Protein AF-A0AAE9JAG4-F1 (afdb_monomer_lite)

InterPro domains:
  IPR006583 PAN-3 domain [PF08277] (23-100)
  IPR006583 PAN-3 domain [PF08277] (170-231)
  IPR006583 PAN-3 domain [PF08277] (297-350)
  IPR006583 PAN-3 domain [PF08277] (439-499)
  IPR006583 PAN-3 domain [SM00605] (4-131)
  IPR006583 PAN-3 domain [SM00605] (160-280)
  IPR006583 PAN-3 domain [SM00605] (281-410)
  IPR006583 PAN-3 domain [SM00605] (439-569)
  IPR016187 C-type lectin fold [SSF56436] (586-670)

Structure (mmCIF, N/CA/C/O backbone):
data_AF-A0AAE9JAG4-F1
#
_entry.id   AF-A0AAE9JAG4-F1
#
loop_
_atom_site.group_PDB
_atom_site.id
_atom_site.type_symbol
_atom_site.label_atom_id
_atom_site.label_alt_id
_atom_site.label_comp_id
_atom_site.label_asym_id
_atom_site.label_entity_id
_atom_site.label_seq_id
_atom_site.pdbx_PDB_ins_code
_atom_site.Cartn_x
_atom_site.Cartn_y
_atom_site.Cartn_z
_atom_site.occupancy
_atom_site.B_iso_or_equiv
_atom_site.auth_seq_id
_atom_site.auth_comp_id
_atom_site.auth_asym_id
_atom_site.auth_atom_id
_atom_site.pdbx_PDB_model_num
ATOM 1 N N . MET A 1 1 ? -49.921 -26.911 74.450 1.00 34.84 1 MET A N 1
ATOM 2 C CA . MET A 1 1 ? -48.704 -27.403 73.760 1.00 34.84 1 MET A CA 1
ATOM 3 C C . MET A 1 1 ? -48.942 -27.244 72.265 1.00 34.84 1 MET A C 1
ATOM 5 O O . MET A 1 1 ? -49.950 -27.750 71.815 1.00 34.84 1 MET A O 1
ATOM 9 N N . LYS A 1 2 ? -48.161 -26.547 71.447 1.00 41.00 2 LYS A N 1
ATOM 10 C CA . LYS A 1 2 ? -46.992 -25.680 71.624 1.00 41.00 2 LYS A CA 1
ATOM 11 C C . LYS A 1 2 ? -47.111 -24.612 70.523 1.00 41.00 2 LYS A C 1
ATOM 13 O O . LYS A 1 2 ? -47.175 -24.959 69.351 1.00 41.00 2 LYS A O 1
ATOM 18 N N . PHE A 1 3 ? -47.153 -23.346 70.924 1.00 39.97 3 PHE A N 1
ATOM 19 C CA . PHE A 1 3 ? -46.665 -22.230 70.116 1.00 39.97 3 PHE A CA 1
ATOM 20 C C . PHE A 1 3 ? -45.148 -22.388 69.951 1.00 39.97 3 PHE A C 1
ATOM 22 O O . PHE A 1 3 ? -44.506 -22.706 70.952 1.00 39.97 3 PHE A O 1
ATOM 29 N N . LEU A 1 4 ? -44.600 -22.153 68.753 1.00 33.75 4 LEU A N 1
ATOM 30 C CA . LEU A 1 4 ? -43.263 -21.580 68.492 1.00 33.75 4 LEU A CA 1
ATOM 31 C C . LEU A 1 4 ? -43.036 -21.440 66.958 1.00 33.75 4 LEU A C 1
ATOM 33 O O . LEU A 1 4 ? -43.702 -22.142 66.204 1.00 33.75 4 LEU A O 1
ATOM 37 N N . PRO A 1 5 ? -42.137 -20.565 66.467 1.00 46.00 5 PRO A N 1
ATOM 38 C CA . PRO A 1 5 ? -42.453 -19.160 66.231 1.00 46.00 5 PRO A CA 1
ATOM 39 C C . PRO A 1 5 ? -41.966 -18.642 64.858 1.00 46.00 5 PRO A C 1
ATOM 41 O O . PRO A 1 5 ? -41.230 -19.289 64.120 1.00 46.00 5 PRO A O 1
ATOM 44 N N . ILE A 1 6 ? -42.362 -17.400 64.597 1.00 47.06 6 ILE A N 1
ATOM 45 C CA . ILE A 1 6 ? -41.739 -16.396 63.731 1.00 47.06 6 ILE A CA 1
ATOM 46 C C . ILE A 1 6 ? -40.204 -16.543 63.696 1.00 47.06 6 ILE A C 1
ATOM 48 O O . ILE A 1 6 ? -39.530 -16.256 64.684 1.00 47.06 6 ILE A O 1
ATOM 52 N N . LEU A 1 7 ? -39.656 -16.928 62.541 1.00 34.91 7 LEU A N 1
ATOM 53 C CA . LEU A 1 7 ? -38.271 -16.638 62.173 1.00 34.91 7 LEU A CA 1
ATOM 54 C C . LEU A 1 7 ? -38.302 -15.403 61.266 1.00 34.91 7 LEU A C 1
ATOM 56 O O . LEU A 1 7 ? -38.296 -15.494 60.041 1.00 34.91 7 LEU A O 1
ATOM 60 N N . LEU A 1 8 ? -38.415 -14.235 61.902 1.00 35.94 8 LEU A N 1
ATOM 61 C CA . LEU A 1 8 ? -38.102 -12.955 61.283 1.00 35.94 8 LEU A CA 1
ATOM 62 C C . LEU A 1 8 ? -36.591 -12.984 61.019 1.00 35.94 8 LEU A C 1
ATOM 64 O O . LEU A 1 8 ? -35.787 -12.760 61.924 1.00 35.94 8 LEU A O 1
ATOM 68 N N . ILE A 1 9 ? -36.196 -13.329 59.796 1.00 39.62 9 ILE A N 1
ATOM 69 C CA . ILE A 1 9 ? -34.843 -13.060 59.321 1.00 39.62 9 ILE A CA 1
ATOM 70 C C . ILE A 1 9 ? -34.764 -11.538 59.201 1.00 39.62 9 ILE A C 1
ATOM 72 O O . ILE A 1 9 ? -35.174 -10.951 58.202 1.00 39.62 9 ILE A O 1
ATOM 76 N N . TYR A 1 10 ? -34.281 -10.893 60.265 1.00 35.44 10 TYR A N 1
ATOM 77 C CA . TYR A 1 10 ? -33.600 -9.614 60.156 1.00 35.44 10 TYR A CA 1
ATOM 78 C C . TYR A 1 10 ? -32.439 -9.848 59.188 1.00 35.44 10 TYR A C 1
ATOM 80 O O . TYR A 1 10 ? -31.373 -10.330 59.572 1.00 35.44 10 TYR A O 1
ATOM 88 N N . LEU A 1 11 ? -32.671 -9.554 57.907 1.00 35.97 11 LEU A N 1
ATOM 89 C CA . LEU A 1 11 ? -31.598 -9.167 57.012 1.00 35.97 11 LEU A CA 1
ATOM 90 C C . LEU A 1 11 ? -30.910 -7.999 57.711 1.00 35.97 11 LEU A C 1
ATOM 92 O O . LEU A 1 11 ? -31.452 -6.897 57.798 1.00 35.97 11 LEU A O 1
ATOM 96 N N . LEU A 1 12 ? -29.745 -8.293 58.281 1.00 34.19 12 LEU A N 1
ATOM 97 C CA . LEU A 1 12 ? -28.704 -7.330 58.574 1.00 34.19 12 LEU A CA 1
ATOM 98 C C . LEU A 1 12 ? -28.379 -6.635 57.247 1.00 34.19 12 LEU A C 1
ATOM 100 O O . LEU A 1 12 ? -27.444 -7.008 56.547 1.00 34.19 12 LEU A O 1
ATOM 104 N N . PHE A 1 13 ? -29.191 -5.647 56.876 1.00 36.91 13 PHE A N 1
ATOM 105 C CA . PHE A 1 13 ? -28.730 -4.555 56.047 1.00 36.91 13 PHE A CA 1
ATOM 106 C C . PHE A 1 13 ? -27.697 -3.838 56.909 1.00 36.91 13 PHE A C 1
ATOM 108 O O . PHE A 1 13 ? -28.025 -2.985 57.734 1.00 36.91 13 PHE A O 1
ATOM 115 N N . SER A 1 14 ? -26.437 -4.242 56.767 1.00 32.69 14 SER A N 1
ATOM 116 C CA . SER A 1 14 ? -25.321 -3.334 56.979 1.00 32.69 14 SER A CA 1
ATOM 117 C C . SER A 1 14 ? -25.712 -2.008 56.322 1.00 32.69 14 SER A C 1
ATOM 119 O O . SER A 1 14 ? -26.189 -2.036 55.181 1.00 32.69 14 SER A O 1
ATOM 121 N N . PRO A 1 15 ? -25.573 -0.855 56.998 1.00 34.09 15 PRO A N 1
ATOM 122 C CA . PRO A 1 15 ? -25.696 0.406 56.298 1.00 34.09 15 PRO A CA 1
ATOM 123 C C . PRO A 1 15 ? -24.599 0.377 55.235 1.00 34.09 15 PRO A C 1
ATOM 125 O O . PRO A 1 15 ? -23.416 0.471 55.561 1.00 34.09 15 PRO A O 1
ATOM 128 N N . LEU A 1 16 ? -24.973 0.163 53.969 1.00 36.41 16 LEU A N 1
ATOM 129 C CA . LEU A 1 16 ? -24.119 0.581 52.874 1.00 36.41 16 LEU A CA 1
ATOM 130 C C . LEU A 1 16 ? -23.868 2.057 53.156 1.00 36.41 16 LEU A C 1
ATOM 132 O O . LEU A 1 16 ? -24.807 2.854 53.146 1.00 36.41 16 LEU A O 1
ATOM 136 N N . SER A 1 17 ? -22.628 2.384 53.510 1.00 40.56 17 SER A N 1
ATOM 137 C CA . SER A 1 17 ? -22.135 3.752 53.525 1.00 40.56 17 SER A CA 1
ATOM 138 C C . SER A 1 17 ? -22.617 4.393 52.225 1.00 40.56 17 SER A C 1
ATOM 140 O O . SER A 1 17 ? -22.276 3.947 51.131 1.00 40.56 17 SER A O 1
ATOM 142 N N . GLN A 1 18 ? -23.534 5.352 52.347 1.00 46.91 18 GLN A N 1
ATOM 143 C CA . GLN A 1 18 ? -24.032 6.099 51.206 1.00 46.91 18 GLN A CA 1
ATOM 144 C C . GLN A 1 18 ? -22.858 6.958 50.739 1.00 46.91 18 GLN A C 1
ATOM 146 O O . GLN A 1 18 ? -22.479 7.913 51.419 1.00 46.91 18 GLN A O 1
ATOM 151 N N . ALA A 1 19 ? -22.239 6.568 49.625 1.00 54.03 19 ALA A N 1
ATOM 152 C CA . ALA A 1 19 ? -21.248 7.376 48.929 1.00 54.03 19 ALA A CA 1
ATOM 153 C C . ALA A 1 19 ? -21.787 8.809 48.781 1.00 54.03 19 ALA A C 1
ATOM 155 O O . ALA A 1 19 ? -22.873 9.021 48.232 1.00 54.03 19 ALA A O 1
ATOM 156 N N . THR A 1 20 ? -21.069 9.788 49.336 1.00 67.38 20 THR A N 1
ATOM 157 C CA . THR A 1 20 ? -21.430 11.205 49.219 1.00 67.38 20 THR A CA 1
ATOM 158 C C . THR A 1 20 ? -20.611 11.790 48.082 1.00 67.38 20 THR A C 1
ATOM 160 O O . THR A 1 20 ? -19.428 12.083 48.248 1.00 67.38 20 THR A O 1
ATOM 163 N N . TYR A 1 21 ? -21.236 11.952 46.918 1.00 76.69 21 TYR A N 1
ATOM 164 C CA . TYR A 1 21 ? -20.568 12.545 45.763 1.00 76.69 21 TYR A CA 1
ATOM 165 C C . TYR A 1 21 ? -20.350 14.042 45.971 1.00 76.69 21 TYR A C 1
ATOM 167 O O . TYR A 1 21 ? -21.269 14.758 46.381 1.00 76.69 21 TYR A O 1
ATOM 175 N N . LYS A 1 22 ? -19.157 14.529 45.630 1.00 82.12 22 LYS A N 1
ATOM 176 C CA . LYS A 1 22 ? -18.863 15.963 45.564 1.00 82.12 22 LYS A CA 1
ATOM 177 C C . LYS A 1 22 ? -18.209 16.321 44.245 1.00 82.12 22 LYS A C 1
ATOM 179 O O . LYS A 1 22 ? -17.492 15.518 43.657 1.00 82.12 22 LYS A O 1
ATOM 184 N N . MET A 1 23 ? -18.426 17.556 43.818 1.00 86.12 23 MET A N 1
ATOM 185 C CA . MET A 1 23 ? -17.671 18.138 42.721 1.00 86.12 23 MET A CA 1
ATOM 186 C C . MET A 1 23 ? -16.454 18.866 43.284 1.00 86.12 23 MET A C 1
ATOM 188 O O . MET A 1 23 ? -16.582 19.684 44.196 1.00 86.12 23 MET A O 1
ATOM 192 N N . VAL A 1 24 ? -15.280 18.585 42.735 1.00 88.56 24 VAL A N 1
ATOM 193 C CA . VAL A 1 24 ? -14.032 19.266 43.079 1.00 88.56 24 VAL A CA 1
ATOM 194 C C . VAL A 1 24 ? -13.589 20.081 41.877 1.00 88.56 24 VAL A C 1
ATOM 196 O O . VAL A 1 24 ? -13.269 19.522 40.830 1.00 88.56 24 VAL A O 1
ATOM 199 N N . ALA A 1 25 ? -13.616 21.403 42.037 1.00 89.69 25 ALA A N 1
ATOM 200 C CA . ALA A 1 25 ? -13.281 22.365 40.998 1.00 89.69 25 ALA A CA 1
ATOM 201 C C . ALA A 1 25 ? -11.790 22.719 40.998 1.00 89.69 25 ALA A C 1
ATOM 203 O O . ALA A 1 25 ? -11.169 22.851 42.055 1.00 89.69 25 ALA A O 1
ATOM 204 N N . ILE A 1 26 ? -11.246 22.920 39.804 1.00 90.00 26 ILE A N 1
ATOM 205 C CA . ILE A 1 26 ? -9.874 23.341 39.536 1.00 90.00 26 ILE A CA 1
ATOM 206 C C . ILE A 1 26 ? -9.844 24.312 38.349 1.00 90.00 26 ILE A C 1
ATOM 208 O O . ILE A 1 26 ? -10.737 24.308 37.498 1.00 90.00 26 ILE A O 1
ATOM 212 N N . ASN A 1 27 ? -8.778 25.107 38.263 1.00 88.50 27 ASN A N 1
ATOM 213 C CA . ASN A 1 27 ? -8.471 25.848 37.043 1.00 88.50 27 ASN A CA 1
ATOM 214 C C . ASN A 1 27 ? -7.787 24.909 36.050 1.00 88.50 27 ASN A C 1
ATOM 216 O O . ASN A 1 27 ? -6.820 24.222 36.400 1.00 88.50 27 ASN A O 1
ATOM 220 N N . GLY A 1 28 ? -8.292 24.881 34.824 1.00 89.62 28 GLY A N 1
ATOM 221 C CA . GLY A 1 28 ? -7.795 23.976 33.803 1.00 89.62 28 GLY A CA 1
ATOM 222 C C . GLY A 1 28 ? -8.748 23.831 32.630 1.00 89.62 28 GLY A C 1
ATOM 223 O O . GLY A 1 28 ? -9.853 24.375 32.616 1.00 89.62 28 GLY A O 1
ATOM 224 N N . ALA A 1 29 ? -8.318 23.034 31.659 1.00 90.94 29 ALA A N 1
ATOM 225 C CA . ALA A 1 29 ? -9.125 22.642 30.514 1.00 90.94 29 ALA A CA 1
ATOM 226 C C . ALA A 1 29 ? -8.794 21.197 30.115 1.00 90.94 29 ALA A C 1
ATOM 228 O O . ALA A 1 29 ? -7.633 20.787 30.233 1.00 90.94 29 ALA A O 1
ATOM 229 N N . PRO A 1 30 ? -9.779 20.412 29.652 1.00 92.56 30 PRO A N 1
ATOM 230 C CA . PRO A 1 30 ? -9.506 19.105 29.079 1.00 92.56 30 PRO A CA 1
ATOM 231 C C . PRO A 1 30 ? -8.703 19.237 27.779 1.00 92.56 30 PRO A C 1
ATOM 233 O O . PRO A 1 30 ? -8.812 20.236 27.066 1.00 92.56 30 PRO A O 1
ATOM 236 N N . ASP A 1 31 ? -7.910 18.218 27.455 1.00 90.06 31 ASP A N 1
ATOM 237 C CA . ASP A 1 31 ? -7.287 18.111 26.137 1.00 90.06 31 ASP A CA 1
ATOM 238 C C . ASP A 1 31 ? -8.371 17.842 25.088 1.00 90.06 31 ASP A C 1
ATOM 240 O O . ASP A 1 31 ? -8.877 16.724 24.966 1.00 90.06 31 ASP A O 1
ATOM 244 N N . LEU A 1 32 ? -8.756 18.891 24.359 1.00 87.44 32 LEU A N 1
ATOM 245 C CA . LEU A 1 32 ? -9.878 18.865 23.420 1.00 87.44 32 LEU A CA 1
ATOM 246 C C . LEU A 1 32 ? -9.664 17.911 22.243 1.00 87.44 32 LEU A C 1
ATOM 248 O O . LEU A 1 32 ? -10.642 17.511 21.623 1.00 87.44 32 LEU A O 1
ATOM 252 N N . LYS A 1 33 ? -8.418 17.515 21.954 1.00 84.69 33 LYS A N 1
ATOM 253 C CA . LYS A 1 33 ? -8.125 16.518 20.918 1.00 84.69 33 LYS A CA 1
ATOM 254 C C . LYS A 1 33 ? -8.630 15.123 21.285 1.00 84.69 33 LYS A C 1
ATOM 256 O O . LYS A 1 33 ? -8.977 14.328 20.416 1.00 84.69 33 LYS A O 1
ATOM 261 N N . ASP A 1 34 ? -8.633 14.828 22.579 1.00 83.94 34 ASP A N 1
ATOM 262 C CA . ASP A 1 34 ? -8.942 13.519 23.141 1.00 83.94 34 ASP A CA 1
ATOM 263 C C . ASP A 1 34 ? -10.122 13.591 24.122 1.00 83.94 34 ASP A C 1
ATOM 265 O O . ASP A 1 34 ? -10.278 12.720 24.985 1.00 83.94 34 ASP A O 1
ATOM 269 N N . SER A 1 35 ? -10.975 14.610 23.998 1.00 89.25 35 SER A N 1
ATOM 270 C CA . SER A 1 35 ? -12.105 14.816 24.902 1.00 89.25 35 SER A CA 1
ATOM 271 C C . SER A 1 35 ? -13.423 14.992 24.148 1.00 89.25 35 SER A C 1
ATOM 273 O O . SER A 1 35 ? -13.538 15.824 23.255 1.00 89.25 35 SER A O 1
ATOM 275 N N . TYR A 1 36 ? -14.435 14.217 24.540 1.00 89.94 36 TYR A N 1
ATOM 276 C CA . TYR A 1 36 ? -15.682 14.036 23.792 1.00 89.94 36 TYR A CA 1
ATOM 277 C C . TYR A 1 36 ? -16.891 14.317 24.696 1.00 89.94 36 TYR A C 1
ATOM 279 O O . TYR A 1 36 ? -17.472 13.379 25.240 1.00 89.94 36 TYR A O 1
ATOM 287 N N . PRO A 1 37 ? -17.262 15.588 24.938 1.00 91.62 37 PRO A N 1
ATOM 288 C CA . PRO A 1 37 ? -18.414 15.881 25.785 1.00 91.62 37 PRO A CA 1
ATOM 289 C C . PRO A 1 37 ? -19.681 15.214 25.233 1.00 91.62 37 PRO A C 1
ATOM 291 O O . PRO A 1 37 ? -19.844 15.106 24.025 1.00 91.62 37 PRO A O 1
ATOM 294 N N . TYR A 1 38 ? -20.592 14.792 26.112 1.00 88.88 38 TYR A N 1
ATOM 295 C CA . TYR A 1 38 ? -21.886 14.201 25.733 1.00 88.88 38 TYR A CA 1
ATOM 296 C C . TYR A 1 38 ? -23.042 15.205 25.812 1.00 88.88 38 TYR A C 1
ATOM 298 O O . TYR A 1 38 ? -24.197 14.867 25.552 1.00 88.88 38 TYR A O 1
ATOM 306 N N . LYS A 1 39 ? -22.761 16.438 26.247 1.00 89.00 39 LYS A N 1
ATOM 307 C CA . LYS A 1 39 ? -23.731 17.531 26.335 1.00 89.00 39 LYS A CA 1
ATOM 308 C C . LYS A 1 39 ? -23.003 18.863 26.421 1.00 89.00 39 LYS A C 1
ATOM 310 O O . LYS A 1 39 ? -21.986 18.969 27.106 1.00 89.00 39 LYS A O 1
ATOM 315 N N . VAL A 1 40 ? -23.575 19.888 25.796 1.00 90.25 40 VAL A N 1
ATOM 316 C CA . VAL A 1 40 ? -23.121 21.276 25.916 1.00 90.25 40 VAL A CA 1
ATOM 317 C C . VAL A 1 40 ? -24.319 22.184 26.160 1.00 90.25 40 VAL A C 1
ATOM 319 O O . VAL A 1 40 ? -25.370 22.023 25.545 1.00 90.25 40 VAL A O 1
ATOM 322 N N . ILE A 1 41 ? -24.169 23.128 27.085 1.00 90.56 41 ILE A N 1
ATOM 323 C CA . ILE A 1 41 ? -25.158 24.164 27.389 1.00 90.56 41 ILE A CA 1
ATOM 324 C C . ILE A 1 41 ? -24.451 25.518 27.337 1.00 90.56 41 ILE A C 1
ATOM 326 O O . ILE A 1 41 ? -23.364 25.663 27.890 1.00 90.56 41 ILE A O 1
ATOM 330 N N . THR A 1 42 ? -25.058 26.507 26.690 1.00 91.69 42 THR A N 1
ATOM 331 C CA . THR A 1 42 ? -24.551 27.888 26.616 1.00 91.69 42 THR A CA 1
ATOM 332 C C . THR A 1 42 ? -25.437 28.848 27.406 1.00 91.69 42 THR A C 1
ATOM 334 O O . THR A 1 42 ? -26.595 28.536 27.688 1.00 91.69 42 THR A O 1
ATOM 337 N N . GLY A 1 43 ? -24.923 30.036 27.731 1.00 90.75 43 GLY A N 1
ATOM 338 C CA . GLY A 1 43 ? -25.671 31.077 28.438 1.00 90.75 43 GLY A CA 1
ATOM 339 C C . GLY A 1 43 ? -25.972 30.758 29.906 1.00 90.75 43 GLY A C 1
ATOM 340 O O . GLY A 1 43 ? -26.927 31.305 30.457 1.00 90.75 43 GLY A O 1
ATOM 341 N N . ILE A 1 44 ? -25.194 29.873 30.536 1.00 89.88 44 ILE A N 1
ATOM 342 C CA . ILE A 1 44 ? -25.338 29.529 31.958 1.00 89.88 44 ILE A CA 1
ATOM 343 C C . ILE A 1 44 ? -24.117 29.977 32.760 1.00 89.88 44 ILE A C 1
ATOM 345 O O . ILE A 1 44 ? -23.028 30.119 32.210 1.00 89.88 44 ILE A O 1
ATOM 349 N N . SER A 1 45 ? -24.292 30.204 34.065 1.00 92.19 45 SER A N 1
ATOM 350 C CA . SER A 1 45 ? -23.164 30.493 34.956 1.00 92.19 45 SER A CA 1
ATOM 351 C C . SER A 1 45 ? -22.390 29.221 35.308 1.00 92.19 45 SER A C 1
ATOM 353 O O . SER A 1 45 ? -22.878 28.100 35.127 1.00 92.19 45 SER A O 1
ATOM 355 N N . TRP A 1 46 ? -21.191 29.397 35.860 1.00 89.75 46 TRP A N 1
ATOM 356 C CA . TRP A 1 46 ? -20.390 28.301 36.396 1.00 89.75 46 TRP A CA 1
ATOM 357 C C . TRP A 1 46 ? -21.139 27.500 37.470 1.00 89.75 46 TRP A C 1
ATOM 359 O O . TRP A 1 46 ? -21.139 26.270 37.451 1.00 89.75 46 TRP A O 1
ATOM 369 N N . GLU A 1 47 ? -21.838 28.182 38.375 1.00 89.69 47 GLU A N 1
ATOM 370 C CA . GLU A 1 47 ? -22.607 27.553 39.450 1.00 89.69 47 GLU A CA 1
ATOM 371 C C . GLU A 1 47 ? -23.732 26.689 38.874 1.00 89.69 47 GLU A C 1
ATOM 373 O O . GLU A 1 47 ? -23.882 25.533 39.267 1.00 89.69 47 GLU A O 1
ATOM 378 N N . ALA A 1 48 ? -24.459 27.204 37.877 1.00 90.12 48 ALA A N 1
ATOM 379 C CA . ALA A 1 48 ? -25.512 26.461 37.189 1.00 90.12 48 ALA A CA 1
ATOM 380 C C . ALA A 1 48 ? -24.961 25.265 36.388 1.00 90.12 48 ALA A C 1
ATOM 382 O O . ALA A 1 48 ? -25.598 24.211 36.329 1.00 90.12 48 ALA A O 1
ATOM 383 N N . CYS A 1 49 ? -23.772 25.405 35.792 1.00 90.00 49 CYS A N 1
ATOM 384 C CA . CYS A 1 49 ? -23.053 24.329 35.104 1.00 90.00 49 CYS A CA 1
ATOM 385 C C . CYS A 1 49 ? -22.728 23.177 36.067 1.00 90.00 49 CYS A C 1
ATOM 387 O O . CYS A 1 49 ? -23.067 22.017 35.816 1.00 90.00 49 CYS A O 1
ATOM 389 N N . HIS A 1 50 ? -22.149 23.518 37.216 1.00 86.69 50 HIS A N 1
ATOM 390 C CA . HIS A 1 50 ? -21.831 22.592 38.294 1.00 86.69 50 HIS A CA 1
ATOM 391 C C . HIS A 1 50 ? -23.083 21.911 38.882 1.00 86.69 50 HIS A C 1
ATOM 393 O O . HIS A 1 50 ? -23.126 20.684 38.992 1.00 86.69 50 HIS A O 1
ATOM 399 N N . GLU A 1 51 ? -24.126 22.675 39.221 1.00 87.81 51 GLU A N 1
ATOM 400 C CA . GLU A 1 51 ? -25.372 22.135 39.785 1.00 87.81 51 GLU A CA 1
ATOM 401 C C . GLU A 1 51 ? -26.084 21.195 38.811 1.00 87.81 51 GLU A C 1
ATOM 403 O O . GLU A 1 51 ? -26.614 20.161 39.220 1.00 87.81 51 GLU A O 1
ATOM 408 N N . SER A 1 52 ? -26.032 21.505 37.512 1.00 88.50 52 SER A N 1
ATOM 409 C CA . SER A 1 52 ? -26.604 20.651 36.471 1.00 88.50 52 SER A CA 1
ATOM 410 C C . SER A 1 52 ? -25.973 19.259 36.464 1.00 88.50 52 SER A C 1
ATOM 412 O O . SER A 1 52 ? -26.694 18.285 36.292 1.00 88.50 52 SER A O 1
ATOM 414 N N . CYS A 1 53 ? -24.664 19.143 36.708 1.00 88.12 53 CYS A N 1
ATOM 415 C CA . CYS A 1 53 ? -23.966 17.855 36.800 1.00 88.12 53 CYS A CA 1
ATOM 416 C C . CYS A 1 53 ? -24.385 17.037 38.036 1.00 88.12 53 CYS A C 1
ATOM 418 O O . CYS A 1 53 ? -24.404 15.807 38.001 1.00 88.12 53 CYS A O 1
ATOM 420 N N . MET A 1 54 ? -24.744 17.721 39.127 1.00 83.69 54 MET A N 1
ATOM 421 C CA . MET A 1 54 ? -25.160 17.112 40.395 1.00 83.69 54 MET A CA 1
ATOM 422 C C . MET A 1 54 ? -26.661 16.794 40.468 1.00 83.69 54 MET A C 1
ATOM 424 O O . MET A 1 54 ? -27.091 16.080 41.374 1.00 83.69 54 MET A O 1
ATOM 428 N N . GLY A 1 55 ? -27.469 17.298 39.531 1.00 79.00 55 GLY A N 1
ATOM 429 C CA . GLY A 1 55 ? -28.912 17.062 39.487 1.00 79.00 55 GLY A CA 1
ATOM 430 C C . GLY A 1 55 ? -29.283 15.601 39.199 1.00 79.00 55 GLY A C 1
ATOM 431 O O . GLY A 1 55 ? -28.615 14.922 38.429 1.00 79.00 55 GLY A O 1
ATOM 432 N N . ASN A 1 56 ? -30.398 15.125 39.766 1.00 63.06 56 ASN A N 1
ATOM 433 C CA . ASN A 1 56 ? -30.785 13.700 39.818 1.00 63.06 56 ASN A CA 1
ATOM 434 C C . ASN A 1 56 ? -30.739 12.911 38.490 1.00 63.06 56 ASN A C 1
ATOM 436 O O . ASN A 1 56 ? -30.540 11.701 38.527 1.00 63.06 56 ASN A O 1
ATOM 440 N N . PHE A 1 57 ? -30.953 13.548 37.334 1.00 65.31 57 PHE A N 1
ATOM 441 C CA . PHE A 1 57 ? -30.942 12.860 36.034 1.00 65.31 57 PHE A CA 1
ATOM 442 C C . PHE A 1 57 ? -29.552 12.856 35.376 1.00 65.31 57 PHE A C 1
ATOM 444 O O . PHE A 1 57 ? -29.110 11.841 34.846 1.00 65.31 57 PHE A O 1
ATOM 451 N N . GLU A 1 58 ? -28.835 13.976 35.455 1.00 69.88 58 GLU A N 1
ATOM 452 C CA . GLU A 1 58 ? -27.490 14.135 34.884 1.00 69.88 58 GLU A CA 1
ATOM 453 C C . GLU A 1 58 ? -26.405 13.527 35.777 1.00 69.88 58 GLU A C 1
ATOM 455 O O . GLU A 1 58 ? -25.380 13.075 35.280 1.00 69.88 58 GLU A O 1
ATOM 460 N N . ALA A 1 59 ? -26.664 13.393 37.078 1.00 65.00 59 ALA A N 1
ATOM 461 C CA . ALA A 1 59 ? -25.799 12.726 38.048 1.00 65.00 59 ALA A CA 1
ATOM 462 C C . ALA A 1 59 ? -25.606 11.222 37.770 1.00 65.00 59 ALA A C 1
ATOM 464 O O . ALA A 1 59 ? -24.902 10.527 38.500 1.00 65.00 59 ALA A O 1
ATOM 465 N N . LEU A 1 60 ? -26.217 10.666 36.734 1.00 72.56 60 LEU A N 1
ATOM 466 C CA . LEU A 1 60 ? -25.910 9.315 36.282 1.00 72.56 60 LEU A CA 1
ATOM 467 C C . LEU A 1 60 ? -24.812 9.299 35.207 1.00 72.56 60 LEU A C 1
ATOM 469 O O . LEU A 1 60 ? -24.042 8.337 35.139 1.00 72.56 60 LEU A O 1
ATOM 473 N N . ASN A 1 61 ? -24.683 10.391 34.447 1.00 80.31 61 ASN A N 1
ATOM 474 C CA . ASN A 1 61 ? -23.816 10.488 33.274 1.00 80.31 61 ASN A CA 1
ATOM 475 C C . ASN A 1 61 ? -22.700 11.539 33.405 1.00 80.31 61 ASN A C 1
ATOM 477 O O . ASN A 1 61 ? -21.693 11.462 32.711 1.00 80.31 61 ASN A O 1
ATOM 481 N N . CYS A 1 62 ? -22.827 12.508 34.303 1.00 89.00 62 CYS A N 1
ATOM 482 C CA . CYS A 1 62 ? -21.834 13.557 34.452 1.00 89.00 62 CYS A CA 1
ATOM 483 C C . CYS A 1 62 ? -20.748 13.179 35.469 1.00 89.00 62 CYS A C 1
ATOM 485 O O . CYS A 1 62 ? -21.034 12.918 36.645 1.00 89.00 62 CYS A O 1
ATOM 487 N N . TYR A 1 63 ? -19.500 13.179 34.995 1.00 89.56 63 TYR A N 1
ATOM 488 C CA . TYR A 1 63 ? -18.283 12.889 35.765 1.00 89.56 63 TYR A CA 1
ATOM 489 C C . TYR A 1 63 ? -17.292 14.036 35.773 1.00 89.56 63 TYR A C 1
ATOM 491 O O . TYR A 1 63 ? -16.494 14.165 36.700 1.00 89.56 63 TYR A O 1
ATOM 499 N N . MET A 1 64 ? -17.349 14.873 34.748 1.00 93.25 64 MET A N 1
ATOM 500 C CA . MET A 1 64 ? -16.571 16.089 34.673 1.00 93.25 64 MET A CA 1
ATOM 501 C C . MET A 1 64 ? -17.390 17.146 33.940 1.00 93.25 64 MET A C 1
ATOM 503 O O . MET A 1 64 ? -18.075 16.841 32.962 1.00 93.25 64 MET A O 1
ATOM 507 N N . VAL A 1 65 ? -17.303 18.388 34.403 1.00 94.75 65 VAL A N 1
ATOM 508 C CA . VAL A 1 65 ? -17.745 19.560 33.642 1.00 94.75 65 VAL A CA 1
ATOM 509 C C . VAL A 1 65 ? -16.551 20.422 33.280 1.00 94.75 65 VAL A C 1
ATOM 511 O O . VAL A 1 65 ? -15.623 20.555 34.073 1.00 94.75 65 VAL A O 1
ATOM 514 N N . TYR A 1 66 ? -16.595 21.021 32.097 1.00 94.69 66 TYR A N 1
ATOM 515 C CA . TYR A 1 66 ? -15.667 22.052 31.649 1.00 94.69 66 TYR A CA 1
ATOM 516 C C . TYR A 1 66 ? -16.456 23.301 31.286 1.00 94.69 66 TYR A C 1
ATOM 518 O O . TYR A 1 66 ? -17.388 23.243 30.481 1.00 94.69 66 TYR A O 1
ATOM 526 N N . PHE A 1 67 ? -16.071 24.423 31.872 1.00 92.38 67 PHE A N 1
ATOM 527 C CA . PHE A 1 67 ? -16.687 25.714 31.650 1.00 92.38 67 PHE A CA 1
ATOM 528 C C . PHE A 1 67 ? -15.704 26.659 30.974 1.00 92.38 67 PHE A C 1
ATOM 530 O O . PHE A 1 67 ? -14.579 26.802 31.448 1.00 92.38 67 PHE A O 1
ATOM 537 N N . LYS A 1 68 ? -16.143 27.294 29.884 1.00 90.69 68 LYS A N 1
ATOM 538 C CA . LYS A 1 68 ? -15.398 28.316 29.145 1.00 90.69 68 LYS A CA 1
ATOM 539 C C . LYS A 1 68 ? -16.326 29.461 28.756 1.00 90.69 68 LYS A C 1
ATOM 541 O O . LYS A 1 68 ? -17.186 29.291 27.891 1.00 90.69 68 LYS A O 1
ATOM 546 N N . GLY A 1 69 ? -16.128 30.636 29.350 1.00 87.31 69 GLY A N 1
ATOM 547 C CA . GLY A 1 69 ? -16.944 31.822 29.059 1.00 87.31 69 GLY A CA 1
ATOM 548 C C . GLY A 1 69 ? -18.380 31.670 29.568 1.00 87.31 69 GLY A C 1
ATOM 549 O O . GLY A 1 69 ? -18.627 31.903 30.743 1.00 87.31 69 GLY A O 1
ATOM 550 N N . ASP A 1 70 ? -19.316 31.295 28.696 1.00 88.00 70 ASP A N 1
ATOM 551 C CA . ASP A 1 70 ? -20.719 30.987 29.022 1.00 88.00 70 ASP A CA 1
ATOM 552 C C . ASP A 1 70 ? -21.123 29.550 28.635 1.00 88.00 70 ASP A C 1
ATOM 554 O O . ASP A 1 70 ? -22.299 29.180 28.704 1.00 88.00 70 ASP A O 1
ATOM 558 N N . ARG A 1 71 ? -20.150 28.743 28.195 1.00 89.81 71 ARG A N 1
ATOM 559 C CA . ARG A 1 71 ? -20.333 27.382 27.691 1.00 89.81 71 ARG A CA 1
ATOM 560 C C . ARG A 1 71 ? -19.940 26.369 28.752 1.00 89.81 71 ARG A C 1
ATOM 562 O O . ARG A 1 71 ? -18.821 26.394 29.251 1.00 89.81 71 ARG A O 1
ATOM 569 N N . CYS A 1 72 ? -20.836 25.436 29.030 1.00 92.69 72 CYS A N 1
ATOM 570 C CA . CYS A 1 72 ? -20.648 24.315 29.935 1.00 92.69 72 CYS A CA 1
ATOM 571 C C . CYS A 1 72 ? -20.716 23.000 29.159 1.00 92.69 72 CYS A C 1
ATOM 573 O O . CYS A 1 72 ? -21.735 22.703 28.536 1.00 92.69 72 CYS A 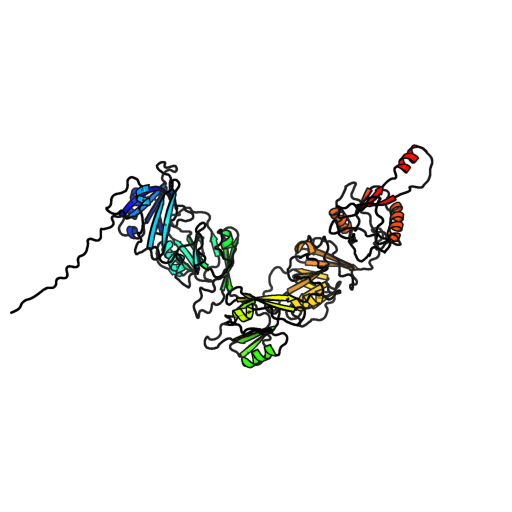O 1
ATOM 575 N N . SER A 1 73 ? -19.647 22.215 29.212 1.00 93.12 73 SER A N 1
ATOM 576 C CA . SER A 1 73 ? -19.511 20.927 28.528 1.00 93.12 73 SER A CA 1
ATOM 577 C C . SER A 1 73 ? -19.467 19.808 29.562 1.00 93.12 73 SER A C 1
ATOM 579 O O . SER A 1 73 ? -18.694 19.894 30.515 1.00 93.12 73 SER A O 1
ATOM 581 N N . PHE A 1 74 ? -20.276 18.770 29.383 1.00 92.81 74 PHE A N 1
ATOM 582 C CA . PHE A 1 74 ? -20.424 17.659 30.323 1.00 92.81 74 PHE A CA 1
ATOM 583 C C . PHE A 1 74 ? -19.793 16.401 29.736 1.00 92.81 74 PHE A C 1
ATOM 585 O O . PHE A 1 74 ? -20.003 16.094 28.563 1.00 92.81 74 PHE A O 1
ATOM 592 N N . TYR A 1 75 ? -19.055 15.657 30.553 1.00 92.06 75 TYR A N 1
ATOM 593 C CA . TYR A 1 75 ? -18.309 14.479 30.123 1.00 92.06 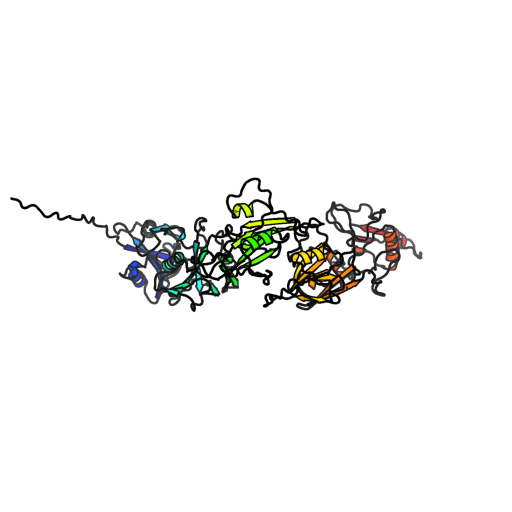75 TYR A CA 1
ATOM 594 C C . TYR A 1 75 ? -18.669 13.248 30.948 1.00 92.06 75 TYR A C 1
ATOM 596 O O . TYR A 1 75 ? -18.855 13.336 32.169 1.00 92.06 75 TYR A O 1
ATOM 604 N N . PHE A 1 76 ? -18.717 12.101 30.271 1.00 90.00 76 PHE A N 1
ATOM 605 C CA . PHE A 1 76 ? -18.921 10.790 30.875 1.00 90.00 76 PHE A CA 1
ATOM 606 C C . PHE A 1 76 ? -17.583 10.083 31.145 1.00 90.00 76 PHE A C 1
ATOM 608 O O . PHE A 1 76 ? -16.522 10.505 30.680 1.00 90.00 76 PHE A O 1
ATOM 615 N N . LEU A 1 77 ? -17.613 8.986 31.907 1.00 87.56 77 LEU A N 1
ATOM 616 C CA . LEU A 1 77 ? -16.437 8.134 32.107 1.00 87.56 77 LEU A CA 1
ATOM 617 C C . LEU A 1 77 ? -15.920 7.582 30.770 1.00 87.56 77 LEU A C 1
ATOM 619 O O . LEU A 1 77 ? -16.656 6.927 30.032 1.00 87.56 77 LEU A O 1
ATOM 623 N N . GLY A 1 78 ? -14.633 7.798 30.496 1.00 87.06 78 GLY A N 1
ATOM 624 C CA . GLY A 1 78 ? -13.984 7.391 29.245 1.00 87.06 78 GLY A CA 1
ATOM 625 C C . GLY A 1 78 ? -14.080 8.426 28.120 1.00 87.06 78 GLY A C 1
ATOM 626 O O . GLY A 1 78 ? -13.502 8.213 27.060 1.00 87.06 78 GLY A O 1
ATOM 627 N N . ASP A 1 79 ? -14.741 9.565 28.343 1.00 89.81 79 ASP A N 1
ATOM 628 C CA . ASP A 1 79 ? -14.805 10.645 27.352 1.00 89.81 79 ASP A CA 1
ATOM 629 C C . ASP A 1 79 ? -13.670 11.668 27.500 1.00 89.81 79 ASP A C 1
ATOM 631 O O . ASP A 1 79 ? -13.514 12.505 26.624 1.00 89.81 79 ASP A O 1
ATOM 635 N N . PHE A 1 80 ? -12.871 11.616 28.570 1.00 90.81 80 PHE A N 1
ATOM 636 C CA . PHE A 1 80 ? -11.761 12.540 28.848 1.00 90.81 80 PHE A CA 1
ATOM 637 C C . PHE A 1 80 ? -10.598 11.811 29.530 1.00 90.81 80 PHE A C 1
ATOM 639 O O . PHE A 1 80 ? -10.820 10.862 30.281 1.00 90.81 80 PHE A O 1
ATOM 646 N N . TYR A 1 81 ? -9.359 12.241 29.273 1.00 89.06 81 TYR A N 1
ATOM 647 C CA . TYR A 1 81 ? -8.149 11.513 29.713 1.00 89.06 81 TYR A CA 1
ATOM 648 C C . TYR A 1 81 ? -7.072 12.408 30.291 1.00 89.06 81 TYR A C 1
ATOM 650 O O . TYR A 1 81 ? -6.259 11.953 31.087 1.00 89.06 81 TYR A O 1
ATOM 658 N N . LYS A 1 82 ? -7.045 13.672 29.885 1.00 91.50 82 LYS A N 1
ATOM 659 C CA . LYS A 1 82 ? -6.048 14.619 30.345 1.00 91.50 82 LYS A CA 1
ATOM 660 C C . LYS A 1 82 ? -6.701 15.966 30.552 1.00 91.50 82 LYS A C 1
ATOM 662 O O . LYS A 1 82 ? -7.411 16.452 29.674 1.00 91.50 82 LYS A O 1
ATOM 667 N N . VAL A 1 83 ? -6.460 16.555 31.713 1.00 92.81 83 VAL A N 1
ATOM 668 C CA . VAL A 1 83 ? -6.892 17.913 32.042 1.00 92.81 83 VAL A CA 1
ATOM 669 C C . VAL A 1 83 ? -5.663 18.716 32.416 1.00 92.81 83 VAL A C 1
ATOM 671 O O . VAL A 1 83 ? -4.876 18.295 33.259 1.00 92.81 83 VAL A O 1
ATOM 674 N N . ARG A 1 84 ? -5.471 19.866 31.776 1.00 91.75 84 ARG A N 1
ATOM 675 C CA . ARG A 1 84 ? -4.384 20.794 32.089 1.00 91.75 84 ARG A CA 1
ATOM 676 C C . ARG A 1 84 ? -4.526 21.289 33.529 1.00 91.75 84 ARG A C 1
ATOM 678 O O . ARG A 1 84 ? -5.628 21.633 33.949 1.00 91.75 84 ARG A O 1
ATOM 685 N N . ASN A 1 85 ? -3.427 21.309 34.276 1.00 90.19 85 ASN A N 1
ATOM 686 C CA . ASN A 1 85 ? -3.389 21.831 35.637 1.00 90.19 85 ASN A CA 1
ATOM 687 C C . ASN A 1 85 ? -2.824 23.253 35.626 1.00 90.19 85 ASN A C 1
ATOM 689 O O . ASN A 1 85 ? -1.610 23.432 35.589 1.00 90.19 85 ASN A O 1
ATOM 693 N N . ASP A 1 86 ? -3.699 24.256 35.689 1.00 86.94 86 ASP A N 1
ATOM 694 C CA . ASP A 1 86 ? -3.282 25.668 35.696 1.00 86.94 86 ASP A CA 1
ATOM 695 C C . ASP A 1 86 ? -2.943 26.167 37.121 1.00 86.94 86 ASP A C 1
ATOM 697 O O . ASP A 1 86 ? -2.568 27.321 37.338 1.00 86.94 86 ASP A O 1
ATOM 701 N N . GLY A 1 87 ? -3.048 25.291 38.128 1.00 80.31 87 GLY A N 1
ATOM 702 C CA . GLY A 1 87 ? -2.797 25.627 39.525 1.00 80.31 87 GLY A CA 1
ATOM 703 C C . GLY A 1 87 ? -3.740 26.715 40.054 1.00 80.31 87 GLY A C 1
ATOM 704 O O . GLY A 1 87 ? -4.914 26.806 39.689 1.00 80.31 87 GLY A O 1
ATOM 705 N N . SER A 1 88 ? -3.235 27.556 40.960 1.00 69.06 88 SER A N 1
ATOM 706 C CA . SER A 1 88 ? -4.001 28.676 41.530 1.00 69.06 88 SER A CA 1
ATOM 707 C C . SER A 1 88 ? -4.021 29.924 40.642 1.00 69.06 88 SER A C 1
ATOM 709 O O . SER A 1 88 ? -4.757 30.865 40.937 1.00 69.06 88 SER A O 1
ATOM 711 N N . GLN A 1 89 ? -3.227 29.951 39.569 1.00 57.06 89 GLN A N 1
ATOM 712 C CA . GLN A 1 89 ? -3.129 31.084 38.656 1.00 57.06 89 GLN A CA 1
ATOM 713 C C . GLN A 1 89 ? -3.947 30.786 37.397 1.00 57.06 89 GLN A C 1
ATOM 715 O O . GLN A 1 89 ? -3.484 30.117 36.483 1.00 57.06 89 GLN A O 1
ATOM 720 N N . SER A 1 90 ? -5.173 31.308 37.338 1.00 53.56 90 SER A N 1
ATOM 721 C CA . SER A 1 90 ? -5.960 31.345 36.100 1.00 53.56 90 SER A CA 1
ATOM 722 C C . SER A 1 90 ? -5.190 32.163 35.053 1.00 53.56 90 SER A C 1
ATOM 724 O O . SER A 1 90 ? -5.187 33.392 35.107 1.00 53.56 90 SER A O 1
ATOM 726 N N . THR A 1 91 ? -4.516 31.501 34.112 1.00 52.41 91 THR A N 1
ATOM 727 C CA . THR A 1 91 ? -3.823 32.173 32.998 1.00 52.41 91 THR A CA 1
ATOM 728 C C . THR A 1 91 ? -4.767 32.525 31.844 1.00 52.41 91 THR A C 1
ATOM 730 O O . THR A 1 91 ? -4.418 33.357 31.008 1.00 52.41 91 THR A O 1
ATOM 733 N N . MET A 1 92 ? -5.976 31.952 31.818 1.00 58.56 92 MET A N 1
ATOM 734 C CA . MET A 1 92 ? -7.031 32.249 30.848 1.00 58.56 92 MET A CA 1
ATOM 735 C C . MET A 1 92 ? -8.337 32.551 31.587 1.00 58.56 92 MET A C 1
ATOM 737 O O . MET A 1 92 ? -8.838 31.709 32.330 1.00 58.56 92 MET A O 1
ATOM 741 N N . GLU A 1 93 ? -8.873 33.763 31.413 1.00 62.03 93 GLU A N 1
ATOM 742 C CA . GLU A 1 93 ? -10.126 34.176 32.052 1.00 62.03 93 GLU A CA 1
ATOM 743 C C . GLU A 1 93 ? -11.259 33.199 31.690 1.00 62.03 93 GLU A C 1
ATOM 745 O O . GLU A 1 93 ? -11.590 33.017 30.517 1.00 62.03 93 GLU A O 1
ATOM 750 N N . ASN A 1 94 ? -11.883 32.615 32.718 1.00 71.88 94 ASN A N 1
ATOM 751 C CA . ASN A 1 94 ? -13.100 31.797 32.649 1.00 71.88 94 ASN A CA 1
ATOM 752 C C . ASN A 1 94 ? -12.954 30.354 32.128 1.00 71.88 94 ASN A C 1
ATOM 754 O O . ASN A 1 94 ? -13.944 29.831 31.623 1.00 71.88 94 ASN A O 1
ATOM 758 N N . GLU A 1 95 ? -11.794 29.697 32.269 1.00 86.31 95 GLU A N 1
ATOM 759 C CA . GLU A 1 95 ? -11.665 28.238 32.073 1.00 86.31 95 GLU A CA 1
ATOM 760 C C . GLU A 1 95 ? -11.604 27.482 33.410 1.00 86.31 95 GLU A C 1
ATOM 762 O O . GLU A 1 95 ? -10.657 27.629 34.182 1.00 86.31 95 GLU A O 1
ATOM 767 N N . MET A 1 96 ? -12.615 26.657 33.689 1.00 89.81 96 MET A N 1
ATOM 768 C CA . MET A 1 96 ? -12.684 25.847 34.910 1.00 89.81 96 MET A CA 1
ATOM 769 C C . MET A 1 96 ? -13.142 24.428 34.609 1.00 89.81 96 MET A C 1
ATOM 771 O O . MET A 1 96 ? -13.985 24.197 33.741 1.00 89.81 96 MET A O 1
ATOM 775 N N . VAL A 1 97 ? -12.627 23.474 35.378 1.00 93.12 97 VAL A N 1
ATOM 776 C CA . VAL A 1 97 ? -13.049 22.073 35.335 1.00 93.12 97 VAL A CA 1
ATOM 777 C C . VAL A 1 97 ? -13.491 21.646 36.723 1.00 93.12 97 VAL A C 1
ATOM 779 O O . VAL A 1 97 ? -12.877 22.031 37.713 1.00 93.12 97 VAL A O 1
ATOM 782 N N . ALA A 1 98 ? -14.542 20.836 36.819 1.00 92.25 98 ALA A N 1
ATOM 783 C CA . ALA A 1 98 ? -14.888 20.178 38.072 1.00 92.25 98 ALA A CA 1
ATOM 784 C C . ALA A 1 98 ? -15.117 18.685 37.866 1.00 92.25 98 ALA A C 1
ATOM 786 O O . ALA A 1 98 ? -15.890 18.289 36.994 1.00 92.25 98 ALA A O 1
ATOM 787 N N . PHE A 1 99 ? -14.460 17.873 38.693 1.00 91.06 99 PHE A N 1
ATOM 788 C CA . PHE A 1 99 ? -14.607 16.421 38.707 1.00 91.06 99 PHE A CA 1
ATOM 789 C C . PHE A 1 99 ? -15.636 16.005 39.737 1.00 91.06 99 PHE A C 1
ATOM 791 O O . PHE A 1 99 ? -15.597 16.477 40.874 1.00 91.06 99 PHE A O 1
ATOM 798 N N . ARG A 1 100 ? -16.502 15.067 39.371 1.00 87.94 100 ARG A N 1
ATOM 799 C CA . ARG A 1 100 ? -17.388 14.405 40.313 1.00 87.94 100 ARG A CA 1
ATOM 800 C C . ARG A 1 100 ? -16.685 13.211 40.932 1.00 87.94 100 ARG A C 1
ATOM 802 O O . ARG A 1 100 ? -16.404 12.232 40.245 1.00 87.94 100 ARG A O 1
ATOM 809 N N . LEU A 1 101 ? -16.431 13.296 42.227 1.00 84.50 101 LEU A N 1
ATOM 810 C CA . LEU A 1 101 ? -15.668 12.308 42.972 1.00 84.50 101 LEU A CA 1
ATOM 811 C C . LEU A 1 101 ? -16.545 11.629 44.017 1.00 84.50 101 LEU A C 1
ATOM 813 O O . LEU A 1 101 ? -17.439 12.254 44.600 1.00 84.50 101 LEU A O 1
ATOM 817 N N . ASP A 1 102 ? -16.263 10.353 44.252 1.00 78.38 102 ASP A N 1
ATOM 818 C CA . ASP A 1 102 ? -16.771 9.640 45.417 1.00 78.38 102 ASP A CA 1
ATOM 819 C C . ASP A 1 102 ? -15.804 9.897 46.574 1.00 78.38 102 ASP A C 1
ATOM 821 O O . ASP A 1 102 ? -14.637 9.513 46.507 1.00 78.38 102 ASP A O 1
ATOM 825 N N . ILE A 1 103 ? -16.268 10.603 47.605 1.00 74.19 103 ILE A N 1
ATOM 826 C CA . ILE A 1 103 ? -15.441 10.967 48.755 1.00 74.19 103 ILE A CA 1
ATOM 827 C C . ILE A 1 103 ? -15.882 10.122 49.953 1.00 74.19 103 ILE A C 1
ATOM 829 O O . ILE A 1 103 ? -16.934 10.403 50.546 1.00 74.19 103 ILE A O 1
ATOM 833 N N . PRO A 1 104 ? -15.080 9.122 50.368 1.00 64.81 104 PRO A N 1
ATOM 834 C CA . PRO A 1 104 ? -15.365 8.332 51.557 1.00 64.81 104 PRO A CA 1
ATOM 835 C C . PRO A 1 104 ? -15.518 9.245 52.778 1.00 64.81 104 PRO A C 1
ATOM 837 O O . PRO A 1 104 ? -14.649 10.065 53.063 1.00 64.81 104 PRO A O 1
ATOM 840 N N . ASN A 1 105 ? -16.634 9.115 53.501 1.00 66.81 105 ASN A N 1
ATOM 841 C CA . ASN A 1 105 ? -17.008 9.949 54.657 1.00 66.81 105 A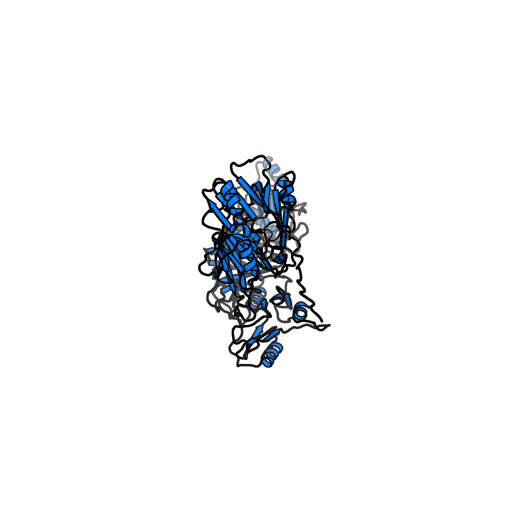SN A CA 1
ATOM 842 C C . ASN A 1 105 ? -17.304 11.433 54.355 1.00 66.81 105 ASN A C 1
ATOM 844 O O . ASN A 1 105 ? -17.582 12.194 55.278 1.00 66.81 105 ASN A O 1
ATOM 848 N N . GLY A 1 106 ? -17.300 11.851 53.085 1.00 64.88 106 GLY A N 1
ATOM 849 C CA . GLY A 1 106 ? -17.744 13.182 52.673 1.00 64.88 106 GLY A CA 1
ATOM 850 C C . GLY A 1 106 ? -16.825 14.341 53.076 1.00 64.88 106 GLY A C 1
ATOM 851 O O . GLY A 1 106 ? -17.261 15.488 52.994 1.00 64.88 106 GLY A O 1
ATOM 852 N N . GLU A 1 107 ? -15.575 14.104 53.475 1.00 69.31 107 GLU A N 1
ATOM 853 C CA . GLU A 1 107 ? -14.599 15.163 53.778 1.00 69.31 107 GLU A CA 1
ATOM 854 C C . GLU A 1 107 ? -13.532 15.254 52.680 1.00 69.31 107 GLU A C 1
ATOM 856 O O . GLU A 1 107 ? -12.870 14.271 52.359 1.00 69.31 107 GLU A O 1
ATOM 861 N N . CYS A 1 108 ? -13.380 16.439 52.076 1.00 71.31 108 CYS A N 1
ATOM 862 C CA . CYS A 1 108 ? -12.311 16.680 51.106 1.00 71.31 108 CYS A CA 1
ATOM 863 C C . CYS A 1 108 ? -10.952 16.654 51.822 1.00 71.31 108 CYS A C 1
ATOM 865 O O . CYS A 1 108 ? -10.850 17.067 52.979 1.00 71.31 108 CYS A O 1
ATOM 867 N N . LEU A 1 109 ? -9.907 16.205 51.129 1.00 77.12 109 LEU A N 1
ATOM 868 C CA . LEU A 1 109 ? -8.539 16.242 51.643 1.00 77.12 109 LEU A CA 1
ATOM 869 C C . LEU A 1 109 ? -7.999 17.685 51.648 1.00 77.12 109 LEU A C 1
ATOM 871 O O . LEU A 1 109 ? -8.649 18.611 51.164 1.00 77.12 109 LEU A O 1
ATOM 875 N N . GLY A 1 110 ? -6.801 17.882 52.209 1.00 75.00 110 GLY A N 1
ATOM 876 C CA . GLY A 1 110 ? -6.208 19.205 52.459 1.00 75.00 110 GLY A CA 1
ATOM 877 C C . GLY A 1 110 ? -6.084 20.133 51.239 1.00 75.00 110 GLY A C 1
ATOM 878 O O . GLY A 1 110 ? -5.972 21.345 51.418 1.00 75.00 110 GLY A O 1
ATOM 879 N N . SER A 1 111 ? -6.148 19.601 50.015 1.00 84.19 111 SER A N 1
ATOM 880 C CA . SER A 1 111 ? -6.242 20.373 48.774 1.00 84.19 111 SER A CA 1
ATOM 881 C C . SER A 1 111 ? -7.174 19.715 47.744 1.00 84.19 111 SER A C 1
ATOM 883 O O . SER A 1 111 ? -7.512 18.530 47.840 1.00 84.19 111 SER A O 1
ATOM 885 N N . ALA A 1 112 ? -7.581 20.483 46.725 1.00 83.81 112 ALA A N 1
ATOM 886 C CA . ALA A 1 112 ? -8.347 19.964 45.588 1.00 83.81 112 ALA A CA 1
ATOM 887 C C . ALA A 1 112 ? -7.573 18.863 44.844 1.00 83.81 112 ALA A C 1
ATOM 889 O O . ALA A 1 112 ? -8.138 17.816 44.543 1.00 83.81 112 ALA A O 1
ATOM 890 N N . SER A 1 113 ? -6.270 19.063 44.626 1.00 85.81 113 SER A N 1
ATOM 891 C CA . SER A 1 113 ? -5.388 18.085 43.987 1.00 85.81 113 SER A CA 1
ATOM 892 C C . SER A 1 113 ? -5.279 16.787 44.786 1.00 85.81 113 SER A C 1
ATOM 894 O O . SER A 1 113 ? -5.417 15.719 44.198 1.00 85.81 113 SER A O 1
ATOM 896 N N . ASP A 1 114 ? -5.121 16.859 46.113 1.00 85.00 114 ASP A N 1
ATOM 897 C CA . ASP A 1 114 ? -5.085 15.660 46.964 1.00 85.00 114 ASP A CA 1
ATOM 898 C C . ASP A 1 114 ? -6.420 14.911 46.920 1.00 85.00 114 ASP A C 1
ATOM 900 O O . ASP A 1 114 ? -6.450 13.686 46.830 1.00 85.00 114 ASP A O 1
ATOM 904 N N . THR A 1 115 ? -7.531 15.654 46.940 1.00 86.31 115 THR A N 1
ATOM 905 C CA . THR A 1 115 ? -8.881 15.079 46.861 1.00 86.31 115 THR A CA 1
ATOM 906 C C . THR A 1 115 ? -9.131 14.408 45.510 1.00 86.31 115 THR A C 1
ATOM 908 O O . THR A 1 115 ? -9.755 13.358 45.461 1.00 86.31 115 THR A O 1
ATOM 911 N N . ILE A 1 116 ? -8.632 14.977 44.411 1.00 87.12 116 ILE A N 1
ATOM 912 C CA . ILE A 1 116 ? -8.723 14.367 43.077 1.00 87.12 116 ILE A CA 1
ATOM 913 C C . ILE A 1 116 ? -7.832 13.121 42.985 1.00 87.12 116 ILE A C 1
ATOM 915 O O . ILE A 1 116 ? -8.267 12.097 42.463 1.00 87.12 116 ILE A O 1
ATOM 919 N N . ALA A 1 117 ? -6.613 13.179 43.528 1.00 86.19 117 ALA A N 1
ATOM 920 C CA . ALA A 1 117 ? -5.661 12.069 43.509 1.00 86.19 117 ALA A CA 1
ATOM 921 C C . ALA A 1 117 ? -6.120 10.852 44.330 1.00 86.19 117 ALA A C 1
ATOM 923 O O . ALA A 1 117 ? -5.684 9.732 44.068 1.00 86.19 117 ALA A O 1
ATOM 924 N N . SER A 1 118 ? -6.986 11.045 45.331 1.00 82.56 118 SER A N 1
ATOM 925 C CA . SER A 1 118 ? -7.503 9.945 46.155 1.00 82.56 118 SER A CA 1
ATOM 926 C C . SER A 1 118 ? -8.572 9.103 45.454 1.00 82.56 118 SER A C 1
ATOM 928 O O . SER A 1 118 ? -8.903 8.012 45.930 1.00 82.56 118 SER A O 1
ATOM 930 N N . GLN A 1 119 ? -9.088 9.568 44.312 1.00 81.25 119 GLN A N 1
ATOM 931 C CA . GLN A 1 119 ? -10.092 8.859 43.535 1.00 81.25 119 GLN A CA 1
ATOM 932 C C . GLN A 1 119 ? -9.530 7.532 43.006 1.00 81.25 119 GLN A C 1
ATOM 934 O O . GLN A 1 119 ? -8.682 7.508 42.114 1.00 81.25 119 GLN A O 1
ATOM 939 N N . THR A 1 120 ? -10.043 6.416 43.530 1.00 73.25 120 THR A N 1
ATOM 940 C CA . THR A 1 120 ? -9.689 5.059 43.095 1.00 73.25 120 THR A CA 1
ATOM 941 C C . THR A 1 120 ? -10.908 4.133 43.127 1.00 73.25 120 THR A C 1
ATOM 943 O O . THR A 1 120 ? -11.748 4.225 44.016 1.00 73.25 120 THR A O 1
ATOM 946 N N . GLY A 1 121 ? -11.017 3.223 42.153 1.00 62.38 121 GLY A N 1
ATOM 947 C CA . GLY A 1 121 ? -11.899 2.047 42.247 1.00 62.38 121 GLY A CA 1
ATOM 948 C C . GLY A 1 121 ? -13.406 2.280 42.076 1.00 62.38 121 GLY A C 1
ATOM 949 O O . GLY A 1 121 ? -14.178 1.346 42.279 1.00 62.38 121 GLY A O 1
ATOM 950 N N . TYR A 1 122 ? -13.841 3.482 41.690 1.00 66.38 122 TYR A N 1
ATOM 951 C CA . TYR A 1 122 ? -15.251 3.751 41.393 1.00 66.38 122 TYR A CA 1
ATOM 952 C C . TYR A 1 122 ? -15.572 3.495 39.916 1.00 66.38 122 TYR A C 1
ATOM 954 O O . TYR A 1 122 ? -14.912 4.036 39.027 1.00 66.38 122 TYR A O 1
ATOM 962 N N . ALA A 1 123 ? -16.625 2.724 39.659 1.00 60.75 123 ALA A N 1
ATOM 963 C CA . ALA A 1 123 ? -17.257 2.608 38.355 1.00 60.75 123 ALA A CA 1
ATOM 964 C C . ALA A 1 123 ? -18.774 2.668 38.508 1.00 60.75 123 ALA A C 1
ATOM 966 O O . ALA A 1 123 ? -19.358 1.987 39.352 1.00 60.75 123 ALA A O 1
ATOM 967 N N . SER A 1 124 ? -19.426 3.477 37.675 1.00 64.25 124 SER A N 1
ATOM 968 C CA . SER A 1 124 ? -20.884 3.473 37.604 1.00 64.25 124 SER A CA 1
ATOM 969 C C . SER A 1 124 ? -21.392 2.247 36.872 1.00 64.25 124 SER A C 1
ATOM 971 O O . SER A 1 124 ? -20.837 1.849 35.853 1.00 64.25 124 SER A O 1
ATOM 973 N N . SER A 1 125 ? -22.528 1.723 37.336 1.00 59.22 125 SER A N 1
ATOM 974 C CA . SER A 1 125 ? -23.291 0.672 36.648 1.00 59.22 125 SER A CA 1
ATOM 975 C C . SER A 1 125 ? -23.651 0.995 35.187 1.00 59.22 125 SER A C 1
ATOM 977 O O . SER A 1 125 ? -23.966 0.087 34.425 1.00 59.22 125 SER A O 1
ATOM 979 N N . LEU A 1 126 ? -23.594 2.270 34.782 1.00 63.12 126 LEU A N 1
ATOM 980 C CA . LEU A 1 126 ? -23.856 2.721 33.412 1.00 63.12 126 LEU A CA 1
ATOM 981 C C . LEU A 1 126 ? -22.598 2.771 32.540 1.00 63.12 126 LEU A C 1
ATOM 983 O O . LEU A 1 126 ? -22.701 2.863 31.318 1.00 63.12 126 LEU A O 1
ATOM 987 N N . ALA A 1 127 ? -21.403 2.730 33.129 1.00 63.09 127 ALA A N 1
ATOM 988 C CA . ALA A 1 127 ? -20.163 2.645 32.374 1.00 63.09 127 ALA A CA 1
ATOM 989 C C . ALA A 1 127 ? -19.942 1.179 31.990 1.00 63.09 127 ALA A C 1
ATOM 991 O O . ALA A 1 127 ? -19.263 0.435 32.685 1.00 63.09 127 ALA A O 1
ATOM 992 N N . THR A 1 128 ? -20.564 0.762 30.885 1.00 66.88 128 THR A N 1
ATOM 993 C CA . THR A 1 128 ? -20.732 -0.645 30.467 1.00 66.88 128 THR A CA 1
ATOM 994 C C . THR A 1 128 ? -19.455 -1.492 30.375 1.00 66.88 128 THR A C 1
ATOM 996 O O . THR A 1 128 ? -19.567 -2.712 30.271 1.00 66.88 128 THR A O 1
ATOM 999 N N . ASP A 1 129 ? -18.276 -0.864 30.408 1.00 80.25 129 ASP A N 1
ATOM 1000 C CA . ASP A 1 129 ? -16.970 -1.523 30.318 1.00 80.25 129 ASP A CA 1
ATOM 1001 C C . ASP A 1 129 ? -15.890 -0.989 31.260 1.00 80.25 129 ASP A C 1
ATOM 1003 O O . ASP A 1 129 ? -14.808 -1.567 31.306 1.00 80.25 129 ASP A O 1
ATOM 1007 N N . ILE A 1 130 ? -16.148 0.079 32.014 1.00 86.19 130 ILE A N 1
ATOM 1008 C CA . ILE A 1 130 ? -15.150 0.666 32.915 1.00 86.19 130 ILE A CA 1
ATOM 1009 C C . ILE A 1 130 ? -15.431 0.146 34.320 1.00 86.19 130 ILE A C 1
ATOM 1011 O O . ILE A 1 130 ? -16.529 0.329 34.832 1.00 86.19 130 ILE A O 1
ATOM 1015 N N . THR A 1 131 ? -14.441 -0.489 34.943 1.00 85.38 131 THR A N 1
ATOM 1016 C CA . THR A 1 131 ? -14.515 -1.064 36.298 1.00 85.38 131 THR A CA 1
ATOM 1017 C C . THR A 1 131 ? -13.865 -0.184 37.358 1.00 85.38 131 THR A C 1
ATOM 1019 O O . THR A 1 131 ? -14.089 -0.384 38.550 1.00 85.38 131 THR A O 1
ATOM 1022 N N . GLY A 1 132 ? -13.096 0.821 36.944 1.00 85.19 132 GLY A N 1
ATOM 1023 C CA . GLY A 1 132 ? -12.521 1.797 37.855 1.00 85.19 132 GLY A CA 1
ATOM 1024 C C . GLY A 1 132 ? -11.957 3.012 37.136 1.00 85.19 132 GLY A C 1
ATOM 1025 O O . GLY A 1 132 ? -11.593 2.945 35.963 1.00 85.19 132 GLY A O 1
ATOM 1026 N N . ILE A 1 133 ? -11.858 4.110 37.875 1.00 87.19 133 ILE A N 1
ATOM 1027 C CA . ILE A 1 133 ? -11.157 5.335 37.492 1.00 87.19 133 ILE A CA 1
ATOM 1028 C C . ILE A 1 133 ? -10.022 5.598 38.488 1.00 87.19 133 ILE A C 1
ATOM 1030 O O . ILE A 1 133 ? -10.178 5.353 39.688 1.00 87.19 133 ILE A O 1
ATOM 1034 N N . GLY A 1 134 ? -8.895 6.095 37.987 1.00 88.62 134 GLY A N 1
ATOM 1035 C CA . GLY A 1 134 ? -7.789 6.614 38.786 1.00 88.62 134 GLY A CA 1
ATOM 1036 C C . GLY A 1 134 ? -7.253 7.902 38.175 1.00 88.62 134 GLY A C 1
ATOM 1037 O O . GLY A 1 134 ? -7.114 7.984 36.954 1.00 88.62 134 GLY A O 1
ATOM 1038 N N . ILE A 1 135 ? -6.948 8.901 39.003 1.00 90.38 135 ILE A N 1
ATOM 1039 C CA . ILE A 1 135 ? -6.443 10.198 38.536 1.00 90.38 135 ILE A CA 1
ATOM 1040 C C . ILE A 1 135 ? -5.060 10.441 39.134 1.00 90.38 135 ILE A C 1
ATOM 1042 O O . ILE A 1 135 ? -4.898 10.527 40.348 1.00 90.38 135 ILE A O 1
ATOM 1046 N N . SER A 1 136 ? -4.055 10.554 38.268 1.00 90.94 136 SER A N 1
ATOM 1047 C CA . SER A 1 136 ? -2.692 10.921 38.650 1.00 90.94 136 SER A CA 1
ATOM 1048 C C . SER A 1 136 ? -2.504 12.423 38.489 1.00 90.94 136 SER A C 1
ATOM 1050 O O . SER A 1 136 ? -2.804 12.981 37.436 1.00 90.94 136 SER A O 1
ATOM 1052 N N . VAL A 1 137 ? -2.007 13.088 39.531 1.00 91.44 137 VAL A N 1
ATOM 1053 C CA . VAL A 1 137 ? -1.819 14.544 39.525 1.00 91.44 137 VAL A CA 1
ATOM 1054 C C . VAL A 1 137 ? -0.345 14.885 39.360 1.00 91.44 137 VAL A C 1
ATOM 1056 O O . VAL A 1 137 ? 0.506 14.415 40.113 1.00 91.44 137 VAL A O 1
ATOM 1059 N N . THR A 1 138 ? -0.054 15.745 38.390 1.00 91.06 138 THR A N 1
ATOM 1060 C CA . THR A 1 138 ? 1.261 16.344 38.152 1.00 91.06 138 THR A CA 1
ATOM 1061 C C . THR A 1 138 ? 1.162 17.868 38.241 1.00 91.06 138 THR A C 1
ATOM 1063 O O . THR A 1 138 ? 0.070 18.437 38.320 1.00 91.06 138 THR A O 1
ATOM 1066 N N . SER A 1 139 ? 2.304 18.558 38.203 1.00 88.75 139 SER A N 1
ATOM 1067 C CA . SER A 1 139 ? 2.328 20.026 38.149 1.00 88.75 139 SER A CA 1
ATOM 1068 C C . SER A 1 139 ? 1.705 20.601 36.876 1.00 88.75 139 SER A C 1
ATOM 1070 O O . SER A 1 139 ? 1.326 21.763 36.879 1.00 88.75 139 SER A O 1
ATOM 1072 N N . GLU A 1 140 ? 1.609 19.811 35.803 1.00 89.56 140 GLU A N 1
ATOM 1073 C CA . GLU A 1 140 ? 1.152 20.271 34.484 1.00 89.56 140 GLU A CA 1
ATOM 1074 C C . GLU A 1 140 ? -0.224 19.713 34.100 1.00 89.56 140 GLU A C 1
ATOM 1076 O O . GLU A 1 140 ? -0.920 20.285 33.259 1.00 89.56 140 GLU A O 1
ATOM 1081 N N . SER A 1 141 ? -0.640 18.591 34.693 1.00 92.50 141 SER A N 1
ATOM 1082 C CA . SER A 1 141 ? -1.873 17.912 34.298 1.00 92.50 141 SER A CA 1
ATOM 1083 C C . SER A 1 141 ? -2.439 16.952 35.341 1.00 92.50 141 SER A C 1
ATOM 1085 O O . SER A 1 141 ? -1.736 16.472 36.231 1.00 92.50 141 SER A O 1
ATOM 1087 N N . TYR A 1 142 ? -3.726 16.667 35.184 1.00 92.44 142 TYR A N 1
ATOM 1088 C CA . TYR A 1 142 ? -4.456 15.566 35.789 1.00 92.44 142 TYR A CA 1
ATOM 1089 C C . TYR A 1 142 ? -4.634 14.492 34.711 1.00 92.44 142 TYR A C 1
ATOM 1091 O O . TYR A 1 142 ? -5.416 14.677 33.773 1.00 92.44 142 TYR A O 1
ATOM 1099 N N . ASP A 1 143 ? -3.887 13.398 34.828 1.00 91.62 143 ASP A N 1
ATOM 1100 C CA . ASP A 1 143 ? -3.931 12.269 33.901 1.00 91.62 143 ASP A CA 1
ATOM 1101 C C . ASP A 1 143 ? -4.918 11.221 34.424 1.00 91.62 143 ASP A C 1
ATOM 1103 O O . ASP A 1 143 ? -4.754 10.655 35.510 1.00 91.62 143 ASP A O 1
ATOM 1107 N N . VAL A 1 144 ? -5.969 10.971 33.652 1.00 89.88 144 VAL A N 1
ATOM 1108 C CA . VAL A 1 144 ? -7.074 10.082 34.001 1.00 89.88 144 VAL A CA 1
ATOM 1109 C C . VAL A 1 144 ? -6.855 8.722 33.353 1.00 89.88 144 VAL A C 1
ATOM 1111 O O . VAL A 1 144 ? -6.698 8.579 32.140 1.00 89.88 144 VAL A O 1
ATOM 1114 N N . SER A 1 145 ? -6.870 7.701 34.194 1.00 88.38 145 SER A N 1
ATOM 1115 C CA . SER A 1 145 ? -6.760 6.298 33.825 1.00 88.38 145 SER A CA 1
ATOM 1116 C C . SER A 1 145 ? -8.065 5.579 34.133 1.00 88.38 145 SER A C 1
ATOM 1118 O O . SER A 1 145 ? -8.758 5.893 35.103 1.00 88.38 145 SER A O 1
ATOM 1120 N N . TYR A 1 146 ? -8.392 4.605 33.293 1.00 87.56 146 TYR A N 1
ATOM 1121 C CA . TYR A 1 146 ? -9.585 3.786 33.434 1.00 87.56 146 TYR A CA 1
ATOM 1122 C C . TYR A 1 146 ? -9.175 2.325 33.374 1.00 87.56 146 TYR A C 1
ATOM 1124 O O . TYR A 1 146 ? -8.394 1.949 32.499 1.00 87.56 146 TYR A O 1
ATOM 1132 N N . ASN A 1 147 ? -9.732 1.526 34.274 1.00 87.50 147 ASN A N 1
ATOM 1133 C CA . ASN A 1 147 ? -9.634 0.075 34.219 1.00 87.50 147 ASN A CA 1
ATOM 1134 C C . ASN A 1 147 ? -10.826 -0.440 33.425 1.00 87.50 147 ASN A C 1
ATOM 1136 O O . ASN A 1 147 ? -11.962 -0.063 33.728 1.00 87.50 147 ASN A O 1
ATOM 1140 N N . TYR A 1 148 ? -10.581 -1.294 32.438 1.00 85.12 148 TYR A N 1
ATOM 1141 C CA . TYR A 1 148 ? -11.646 -1.892 31.641 1.00 85.12 148 TYR A CA 1
ATOM 1142 C C . TYR A 1 148 ? -11.923 -3.330 32.096 1.00 85.12 148 TYR A C 1
ATOM 1144 O O . TYR A 1 148 ? -11.063 -3.982 32.684 1.00 85.12 148 TYR A O 1
ATOM 1152 N N . VAL A 1 149 ? -13.141 -3.830 31.861 1.00 84.94 149 VAL A N 1
ATOM 1153 C CA . VAL A 1 149 ? -13.462 -5.261 32.050 1.00 84.94 149 VAL A CA 1
ATOM 1154 C C . VAL A 1 149 ? -12.577 -6.120 31.139 1.00 84.94 149 VAL A C 1
ATOM 1156 O O . VAL A 1 149 ? -12.073 -7.158 31.559 1.00 84.94 149 VAL A O 1
ATOM 1159 N N . ASP A 1 150 ? -12.378 -5.648 29.910 1.00 84.56 150 ASP A N 1
ATOM 1160 C CA . ASP A 1 150 ? -11.429 -6.163 28.931 1.00 84.56 150 ASP A CA 1
ATOM 1161 C C . ASP A 1 150 ? -10.607 -4.978 28.409 1.00 84.56 150 ASP A C 1
ATOM 1163 O O . ASP A 1 150 ? -11.167 -4.011 27.887 1.00 84.56 150 ASP A O 1
ATOM 1167 N N . GLU A 1 151 ? -9.281 -5.033 28.548 1.00 82.94 151 GLU A N 1
ATOM 1168 C CA . GLU A 1 151 ? -8.372 -3.977 28.075 1.00 82.94 151 GLU A CA 1
ATOM 1169 C C . GLU A 1 151 ? -8.485 -3.721 26.563 1.00 82.94 151 GLU A C 1
ATOM 1171 O O . GLU A 1 151 ? -8.129 -2.642 26.081 1.00 82.94 151 GLU A O 1
ATOM 1176 N N . CYS A 1 152 ? -9.038 -4.659 25.792 1.00 80.94 152 CYS A N 1
ATOM 1177 C CA . CYS A 1 152 ? -9.320 -4.471 24.373 1.00 80.94 152 CYS A CA 1
ATOM 1178 C C . CYS A 1 152 ? -10.523 -3.565 24.089 1.00 80.94 152 CYS A C 1
ATOM 1180 O O . CYS A 1 152 ? -10.620 -3.028 22.984 1.00 80.94 152 CYS A O 1
ATOM 1182 N N . ASN A 1 153 ? -11.381 -3.319 25.084 1.00 83.25 153 ASN A N 1
ATOM 1183 C CA . ASN A 1 153 ? -12.488 -2.363 24.987 1.00 83.25 153 ASN A CA 1
ATOM 1184 C C . ASN A 1 153 ? -11.997 -0.916 25.142 1.00 83.25 153 ASN A C 1
ATOM 1186 O O . ASN A 1 153 ? -12.730 0.019 24.824 1.00 83.25 153 ASN A O 1
ATOM 1190 N N . ARG A 1 154 ? -10.751 -0.712 25.596 1.00 83.56 154 ARG A N 1
ATOM 1191 C CA . ARG A 1 154 ? -10.135 0.611 25.705 1.00 83.56 154 ARG A CA 1
ATOM 1192 C C . ARG A 1 154 ? -9.880 1.203 24.313 1.00 83.56 154 ARG A C 1
ATOM 1194 O O . ARG A 1 154 ? -9.053 0.655 23.570 1.00 83.56 154 ARG A O 1
ATOM 1201 N N . PRO A 1 155 ? -10.485 2.360 23.973 1.00 81.75 155 PRO A N 1
ATOM 1202 C CA . PRO A 1 155 ? -10.224 3.012 22.697 1.00 81.75 155 PRO A CA 1
ATOM 1203 C C . PRO A 1 155 ? -8.737 3.358 22.531 1.00 81.75 155 PRO A C 1
ATOM 1205 O O . PRO A 1 155 ? -8.097 3.883 23.447 1.00 81.75 155 PRO A O 1
ATOM 1208 N N . TYR A 1 156 ? -8.187 3.053 21.358 1.00 74.69 156 TYR A N 1
ATOM 1209 C CA . TYR A 1 156 ? -6.845 3.428 20.931 1.00 74.69 156 TYR A CA 1
ATOM 1210 C C . TYR A 1 156 ? -6.782 4.924 20.606 1.00 74.69 156 TYR A C 1
ATOM 1212 O O . TYR A 1 156 ? -7.715 5.487 20.030 1.00 74.69 156 TYR A O 1
ATOM 1220 N N . ARG A 1 157 ? -5.669 5.561 20.987 1.00 70.56 157 ARG A N 1
ATOM 1221 C CA . ARG A 1 157 ? -5.381 6.989 20.793 1.00 70.56 157 ARG A CA 1
ATOM 1222 C C . ARG A 1 157 ? -3.879 7.187 20.652 1.00 70.56 157 ARG A C 1
ATOM 1224 O O . ARG A 1 157 ? -3.094 6.377 21.155 1.00 70.56 157 ARG A O 1
ATOM 1231 N N . THR A 1 158 ? -3.474 8.273 20.007 1.00 58.25 158 THR A N 1
ATOM 1232 C CA . THR A 1 158 ? -2.058 8.597 19.808 1.00 58.25 158 THR A CA 1
ATOM 1233 C C . THR A 1 158 ? -1.364 8.777 21.165 1.00 58.25 158 THR A C 1
ATOM 1235 O O . THR A 1 158 ? -1.741 9.640 21.946 1.00 58.25 158 THR A O 1
ATOM 1238 N N . GLY A 1 159 ? -0.355 7.950 21.463 1.00 55.25 159 GLY A N 1
ATOM 1239 C CA . GLY A 1 159 ? 0.374 7.971 22.743 1.00 55.25 159 GLY A CA 1
ATOM 1240 C C . GLY A 1 159 ? -0.032 6.890 23.755 1.00 55.25 159 GLY A C 1
ATOM 1241 O O . GLY A 1 159 ? 0.701 6.670 24.717 1.00 55.25 159 GLY A O 1
ATOM 1242 N N . ILE A 1 160 ? -1.124 6.152 23.524 1.00 61.31 160 ILE A N 1
ATOM 1243 C CA . ILE A 1 160 ? -1.445 4.928 24.276 1.00 61.31 160 ILE A CA 1
ATOM 1244 C C . ILE A 1 160 ? -0.904 3.736 23.476 1.00 61.31 160 ILE A C 1
ATOM 1246 O O . ILE A 1 160 ? -1.301 3.573 22.324 1.00 61.31 160 ILE A O 1
ATOM 1250 N N . PRO A 1 161 ? -0.010 2.891 24.023 1.00 54.91 161 PRO A N 1
ATOM 1251 C CA . PRO A 1 161 ? 0.480 1.721 23.308 1.00 54.91 161 PRO A CA 1
ATOM 1252 C C . PRO A 1 161 ? -0.676 0.806 22.917 1.00 54.91 161 PRO A C 1
ATOM 1254 O O . PRO A 1 161 ? -1.533 0.465 23.729 1.00 54.91 161 PRO A O 1
ATOM 1257 N N . CYS A 1 162 ? -0.681 0.385 21.663 1.00 57.72 162 CYS A N 1
ATOM 1258 C CA . CYS A 1 162 ? -1.579 -0.659 21.214 1.00 57.72 162 CYS A CA 1
ATOM 1259 C C . CYS A 1 162 ? -1.053 -2.004 21.704 1.00 57.72 162 CYS A C 1
ATOM 1261 O O . CYS A 1 162 ? 0.041 -2.435 21.330 1.00 57.72 162 CYS A O 1
ATOM 1263 N N . GLU A 1 163 ? -1.806 -2.646 22.589 1.00 62.38 163 GLU A N 1
ATOM 1264 C CA . GLU A 1 163 ? -1.431 -3.955 23.102 1.00 62.38 163 GLU A CA 1
ATOM 1265 C C . GLU A 1 163 ? -1.606 -5.000 22.001 1.00 62.38 163 GLU A C 1
ATOM 1267 O O . GLU A 1 163 ? -2.706 -5.213 21.487 1.00 62.38 163 GLU A O 1
ATOM 1272 N N . LYS A 1 164 ? -0.505 -5.680 21.660 1.00 59.72 164 LYS A N 1
ATOM 1273 C CA . LYS A 1 164 ? -0.432 -6.684 20.583 1.00 59.72 164 LYS A CA 1
ATOM 1274 C C . LYS A 1 164 ? -1.366 -7.884 20.771 1.00 59.72 164 LYS A C 1
ATOM 1276 O O . LYS A 1 164 ? -1.477 -8.706 19.870 1.00 59.72 164 LYS A O 1
ATOM 1281 N N . THR A 1 165 ? -1.988 -8.017 21.937 1.00 68.06 165 THR A N 1
ATOM 1282 C CA . THR A 1 165 ? -2.864 -9.129 22.316 1.00 68.06 165 THR A CA 1
ATOM 1283 C C . THR A 1 165 ? -4.327 -8.905 21.955 1.00 68.06 165 THR A C 1
ATOM 1285 O O . THR A 1 165 ? -5.097 -9.859 22.008 1.00 68.06 165 THR A O 1
ATOM 1288 N N . CYS A 1 166 ? -4.727 -7.687 21.579 1.00 72.50 166 CYS A N 1
ATOM 1289 C CA . CYS A 1 166 ? -6.124 -7.410 21.267 1.00 72.50 166 CYS A CA 1
ATOM 1290 C C . CYS A 1 166 ? -6.488 -7.808 19.833 1.00 72.50 166 CYS A C 1
ATOM 1292 O O . CYS A 1 166 ? -5.762 -7.425 18.914 1.00 72.50 166 CYS A O 1
ATOM 1294 N N . PRO A 1 167 ? -7.606 -8.529 19.613 1.00 72.31 167 PRO A N 1
ATOM 1295 C CA . PRO A 1 167 ? -8.066 -8.881 18.270 1.00 72.31 167 PRO A CA 1
ATOM 1296 C C . PRO A 1 167 ? -8.541 -7.646 17.491 1.00 72.31 167 PRO A C 1
ATOM 1298 O O . PRO A 1 167 ? -8.292 -7.537 16.290 1.00 72.31 167 PRO A O 1
ATOM 1301 N N . SER A 1 168 ? -9.166 -6.689 18.183 1.00 77.69 168 SER A N 1
ATOM 1302 C CA . SER A 1 168 ? -9.620 -5.418 17.621 1.00 77.69 168 SER A CA 1
ATOM 1303 C C . SER A 1 168 ? -9.687 -4.307 18.670 1.00 77.69 168 SER A C 1
ATOM 1305 O O . SER A 1 168 ? -9.884 -4.583 19.855 1.00 77.69 168 SER A O 1
ATOM 1307 N N . ARG A 1 169 ? -9.575 -3.045 18.239 1.00 81.12 169 ARG A N 1
ATOM 1308 C CA . ARG A 1 169 ? -9.742 -1.837 19.070 1.00 81.12 169 ARG A CA 1
ATOM 1309 C C . ARG A 1 169 ? -10.426 -0.719 18.288 1.00 81.12 169 ARG A C 1
ATOM 1311 O O . ARG A 1 169 ? -10.276 -0.640 17.077 1.00 81.12 169 ARG A O 1
ATOM 1318 N N . MET A 1 170 ? -11.133 0.172 18.974 1.00 86.69 170 MET A N 1
ATOM 1319 C CA . MET A 1 170 ? -11.692 1.383 18.358 1.00 86.69 170 MET A CA 1
ATOM 1320 C C . MET A 1 170 ? -10.676 2.522 18.402 1.00 86.69 170 MET A C 1
ATOM 1322 O O . MET A 1 170 ? -10.105 2.765 19.457 1.00 86.69 170 MET A O 1
ATOM 1326 N N . TYR A 1 171 ? -10.463 3.234 17.301 1.00 85.94 171 TYR A N 1
ATOM 1327 C CA . TYR A 1 171 ? -9.665 4.459 17.256 1.00 85.94 171 TYR A CA 1
ATOM 1328 C C . TYR A 1 171 ? -10.577 5.675 17.174 1.00 85.94 171 TYR A C 1
ATOM 1330 O O . TYR A 1 171 ? -11.310 5.801 16.195 1.00 85.94 171 TYR A O 1
ATOM 1338 N N . ASN A 1 172 ? -10.517 6.550 18.179 1.00 87.31 172 ASN A N 1
ATOM 1339 C CA . ASN A 1 172 ? -11.327 7.769 18.248 1.00 87.31 172 ASN A CA 1
ATOM 1340 C C . ASN A 1 172 ? -10.599 8.943 17.584 1.00 87.31 172 ASN A C 1
ATOM 1342 O O . ASN A 1 172 ? -9.396 9.113 17.782 1.00 87.31 172 ASN A O 1
ATOM 1346 N N . PHE A 1 173 ? -11.332 9.757 16.829 1.00 87.38 173 PHE A N 1
ATOM 1347 C CA . PHE A 1 173 ? -10.822 10.961 16.179 1.00 87.38 173 PHE A CA 1
ATOM 1348 C C . PHE A 1 173 ? -11.955 11.951 15.880 1.00 87.38 173 PHE A C 1
ATOM 1350 O O . PHE A 1 173 ? -13.140 11.615 15.960 1.00 87.38 173 PHE A O 1
ATOM 1357 N N . HIS A 1 174 ? -11.588 13.181 15.515 1.00 87.31 174 HIS A N 1
ATOM 1358 C CA . HIS A 1 174 ? -12.552 14.218 15.161 1.00 87.31 174 HIS A CA 1
ATOM 1359 C C . HIS A 1 174 ? -12.802 14.268 13.648 1.00 87.31 174 HIS A C 1
ATOM 1361 O O . HIS A 1 174 ? -11.868 14.265 12.841 1.00 87.31 174 HIS A O 1
ATOM 1367 N N . GLY A 1 175 ? -14.070 14.325 13.248 1.00 88.81 175 GLY A N 1
ATOM 1368 C CA . GLY A 1 175 ? -14.475 14.403 11.852 1.00 88.81 175 GLY A CA 1
ATOM 1369 C C . GLY A 1 175 ? -15.969 14.190 11.611 1.00 88.81 175 GLY A C 1
ATOM 1370 O O . GLY A 1 175 ? -16.760 14.029 12.533 1.00 88.81 175 GLY A O 1
ATOM 1371 N N . THR A 1 176 ? -16.356 14.163 10.338 1.00 86.44 176 THR A N 1
ATOM 1372 C CA . THR A 1 176 ? -17.740 13.975 9.890 1.00 86.44 176 THR A CA 1
ATOM 1373 C C . THR A 1 176 ? -17.851 12.890 8.821 1.00 86.44 176 THR A C 1
ATOM 1375 O O . THR A 1 176 ? -16.919 12.628 8.059 1.00 86.44 176 THR A O 1
ATOM 1378 N N . VAL A 1 177 ? -19.017 12.249 8.748 1.00 85.44 177 VAL A N 1
ATOM 1379 C CA . VAL A 1 177 ? -19.360 11.239 7.737 1.00 85.44 177 VAL A CA 1
ATOM 1380 C C . VAL A 1 177 ? -20.753 11.523 7.182 1.00 85.44 177 VAL A C 1
ATOM 1382 O O . VAL A 1 177 ? -21.638 12.009 7.889 1.00 85.44 177 VAL A O 1
ATOM 1385 N N . LEU A 1 178 ? -20.982 11.217 5.903 1.00 76.44 178 LEU A N 1
ATOM 1386 C CA . LEU A 1 178 ? -22.302 11.377 5.300 1.00 76.44 178 LEU A CA 1
ATOM 1387 C C . LEU A 1 178 ? -23.276 10.314 5.837 1.00 76.44 178 LEU A C 1
ATOM 1389 O O . LEU A 1 178 ? -23.250 9.156 5.428 1.00 76.44 178 LEU A O 1
ATOM 1393 N N . MET A 1 179 ? -24.213 10.725 6.687 1.00 67.94 179 MET A N 1
ATOM 1394 C CA . MET A 1 179 ? -25.074 9.813 7.458 1.00 67.94 179 MET A CA 1
ATOM 1395 C C . MET A 1 179 ? -26.242 9.161 6.697 1.00 67.94 179 MET A C 1
ATOM 1397 O O . MET A 1 179 ? -27.184 8.668 7.308 1.00 67.94 179 MET A O 1
ATOM 1401 N N . LYS A 1 180 ? -26.226 9.134 5.359 1.00 60.41 180 LYS A N 1
ATOM 1402 C CA . LYS A 1 180 ? -27.362 8.642 4.546 1.00 60.41 180 LYS A CA 1
ATOM 1403 C C . LYS A 1 180 ? -27.610 7.126 4.634 1.00 60.41 180 LYS A C 1
ATOM 1405 O O . LYS A 1 180 ? -28.574 6.650 4.042 1.00 60.41 180 LYS A O 1
ATOM 1410 N N . LYS A 1 181 ? -26.730 6.379 5.297 1.00 62.97 181 LYS A N 1
ATOM 1411 C CA . LYS A 1 181 ? -26.646 4.913 5.231 1.00 62.97 181 LYS A CA 1
ATOM 1412 C C . LYS A 1 181 ? -26.286 4.246 6.572 1.00 62.97 181 LYS A C 1
ATOM 1414 O O . LYS A 1 181 ? -25.999 3.058 6.581 1.00 62.97 181 LYS A O 1
ATOM 1419 N N . GLY A 1 182 ? -26.255 5.001 7.671 1.00 60.97 182 GLY A N 1
ATOM 1420 C CA . GLY A 1 182 ? -25.951 4.457 8.998 1.00 60.97 182 GLY A CA 1
ATOM 1421 C C . GLY A 1 182 ? -27.207 4.008 9.741 1.00 60.97 182 GLY A C 1
ATOM 1422 O O . GLY A 1 182 ? -28.279 4.598 9.567 1.00 60.97 182 GLY A O 1
ATOM 1423 N N . ASP A 1 183 ? -27.056 3.015 10.612 1.00 71.75 183 ASP A N 1
ATOM 1424 C CA . ASP A 1 183 ? -28.114 2.571 11.510 1.00 71.75 183 ASP A CA 1
ATOM 1425 C C . ASP A 1 183 ? -28.144 3.492 12.728 1.00 71.75 183 ASP A C 1
ATOM 1427 O O . ASP A 1 183 ? -27.275 3.453 13.606 1.00 71.75 183 ASP A O 1
ATOM 1431 N N . LYS A 1 184 ? -29.154 4.369 12.774 1.00 69.88 184 LYS A N 1
ATOM 1432 C CA . LYS A 1 184 ? -29.362 5.251 13.924 1.00 69.88 184 LYS A CA 1
ATOM 1433 C C . LYS A 1 184 ? -29.744 4.417 15.139 1.00 69.88 184 LYS A C 1
ATOM 1435 O O . LYS A 1 184 ? -30.819 3.822 15.184 1.00 69.88 184 LYS A O 1
ATOM 1440 N N . GLN A 1 185 ? -28.882 4.430 16.145 1.00 69.81 185 GLN A N 1
ATOM 1441 C CA . GLN A 1 185 ? -29.135 3.818 17.438 1.00 69.81 185 GLN A CA 1
ATOM 1442 C C . GLN A 1 185 ? -29.474 4.923 18.442 1.00 69.81 185 GLN A C 1
ATOM 1444 O O . GLN A 1 185 ? -28.814 5.961 18.490 1.00 69.81 185 GLN A O 1
ATOM 1449 N N . SER A 1 186 ? -30.507 4.731 19.266 1.00 56.88 186 SER A N 1
ATOM 1450 C CA . SER A 1 186 ? -30.792 5.702 20.324 1.00 56.88 186 SER A CA 1
ATOM 1451 C C . SER A 1 186 ? -29.814 5.558 21.498 1.00 56.88 186 SER A C 1
ATOM 1453 O O . SER A 1 186 ? -29.794 4.520 22.158 1.00 56.88 186 SER A O 1
ATOM 1455 N N . ASN A 1 187 ? -29.111 6.666 21.731 1.00 68.81 187 ASN A N 1
ATOM 1456 C CA . ASN A 1 187 ? -28.648 7.320 22.958 1.00 68.81 187 ASN A CA 1
ATOM 1457 C C . ASN A 1 187 ? -27.606 6.690 23.895 1.00 68.81 187 ASN A C 1
ATOM 1459 O O . ASN A 1 187 ? -27.815 5.637 24.490 1.00 68.81 187 ASN A O 1
ATOM 1463 N N . GLY A 1 188 ? -26.549 7.477 24.126 1.00 72.56 188 GLY A N 1
ATOM 1464 C CA . GLY A 1 188 ? -25.561 7.337 25.194 1.00 72.56 188 GLY A CA 1
ATOM 1465 C C . GLY A 1 188 ? -24.380 8.301 24.988 1.00 72.56 188 GLY A C 1
ATOM 1466 O O . GLY A 1 188 ? -24.208 8.807 23.879 1.00 72.56 188 GLY A O 1
ATOM 1467 N N . PRO A 1 189 ? -23.569 8.578 26.022 1.00 85.19 189 PRO A N 1
ATOM 1468 C CA . PRO A 1 189 ? -22.285 9.264 25.878 1.00 85.19 189 PRO A CA 1
ATOM 1469 C C . PRO A 1 189 ? -21.351 8.595 24.865 1.00 85.19 189 PRO A C 1
ATOM 1471 O O . PRO A 1 189 ? -21.503 7.407 24.558 1.00 85.19 189 PRO A O 1
ATOM 1474 N N . TRP A 1 190 ? -20.361 9.336 24.365 1.00 89.06 190 TRP A N 1
ATOM 1475 C CA . TRP A 1 190 ? -19.528 8.886 23.249 1.00 89.06 190 TRP A CA 1
ATOM 1476 C C . TRP A 1 190 ? -18.817 7.560 23.537 1.00 89.06 190 TRP A C 1
ATOM 1478 O O . TRP A 1 190 ? -18.892 6.637 22.726 1.00 89.06 190 TRP A O 1
ATOM 1488 N N . ASN A 1 191 ? -18.233 7.392 24.724 1.00 86.94 191 ASN A N 1
ATOM 1489 C CA . ASN A 1 191 ? -17.602 6.136 25.122 1.00 86.94 191 ASN A CA 1
ATOM 1490 C C . ASN A 1 191 ? -18.565 4.932 25.059 1.00 86.94 191 ASN A C 1
ATOM 1492 O O . ASN A 1 191 ? -18.172 3.856 24.618 1.00 86.94 191 ASN A O 1
ATOM 1496 N N . GLN A 1 192 ? -19.848 5.102 25.403 1.00 86.12 192 GLN A N 1
ATOM 1497 C CA . GLN A 1 192 ? -20.839 4.028 25.242 1.00 86.12 192 GLN A CA 1
ATOM 1498 C C . GLN A 1 192 ? -21.106 3.712 23.765 1.00 86.12 192 GLN A C 1
ATOM 1500 O O . GLN A 1 192 ? -21.261 2.544 23.411 1.00 86.12 192 GLN A O 1
ATOM 1505 N N . CYS A 1 193 ? -21.139 4.728 22.897 1.00 88.38 193 CYS A N 1
ATOM 1506 C CA . CYS A 1 193 ? -21.277 4.543 21.451 1.00 88.38 193 CYS A CA 1
ATOM 1507 C C . CYS A 1 193 ? -20.097 3.744 20.877 1.00 88.38 193 CYS A C 1
ATOM 1509 O O . CYS A 1 193 ? -20.291 2.763 20.156 1.00 88.38 193 CYS A O 1
ATOM 1511 N N . VAL A 1 194 ? -18.876 4.113 21.269 1.00 89.75 194 VAL A N 1
ATOM 1512 C CA . VAL A 1 194 ? -17.635 3.449 20.855 1.00 89.75 194 VAL A CA 1
ATOM 1513 C C . VAL A 1 194 ? -17.600 2.000 21.340 1.00 89.75 194 VAL A C 1
ATOM 1515 O O . VAL A 1 194 ? -17.366 1.099 20.538 1.00 89.75 194 VAL A O 1
ATOM 1518 N N . THR A 1 195 ? -17.907 1.751 22.615 1.00 86.75 195 THR A N 1
ATOM 1519 C CA . THR A 1 195 ? -18.027 0.401 23.184 1.00 86.75 195 THR A CA 1
ATOM 1520 C C . THR A 1 195 ? -19.089 -0.435 22.472 1.00 86.75 195 THR A C 1
ATOM 1522 O O . THR A 1 195 ? -18.868 -1.609 22.175 1.00 86.75 195 THR A O 1
ATOM 1525 N N . LYS A 1 196 ? -20.252 0.152 22.171 1.00 87.50 196 LYS A N 1
ATOM 1526 C CA . LYS A 1 196 ? -21.322 -0.551 21.461 1.00 87.50 196 LYS A CA 1
ATOM 1527 C C . LYS A 1 196 ? -20.867 -0.960 20.065 1.00 87.50 196 LYS A C 1
ATOM 1529 O O . LYS A 1 196 ? -21.040 -2.117 19.706 1.00 87.50 196 LYS A O 1
ATOM 1534 N N . CYS A 1 197 ? -20.230 -0.052 19.325 1.00 88.12 197 CYS A N 1
ATOM 1535 C CA . CYS A 1 197 ? -19.641 -0.392 18.035 1.00 88.12 197 CYS A CA 1
ATOM 1536 C C . CYS A 1 197 ? -18.554 -1.458 18.176 1.00 88.12 197 CYS A C 1
ATOM 1538 O O . CYS A 1 197 ? -18.491 -2.367 17.358 1.00 88.12 197 CYS A O 1
ATOM 1540 N N . HIS A 1 198 ? -17.715 -1.387 19.216 1.00 86.69 198 HIS A N 1
ATOM 1541 C CA . HIS A 1 198 ? -16.659 -2.372 19.448 1.00 86.69 198 HIS A CA 1
ATOM 1542 C C . HIS A 1 198 ? -17.216 -3.798 19.557 1.00 86.69 198 HIS A C 1
ATOM 1544 O O . HIS A 1 198 ? -16.726 -4.690 18.866 1.00 86.69 198 HIS A O 1
ATOM 1550 N N . ARG A 1 199 ? -18.280 -3.970 20.352 1.00 83.69 199 ARG A N 1
ATOM 1551 C CA . ARG A 1 199 ? -18.955 -5.254 20.604 1.00 83.69 199 ARG A CA 1
ATOM 1552 C C . ARG A 1 199 ? -19.860 -5.722 19.465 1.00 83.69 199 ARG A C 1
ATOM 1554 O O . ARG A 1 199 ? -20.113 -6.915 19.353 1.00 83.69 199 ARG A O 1
ATOM 1561 N N . ASP A 1 200 ? -20.382 -4.800 18.665 1.00 82.19 200 ASP A N 1
ATOM 1562 C CA . ASP A 1 200 ? -21.218 -5.126 17.514 1.00 82.19 200 ASP A CA 1
ATOM 1563 C C . ASP A 1 200 ? -20.346 -5.669 16.376 1.00 82.19 200 ASP A C 1
ATOM 1565 O O . ASP A 1 200 ? -19.492 -4.959 15.837 1.00 82.19 200 ASP A O 1
ATOM 1569 N N . GLU A 1 201 ? -20.551 -6.935 16.019 1.00 76.12 201 GLU A N 1
ATOM 1570 C CA . GLU A 1 201 ? -19.806 -7.625 14.960 1.00 76.12 201 GLU A CA 1
ATOM 1571 C C . GLU A 1 201 ? -19.963 -6.937 13.598 1.00 76.12 201 GLU A C 1
ATOM 1573 O O . GLU A 1 201 ? -19.020 -6.926 12.809 1.00 76.12 201 GLU A O 1
ATOM 1578 N N . ASN A 1 202 ? -21.098 -6.272 13.366 1.00 76.50 202 ASN A N 1
ATOM 1579 C CA . ASN A 1 202 ? -21.420 -5.606 12.111 1.00 76.50 202 ASN A CA 1
ATOM 1580 C C . ASN A 1 202 ? -20.979 -4.134 12.076 1.00 76.50 202 ASN A C 1
ATOM 1582 O O . ASN A 1 202 ? -21.083 -3.495 11.030 1.00 76.50 202 ASN A O 1
ATOM 1586 N N . CYS A 1 203 ? -20.473 -3.574 13.181 1.00 84.38 203 CYS A N 1
ATOM 1587 C CA . CYS A 1 203 ? -20.032 -2.181 13.228 1.00 84.38 203 CYS A CA 1
ATOM 1588 C C . CYS A 1 203 ? -18.534 -2.035 12.925 1.00 84.38 203 CYS A C 1
ATOM 1590 O O . CYS A 1 203 ? -17.687 -2.614 13.609 1.00 84.38 203 CYS A O 1
ATOM 1592 N N . ILE A 1 204 ? -18.197 -1.200 11.938 1.00 84.00 204 ILE A N 1
ATOM 1593 C CA . ILE A 1 204 ? -16.814 -0.815 11.606 1.00 84.00 204 ILE A CA 1
ATOM 1594 C C . ILE A 1 204 ? -16.530 0.657 11.923 1.00 84.00 204 ILE A C 1
ATOM 1596 O O . ILE A 1 204 ? -15.391 1.017 12.221 1.00 84.00 204 ILE A O 1
ATOM 1600 N N . LEU A 1 205 ? -17.549 1.515 11.879 1.00 89.62 205 LEU A N 1
ATOM 1601 C CA . LEU A 1 205 ? -17.425 2.944 12.134 1.00 89.62 205 LEU A CA 1
ATOM 1602 C C . LEU A 1 205 ? -18.581 3.402 13.030 1.00 89.62 205 LEU A C 1
ATOM 1604 O O . LEU A 1 205 ? -19.741 3.098 12.772 1.00 89.62 205 LEU A O 1
ATOM 1608 N N . ALA A 1 206 ? -18.262 4.164 14.069 1.00 91.31 206 ALA A N 1
ATOM 1609 C CA . ALA A 1 206 ? -19.223 4.903 14.871 1.00 91.31 206 ALA A CA 1
ATOM 1610 C C . ALA A 1 206 ? -19.105 6.395 14.555 1.00 91.31 206 ALA A C 1
ATOM 1612 O O . ALA A 1 206 ? -17.998 6.905 14.368 1.00 91.31 206 ALA A O 1
ATOM 1613 N N . ALA A 1 207 ? -20.234 7.096 14.526 1.00 90.56 207 ALA A N 1
ATOM 1614 C CA . ALA A 1 207 ? -20.284 8.545 14.397 1.00 90.56 207 ALA A CA 1
ATOM 1615 C C . ALA A 1 207 ? -21.304 9.154 15.354 1.00 90.56 207 ALA A C 1
ATOM 1617 O O . ALA A 1 207 ? -22.330 8.538 15.653 1.00 90.56 207 ALA A O 1
ATOM 1618 N N . SER A 1 208 ? -21.043 10.387 15.777 1.00 87.00 208 SER A N 1
ATOM 1619 C CA . SER A 1 208 ? -21.975 11.178 16.578 1.00 87.00 208 SER A CA 1
ATOM 1620 C C . SER A 1 208 ? -22.589 12.279 15.719 1.00 87.00 208 SER A C 1
ATOM 1622 O O . SER A 1 208 ? -21.858 13.080 15.143 1.00 87.00 208 SER A O 1
ATOM 1624 N N . ASP A 1 209 ? -23.921 12.311 15.592 1.00 70.12 209 ASP A N 1
ATOM 1625 C CA . ASP A 1 209 ? -24.627 13.365 14.828 1.00 70.12 209 ASP A CA 1
ATOM 1626 C C . ASP A 1 209 ? -24.932 14.604 15.681 1.00 70.12 209 ASP A C 1
ATOM 1628 O O . ASP A 1 209 ? -25.005 15.733 15.196 1.00 70.12 209 ASP A O 1
ATOM 1632 N N . ASN A 1 210 ? -25.036 14.367 16.980 1.00 78.31 210 ASN A N 1
ATOM 1633 C CA . ASN A 1 210 ? -25.102 15.336 18.046 1.00 78.31 210 ASN A CA 1
ATOM 1634 C C . ASN A 1 210 ? -24.519 14.682 19.301 1.00 78.31 210 ASN A C 1
ATOM 1636 O O . ASN A 1 210 ? -24.229 13.489 19.321 1.00 78.31 210 ASN A O 1
ATOM 1640 N N . TYR A 1 211 ? -24.447 15.454 20.374 1.00 81.81 211 TYR A N 1
ATOM 1641 C CA . TYR A 1 211 ? -23.913 15.084 21.681 1.00 81.81 211 TYR A CA 1
ATOM 1642 C C . TYR A 1 211 ? -24.405 13.767 22.307 1.00 81.81 211 TYR A C 1
ATOM 1644 O O . TYR A 1 211 ? -23.717 13.191 23.144 1.00 81.81 211 TYR A O 1
ATOM 1652 N N . THR A 1 212 ? -25.572 13.268 21.907 1.00 75.19 212 THR A N 1
ATOM 1653 C CA . THR A 1 212 ? -26.182 12.062 22.489 1.00 75.19 212 THR A CA 1
ATOM 1654 C C . THR A 1 212 ? -26.533 10.988 21.469 1.00 75.19 212 THR A C 1
ATOM 1656 O O . THR A 1 212 ? -26.890 9.882 21.863 1.00 75.19 212 THR A O 1
ATOM 1659 N N . ALA A 1 213 ? -26.460 11.281 20.174 1.00 81.50 213 ALA A N 1
ATOM 1660 C CA . ALA A 1 213 ? -26.896 10.366 19.132 1.00 81.50 213 ALA A CA 1
ATOM 1661 C C . ALA A 1 213 ? -25.726 9.563 18.577 1.00 81.50 213 ALA A C 1
ATOM 1663 O O . ALA A 1 213 ? -24.757 10.123 18.075 1.00 81.50 213 ALA A O 1
ATOM 1664 N N . CYS A 1 214 ? -25.875 8.242 18.604 1.00 85.56 214 CYS A N 1
ATOM 1665 C CA . CYS A 1 214 ? -24.890 7.296 18.110 1.00 85.56 214 CYS A CA 1
ATOM 1666 C C . CYS A 1 214 ? -25.372 6.689 16.790 1.00 85.56 214 CYS A C 1
ATOM 1668 O O . CYS A 1 214 ? -26.451 6.094 16.716 1.00 85.56 214 CYS A O 1
ATOM 1670 N N . VAL A 1 215 ? -24.569 6.818 15.742 1.00 87.50 215 VAL A N 1
ATOM 1671 C CA . VAL A 1 215 ? -24.830 6.203 14.441 1.00 87.50 215 VAL A CA 1
ATOM 1672 C C . VAL A 1 215 ? -23.748 5.173 14.180 1.00 87.50 215 VAL A C 1
ATOM 1674 O O . VAL A 1 215 ? -22.561 5.498 14.182 1.00 87.50 215 VAL A O 1
ATOM 1677 N N . LEU A 1 216 ? -24.167 3.928 13.976 1.00 88.75 216 LEU A N 1
ATOM 1678 C CA . LEU A 1 216 ? -23.268 2.820 13.686 1.00 88.75 216 LEU A CA 1
ATOM 1679 C C . LEU A 1 216 ? -23.304 2.525 12.190 1.00 88.75 216 LEU A C 1
ATOM 1681 O O . LEU A 1 216 ? -24.356 2.568 11.550 1.00 88.75 216 LEU A O 1
ATOM 1685 N N . PHE A 1 217 ? -22.140 2.245 11.632 1.00 85.06 217 PHE A N 1
ATOM 1686 C CA . PHE A 1 217 ? -21.944 1.985 10.219 1.00 85.06 217 PHE A CA 1
ATOM 1687 C C . PHE A 1 217 ? -21.261 0.636 10.069 1.00 85.06 217 PHE A C 1
ATOM 1689 O O . PHE A 1 217 ? -20.215 0.389 10.677 1.00 85.06 217 PHE A O 1
ATOM 1696 N N . GLY A 1 218 ? -21.846 -0.213 9.230 1.00 79.38 218 GLY A N 1
ATOM 1697 C CA . GLY A 1 218 ? -21.209 -1.432 8.758 1.00 79.38 218 GLY A CA 1
ATOM 1698 C C . GLY A 1 218 ? -20.362 -1.211 7.512 1.00 79.38 218 GLY A C 1
ATOM 1699 O O . GLY A 1 218 ? -20.233 -0.098 6.990 1.00 79.38 218 GLY A O 1
ATOM 1700 N N . ILE A 1 219 ? -19.780 -2.292 7.013 1.00 70.44 219 ILE A N 1
ATOM 1701 C CA . ILE A 1 219 ? -19.018 -2.297 5.759 1.00 70.44 219 ILE A CA 1
ATOM 1702 C C . ILE A 1 219 ? -19.917 -1.824 4.594 1.00 70.44 219 ILE A C 1
ATOM 1704 O O . ILE A 1 219 ? -21.122 -2.051 4.605 1.00 70.44 219 ILE A O 1
ATOM 1708 N N . GLU A 1 220 ? -19.352 -1.103 3.614 1.00 69.56 220 GLU A N 1
ATOM 1709 C CA . GLU A 1 220 ? -20.049 -0.524 2.436 1.00 69.56 220 GLU A CA 1
ATOM 1710 C C . GLU A 1 220 ? -21.132 0.543 2.726 1.00 69.56 220 GLU A C 1
ATOM 1712 O O . GLU A 1 220 ? -21.704 1.140 1.800 1.00 69.56 220 GLU A O 1
ATOM 1717 N N . THR A 1 221 ? -21.403 0.853 3.995 1.00 76.50 221 THR A N 1
ATOM 1718 C CA . THR A 1 221 ? -22.406 1.864 4.365 1.00 76.50 221 THR A CA 1
ATOM 1719 C C . THR A 1 221 ? -21.879 3.299 4.276 1.00 76.50 221 THR A C 1
ATOM 1721 O O . THR A 1 221 ? -22.659 4.243 4.242 1.00 76.50 221 THR A O 1
ATOM 1724 N N . PHE A 1 222 ? -20.573 3.507 4.135 1.00 76.25 222 PHE A N 1
ATOM 1725 C CA . PHE A 1 222 ? -19.962 4.825 3.957 1.00 76.25 222 PHE A CA 1
ATOM 1726 C C . PHE A 1 222 ? -18.827 4.743 2.936 1.00 76.25 222 PHE A C 1
ATOM 1728 O O . PHE A 1 222 ? -18.215 3.697 2.750 1.00 76.25 222 PHE A O 1
ATOM 1735 N N . THR A 1 223 ? -18.577 5.849 2.239 1.00 76.44 223 THR A N 1
ATOM 1736 C CA . THR A 1 223 ? -17.580 5.923 1.151 1.00 76.44 223 THR A CA 1
ATOM 1737 C C . THR A 1 223 ? -16.573 7.051 1.349 1.00 76.44 223 THR A C 1
ATOM 1739 O O . THR A 1 223 ? -15.572 7.133 0.642 1.00 76.44 223 THR A O 1
ATOM 1742 N N . GLU A 1 224 ? -16.852 7.968 2.271 1.00 82.31 224 GLU A N 1
ATOM 1743 C CA . GLU A 1 224 ? -16.033 9.148 2.506 1.00 82.31 224 GLU A CA 1
ATOM 1744 C C . GLU A 1 224 ? -16.252 9.650 3.932 1.00 82.31 224 GLU A C 1
ATOM 1746 O O . GLU A 1 224 ? -17.384 9.664 4.423 1.00 82.31 224 GLU A O 1
ATOM 1751 N N . LEU A 1 225 ? -15.167 10.068 4.573 1.00 87.94 225 LEU A N 1
ATOM 1752 C CA . LEU A 1 225 ? -15.162 10.751 5.861 1.00 87.94 225 LEU A CA 1
ATOM 1753 C C . LEU A 1 225 ? -14.241 11.973 5.789 1.00 87.94 225 LEU A C 1
ATOM 1755 O O . LEU A 1 225 ? -13.276 11.990 5.025 1.00 87.94 225 LEU A O 1
ATOM 1759 N N . THR A 1 226 ? -14.557 13.013 6.551 1.00 88.12 226 THR A N 1
ATOM 1760 C CA . THR A 1 226 ? -13.784 14.260 6.598 1.00 88.12 226 THR A CA 1
ATOM 1761 C C . THR A 1 226 ? -13.211 14.434 7.991 1.00 88.12 226 THR A C 1
ATOM 1763 O O . THR A 1 226 ? -13.962 14.486 8.955 1.00 88.12 226 THR A O 1
ATOM 1766 N N . LEU A 1 227 ? -11.893 14.522 8.096 1.00 87.12 227 LEU A N 1
ATOM 1767 C CA . LEU A 1 227 ? -11.166 14.774 9.333 1.00 87.12 227 LEU A CA 1
ATOM 1768 C C . LEU A 1 227 ? -11.267 16.254 9.709 1.00 87.12 227 LEU A C 1
ATOM 1770 O O . LEU A 1 227 ? -11.226 17.129 8.839 1.00 87.12 227 LEU A O 1
ATOM 1774 N N . SER A 1 228 ? -11.386 16.528 11.002 1.00 84.12 228 SER A N 1
ATOM 1775 C CA . SER A 1 228 ? -11.391 17.886 11.536 1.00 84.12 228 SER A CA 1
ATOM 1776 C C . SER A 1 228 ? -10.114 18.144 12.324 1.00 84.12 228 SER A C 1
ATOM 1778 O O . SER A 1 228 ? -9.789 17.403 13.246 1.00 84.12 228 SER A O 1
ATOM 1780 N N . ASP A 1 229 ? -9.424 19.233 11.983 1.00 76.81 229 ASP A N 1
ATOM 1781 C CA . ASP A 1 229 ? -8.333 19.782 12.797 1.00 76.81 229 ASP A CA 1
ATOM 1782 C C . ASP A 1 229 ? -8.853 20.810 13.824 1.00 76.81 229 ASP A C 1
ATOM 1784 O O . ASP A 1 229 ? -8.073 21.388 14.583 1.00 76.81 229 ASP A O 1
ATOM 1788 N N . SER A 1 230 ? -10.167 21.076 13.824 1.00 76.81 230 SER A N 1
ATOM 1789 C CA . SER A 1 230 ? -10.826 21.967 14.775 1.00 76.81 230 SER A CA 1
ATOM 1790 C C . SER A 1 230 ? -11.369 21.162 15.946 1.00 76.81 230 SER A C 1
ATOM 1792 O O . SER A 1 230 ? -12.288 20.358 15.792 1.00 76.81 230 SER A O 1
ATOM 1794 N N . TYR A 1 231 ? -10.820 21.427 17.127 1.00 80.12 231 TYR A N 1
ATOM 1795 C CA . TYR A 1 231 ? -11.253 20.825 18.390 1.00 80.12 231 TYR A CA 1
ATOM 1796 C C . TYR A 1 231 ? -12.162 21.766 19.197 1.00 80.12 231 TYR A C 1
ATOM 1798 O O . TYR A 1 231 ? -12.358 21.577 20.396 1.00 80.12 231 TYR A O 1
ATOM 1806 N N . GLU A 1 232 ? -12.688 22.826 18.571 1.00 80.69 232 GLU A N 1
ATOM 1807 C CA . GLU A 1 232 ? -13.628 23.721 19.241 1.00 80.69 232 GLU A CA 1
ATOM 1808 C C . GLU A 1 232 ? -14.960 23.013 19.516 1.00 80.69 232 GLU A C 1
ATOM 1810 O O . GLU A 1 232 ? -15.547 22.371 18.650 1.00 80.69 232 GLU A O 1
ATOM 1815 N N . ILE A 1 233 ? -15.454 23.155 20.746 1.00 80.25 233 ILE A N 1
ATOM 1816 C CA . ILE A 1 233 ? -16.710 22.544 21.185 1.00 80.25 233 ILE A CA 1
ATOM 1817 C C . ILE A 1 233 ? -17.894 23.360 20.642 1.00 80.25 233 ILE A C 1
ATOM 1819 O O . ILE A 1 233 ? -18.181 24.427 21.181 1.00 80.25 233 ILE A O 1
ATOM 1823 N N . ASP A 1 234 ? -18.613 22.886 19.627 1.00 78.44 234 ASP A N 1
ATOM 1824 C CA . ASP A 1 234 ? -19.848 23.536 19.153 1.00 78.44 234 ASP A CA 1
ATOM 1825 C C . ASP A 1 234 ? -21.018 23.289 20.131 1.00 78.44 234 ASP A C 1
ATOM 1827 O O . ASP A 1 234 ? -21.049 22.297 20.848 1.00 78.44 234 ASP A O 1
ATOM 1831 N N . SER A 1 235 ? -22.004 24.181 20.199 1.00 74.94 235 SER A N 1
ATOM 1832 C CA . SER A 1 235 ? -23.198 23.990 21.045 1.00 74.94 235 SER A CA 1
ATOM 1833 C C . SER A 1 235 ? -24.273 23.070 20.443 1.00 74.94 235 SER A C 1
ATOM 1835 O O . SER A 1 235 ? -25.202 22.676 21.145 1.00 74.94 235 SER A O 1
ATOM 1837 N N . THR A 1 236 ? -24.178 22.745 19.153 1.00 69.69 236 THR A N 1
ATOM 1838 C CA . THR A 1 236 ? -25.251 22.137 18.350 1.00 69.69 236 THR A CA 1
ATOM 1839 C C . THR A 1 236 ? -24.843 20.878 17.594 1.00 69.69 236 THR A C 1
ATOM 1841 O O . THR A 1 236 ? -25.702 20.029 17.359 1.00 69.69 236 THR A O 1
ATOM 1844 N N . SER A 1 237 ? -23.567 20.721 17.244 1.00 73.94 237 SER A N 1
ATOM 1845 C CA . SER A 1 237 ? -23.068 19.559 16.506 1.00 73.94 237 SER A CA 1
ATOM 1846 C C . SER A 1 237 ? -21.836 18.950 17.156 1.00 73.94 237 SER A C 1
ATOM 1848 O O . SER A 1 237 ? -21.116 19.590 17.920 1.00 73.94 237 SER A O 1
ATOM 1850 N N . THR A 1 238 ? -21.600 17.689 16.822 1.00 80.56 238 THR A N 1
ATOM 1851 C CA . THR A 1 238 ? -20.409 16.947 17.220 1.00 80.56 238 THR A CA 1
ATOM 1852 C C . THR A 1 238 ? -19.730 16.398 15.986 1.00 80.56 238 THR A C 1
ATOM 1854 O O . THR A 1 238 ? -20.396 15.818 15.134 1.00 80.56 238 THR A O 1
ATOM 1857 N N . ASP A 1 239 ? -18.410 16.502 15.947 1.00 84.75 239 ASP A N 1
ATOM 1858 C CA . ASP A 1 239 ? -17.587 15.910 14.899 1.00 84.75 239 ASP A CA 1
ATOM 1859 C C . ASP A 1 239 ? -16.848 14.704 15.483 1.00 84.75 239 ASP A C 1
ATOM 1861 O O . ASP A 1 239 ? -15.624 14.715 15.569 1.00 84.75 239 ASP A O 1
ATOM 1865 N N . TYR A 1 240 ? -17.570 13.698 15.990 1.00 89.94 240 TYR A N 1
ATOM 1866 C CA . TYR A 1 240 ? -16.951 12.532 16.635 1.00 89.94 240 TYR A CA 1
ATOM 1867 C C . TYR A 1 240 ? -17.055 11.314 15.736 1.00 89.94 240 TYR A C 1
ATOM 1869 O O . TYR A 1 240 ? -18.153 10.930 15.323 1.00 89.94 240 TYR A O 1
ATOM 1877 N N . LEU A 1 241 ? -15.912 10.692 15.471 1.00 90.38 241 LEU A N 1
ATOM 1878 C CA . LEU A 1 241 ? -15.809 9.456 14.717 1.00 90.38 241 LEU A CA 1
ATOM 1879 C C . LEU A 1 241 ? -14.942 8.456 15.474 1.00 90.38 241 LEU A C 1
ATOM 1881 O O . LEU A 1 241 ? -13.970 8.811 16.141 1.00 90.38 241 LEU A O 1
ATOM 1885 N N . ALA A 1 242 ? -15.290 7.181 15.358 1.00 90.00 242 ALA A N 1
ATOM 1886 C CA . ALA A 1 242 ? -14.417 6.105 15.785 1.00 90.00 242 ALA A CA 1
ATOM 1887 C C . ALA A 1 242 ? -14.425 4.988 14.758 1.00 90.00 242 ALA A C 1
ATOM 1889 O O . ALA A 1 242 ? -15.489 4.543 14.338 1.00 90.00 242 ALA A O 1
ATOM 1890 N N . ILE A 1 243 ? -13.246 4.509 14.376 1.00 87.19 243 ILE A N 1
ATOM 1891 C CA . ILE A 1 243 ? -13.099 3.406 13.426 1.00 87.19 243 ILE A CA 1
ATOM 1892 C C . ILE A 1 243 ? -12.520 2.187 14.130 1.00 87.19 243 ILE A C 1
ATOM 1894 O O . ILE A 1 243 ? -11.583 2.295 14.921 1.00 87.19 243 ILE A O 1
ATOM 1898 N N . LYS A 1 244 ? -13.083 1.016 13.860 1.00 84.69 244 LYS A N 1
ATOM 1899 C CA . LYS A 1 244 ? -12.613 -0.240 14.425 1.00 84.69 244 LYS A CA 1
ATOM 1900 C C . LYS A 1 244 ? -11.402 -0.747 13.639 1.00 84.69 244 LYS A C 1
ATOM 1902 O O . LYS A 1 244 ? -11.463 -0.930 12.427 1.00 84.69 244 LYS A O 1
ATOM 1907 N N . LEU A 1 245 ? -10.302 -0.978 14.343 1.00 76.44 245 LEU A N 1
ATOM 1908 C CA . LEU A 1 245 ? -9.042 -1.515 13.835 1.00 76.44 245 LEU A CA 1
ATOM 1909 C C . LEU A 1 245 ? -8.914 -2.980 14.247 1.00 76.44 245 LEU A C 1
ATOM 1911 O O . LEU A 1 245 ? -9.189 -3.302 15.404 1.00 76.44 245 LEU A O 1
ATOM 1915 N N . ILE A 1 246 ? -8.456 -3.851 13.345 1.00 67.88 246 ILE A N 1
ATOM 1916 C CA . ILE A 1 246 ? -8.181 -5.263 13.651 1.00 67.88 246 ILE A CA 1
ATOM 1917 C C . ILE A 1 246 ? -6.696 -5.583 13.553 1.00 67.88 246 ILE A C 1
ATOM 1919 O O . ILE A 1 246 ? -5.966 -5.019 12.742 1.00 67.88 246 ILE A O 1
ATOM 1923 N N . ASN A 1 247 ? -6.253 -6.514 14.389 1.00 55.22 247 ASN A N 1
ATOM 1924 C CA . ASN A 1 247 ? -4.853 -6.898 14.546 1.00 55.22 247 ASN A CA 1
ATOM 1925 C C . ASN A 1 247 ? -4.484 -8.126 13.684 1.00 55.22 247 ASN A C 1
ATOM 1927 O O . ASN A 1 247 ? -3.698 -8.978 14.093 1.00 55.22 247 ASN A O 1
ATOM 1931 N N . THR A 1 248 ? -5.101 -8.283 12.506 1.00 43.28 248 THR A N 1
ATOM 1932 C CA . THR A 1 248 ? -4.928 -9.489 11.671 1.00 43.28 248 THR A CA 1
ATOM 1933 C C . THR A 1 248 ? -3.675 -9.475 10.798 1.00 43.28 248 THR A C 1
ATOM 1935 O O . THR A 1 248 ? -3.321 -10.520 10.250 1.00 43.28 248 THR A O 1
ATOM 1938 N N . THR A 1 249 ? -2.954 -8.354 10.692 1.00 42.44 249 THR A N 1
ATOM 1939 C CA . THR A 1 249 ? -1.656 -8.317 10.000 1.00 42.44 249 THR A CA 1
ATOM 1940 C C . THR A 1 249 ? -0.496 -8.285 11.003 1.00 42.44 249 THR A C 1
ATOM 1942 O O . THR A 1 249 ? -0.456 -7.373 11.827 1.00 42.44 249 THR A O 1
ATOM 1945 N N . PRO A 1 250 ? 0.494 -9.200 10.907 1.00 38.38 250 PRO A N 1
ATOM 1946 C CA . PRO A 1 250 ? 1.691 -9.218 11.763 1.00 38.38 250 PRO A CA 1
ATOM 1947 C C . PRO A 1 250 ? 2.501 -7.908 11.768 1.00 38.38 250 PRO A C 1
ATOM 1949 O O . PRO A 1 250 ? 3.270 -7.674 12.700 1.00 38.38 250 PRO A O 1
ATOM 1952 N N . ASP A 1 251 ? 2.301 -7.060 10.751 1.00 41.38 251 ASP A N 1
ATOM 1953 C CA . ASP A 1 251 ? 2.939 -5.750 10.586 1.00 41.38 251 ASP A CA 1
ATOM 1954 C C . ASP A 1 251 ? 2.046 -4.550 10.980 1.00 41.38 251 ASP A C 1
ATOM 1956 O O . ASP A 1 251 ? 2.536 -3.419 10.975 1.00 41.38 251 ASP A O 1
ATOM 1960 N N . PHE A 1 252 ? 0.778 -4.748 11.391 1.00 48.69 252 PHE A N 1
ATOM 1961 C CA . PHE A 1 252 ? -0.012 -3.679 12.037 1.00 48.69 252 PHE A CA 1
ATOM 1962 C C . PHE A 1 252 ? 0.448 -3.526 13.491 1.00 48.69 252 PHE A C 1
ATOM 1964 O O . PHE A 1 252 ? -0.264 -3.804 14.454 1.00 48.69 252 PHE A O 1
ATOM 1971 N N . ASN A 1 253 ? 1.665 -3.025 13.685 1.00 50.72 253 ASN A N 1
ATOM 1972 C CA . ASN A 1 253 ? 1.871 -2.198 14.865 1.00 50.72 253 ASN A CA 1
ATOM 1973 C C . ASN A 1 253 ? 0.883 -1.040 14.697 1.00 50.72 253 ASN A C 1
ATOM 1975 O O . ASN A 1 253 ? 0.976 -0.361 13.674 1.00 50.72 253 ASN A O 1
ATOM 1979 N N . CYS A 1 254 ? -0.086 -0.872 15.610 1.00 53.53 254 CYS A N 1
ATOM 1980 C CA . CYS A 1 254 ? -1.067 0.208 15.492 1.00 53.53 254 CYS A CA 1
ATOM 1981 C C . CYS A 1 254 ? -0.362 1.494 15.033 1.00 53.53 254 CYS A C 1
ATOM 1983 O O . CYS A 1 254 ? 0.672 1.843 15.619 1.00 53.53 254 CYS A O 1
ATOM 1985 N N . PRO A 1 255 ? -0.849 2.114 13.947 1.00 56.62 255 PRO A N 1
ATOM 1986 C CA . PRO A 1 255 ? -0.113 3.135 13.222 1.00 56.62 255 PRO A CA 1
ATOM 1987 C C . PRO A 1 255 ? 0.369 4.217 14.185 1.00 56.62 255 PRO A C 1
ATOM 1989 O O . PRO A 1 255 ? -0.405 4.722 14.991 1.00 56.62 255 PRO A O 1
ATOM 1992 N N . ALA A 1 256 ? 1.665 4.539 14.124 1.00 54.88 256 ALA A N 1
ATOM 1993 C CA . ALA A 1 256 ? 2.304 5.456 15.071 1.00 54.88 256 ALA A CA 1
ATOM 1994 C C . ALA A 1 256 ? 1.687 6.868 15.054 1.00 54.88 256 ALA A C 1
ATOM 1996 O O . ALA A 1 256 ? 1.841 7.620 16.017 1.00 54.88 256 ALA A O 1
ATOM 1997 N N . ASP A 1 257 ? 0.988 7.214 13.970 1.00 62.69 257 ASP A N 1
ATOM 1998 C CA . ASP A 1 257 ? 0.249 8.454 13.815 1.00 62.69 257 ASP A CA 1
ATOM 1999 C C . ASP A 1 257 ? -1.013 8.282 12.944 1.00 62.69 257 ASP A C 1
ATOM 2001 O O . ASP A 1 257 ? -1.222 7.279 12.257 1.00 62.69 257 ASP A O 1
ATOM 2005 N N . GLU A 1 258 ? -1.862 9.307 12.980 1.00 67.62 258 GLU A N 1
ATOM 2006 C CA . GLU A 1 258 ? -3.125 9.397 12.243 1.00 67.62 258 GLU A CA 1
ATOM 2007 C C . GLU A 1 258 ? -2.941 9.313 10.710 1.00 67.62 258 GLU A C 1
ATOM 2009 O O . GLU A 1 258 ? -3.789 8.774 9.995 1.00 67.62 258 GLU A O 1
ATOM 2014 N N . ASN A 1 259 ? -1.818 9.804 10.174 1.00 68.12 259 ASN A N 1
ATOM 2015 C CA . ASN A 1 259 ? -1.565 9.783 8.732 1.00 68.12 259 ASN A CA 1
ATOM 2016 C C . ASN A 1 259 ? -1.237 8.372 8.244 1.00 68.12 259 ASN A C 1
ATOM 2018 O O . ASN A 1 259 ? -1.704 7.975 7.175 1.00 68.12 259 ASN A O 1
ATOM 2022 N N . ALA A 1 260 ? -0.478 7.605 9.025 1.00 66.81 260 ALA A N 1
ATOM 2023 C CA . ALA A 1 260 ? -0.219 6.197 8.766 1.00 66.81 260 ALA A CA 1
ATOM 2024 C C . ALA A 1 260 ? -1.519 5.380 8.804 1.00 66.81 260 ALA A C 1
ATOM 2026 O O . ALA A 1 260 ? -1.697 4.488 7.976 1.00 66.81 260 ALA A O 1
ATOM 2027 N N . LEU A 1 261 ? -2.466 5.728 9.685 1.00 70.06 261 LEU A N 1
ATOM 2028 C CA . LEU A 1 261 ? -3.776 5.081 9.714 1.00 70.06 261 LEU A CA 1
ATOM 2029 C C . LEU A 1 261 ? -4.566 5.327 8.420 1.00 70.06 261 LEU A C 1
ATOM 2031 O O . LEU A 1 261 ? -4.948 4.376 7.739 1.00 70.06 261 LEU A O 1
ATOM 2035 N N . PHE A 1 262 ? -4.774 6.590 8.039 1.00 70.75 262 PHE A N 1
ATOM 2036 C CA . PHE A 1 262 ? -5.620 6.954 6.890 1.00 70.75 262 PHE A CA 1
ATOM 2037 C C . PHE A 1 262 ? -4.925 6.867 5.519 1.00 70.75 262 PHE A C 1
ATOM 2039 O O . PHE A 1 262 ? -5.460 7.344 4.514 1.00 70.75 262 PHE A O 1
ATOM 2046 N N . SER A 1 263 ? -3.738 6.264 5.469 1.00 62.69 263 SER A N 1
ATOM 2047 C CA . SER A 1 263 ? -3.046 5.871 4.234 1.00 62.69 263 SER A CA 1
ATOM 2048 C C . SER A 1 263 ? -2.825 4.356 4.128 1.00 62.69 263 SER A C 1
ATOM 2050 O O . SER A 1 263 ? -2.142 3.894 3.213 1.00 62.69 263 SER A O 1
ATOM 2052 N N . SER A 1 264 ? -3.409 3.581 5.049 1.00 59.12 264 SER A N 1
ATOM 2053 C CA . SER A 1 264 ? -3.269 2.126 5.121 1.00 59.12 264 SER A CA 1
ATOM 2054 C C . SER A 1 264 ? -4.459 1.374 4.510 1.00 59.12 264 SER A C 1
ATOM 2056 O O . SER A 1 264 ? -5.531 1.925 4.246 1.00 59.12 264 SER A O 1
ATOM 2058 N N . THR A 1 265 ? -4.253 0.079 4.260 1.00 53.75 265 THR A N 1
ATOM 2059 C CA . THR A 1 265 ? -5.335 -0.863 3.950 1.00 53.75 265 THR A CA 1
ATOM 2060 C C . THR A 1 265 ? -5.673 -1.635 5.215 1.00 53.75 265 THR A C 1
ATOM 2062 O O . THR A 1 265 ? -4.785 -2.233 5.819 1.00 53.75 265 THR A O 1
ATOM 2065 N N . ILE A 1 266 ? -6.946 -1.613 5.600 1.00 56.47 266 ILE A N 1
ATOM 2066 C CA . ILE A 1 266 ? -7.483 -2.322 6.756 1.00 56.47 266 ILE A CA 1
ATOM 2067 C C . ILE A 1 266 ? -8.185 -3.578 6.232 1.00 56.47 266 ILE A C 1
ATOM 2069 O O . ILE A 1 266 ? -9.104 -3.506 5.410 1.00 56.47 266 ILE A O 1
ATOM 2073 N N . ASP A 1 267 ? -7.725 -4.742 6.682 1.00 52.94 267 ASP A N 1
ATOM 2074 C CA . ASP A 1 267 ? -8.469 -5.988 6.518 1.00 52.94 267 ASP A CA 1
ATOM 2075 C C . ASP A 1 267 ? -9.752 -5.884 7.356 1.00 52.94 267 ASP A C 1
ATOM 2077 O O . ASP A 1 267 ? -9.701 -5.443 8.497 1.00 52.94 267 ASP A O 1
ATOM 2081 N N . VAL A 1 268 ? -10.913 -6.218 6.797 1.00 53.72 268 VAL A N 1
ATOM 2082 C CA . VAL A 1 268 ? -12.197 -6.209 7.523 1.00 53.72 268 VAL A CA 1
ATOM 2083 C C . VAL A 1 268 ? -12.883 -7.577 7.453 1.00 53.72 268 VAL A C 1
ATOM 2085 O O . VAL A 1 268 ? -14.066 -7.711 7.750 1.00 53.72 268 VAL A O 1
ATOM 2088 N N . THR A 1 269 ? -12.131 -8.621 7.087 1.00 50.28 269 THR A N 1
ATOM 2089 C CA . THR A 1 269 ? -12.648 -9.975 6.837 1.00 50.28 269 THR A CA 1
ATOM 2090 C C . THR A 1 269 ? -13.247 -10.632 8.086 1.00 50.28 269 THR A C 1
ATOM 2092 O O . THR A 1 269 ? -14.111 -11.494 7.958 1.00 50.28 269 THR A O 1
ATOM 2095 N N . SER A 1 270 ? -12.828 -10.230 9.291 1.00 46.38 270 SER A N 1
ATOM 2096 C CA . SER A 1 270 ? -13.318 -10.788 10.560 1.00 46.38 270 SER A CA 1
ATOM 2097 C C . SER A 1 270 ? -14.689 -10.264 11.013 1.00 46.38 270 SER A C 1
ATOM 2099 O O . SER A 1 270 ? -15.200 -10.762 12.007 1.00 46.38 270 SER A O 1
ATOM 2101 N N . PHE A 1 271 ? -15.273 -9.272 10.331 1.00 48.56 271 PHE A N 1
ATOM 2102 C CA . PHE A 1 271 ? -16.551 -8.631 10.703 1.00 48.56 271 PHE A CA 1
ATOM 2103 C C . PHE A 1 271 ? -17.789 -9.267 10.066 1.00 48.56 271 PHE A C 1
ATOM 2105 O O . PHE A 1 271 ? -18.842 -8.648 9.983 1.00 48.56 271 PHE A O 1
ATOM 2112 N N . LEU A 1 272 ? -17.642 -10.463 9.507 1.00 48.88 272 LEU A N 1
ATOM 2113 C CA . LEU A 1 272 ? -18.586 -11.002 8.541 1.00 48.88 272 LEU A CA 1
ATOM 2114 C C . LEU A 1 272 ? -19.157 -12.296 9.117 1.00 48.88 272 LEU A C 1
ATOM 2116 O O . LEU A 1 272 ? -18.413 -13.256 9.327 1.00 48.88 272 LEU A O 1
ATOM 2120 N N . GLU A 1 273 ? -20.464 -12.298 9.406 1.00 40.16 273 GLU A N 1
ATOM 2121 C CA . GLU A 1 273 ? -21.177 -13.436 9.999 1.00 40.16 273 GLU A CA 1
ATOM 2122 C C . GLU A 1 273 ? -20.907 -14.732 9.216 1.00 40.16 273 GLU A C 1
ATOM 2124 O O . GLU A 1 273 ? -20.817 -14.722 7.978 1.00 40.16 273 GLU A O 1
ATOM 2129 N N . GLU A 1 274 ? -20.846 -15.866 9.924 1.00 36.75 274 GLU A N 1
ATOM 2130 C CA . GLU A 1 274 ? -20.875 -17.198 9.315 1.00 36.75 274 GLU A CA 1
ATOM 2131 C C . GLU A 1 274 ? -22.193 -17.374 8.537 1.00 36.75 274 GLU A C 1
ATOM 2133 O O . GLU A 1 274 ? -23.219 -17.767 9.081 1.00 36.75 274 GLU A O 1
ATOM 2138 N N . GLY A 1 275 ? -22.170 -17.051 7.241 1.00 36.72 275 GLY A N 1
ATOM 2139 C CA . GLY A 1 275 ? -23.347 -17.114 6.367 1.00 36.72 275 GLY A CA 1
ATOM 2140 C C . GLY A 1 275 ? -23.718 -15.802 5.675 1.00 36.72 275 GLY A C 1
ATOM 2141 O O . GLY A 1 275 ? -24.582 -15.831 4.805 1.00 36.72 275 GLY A O 1
ATOM 2142 N N . SER A 1 276 ? -23.055 -14.682 5.982 1.00 39.00 276 SER A N 1
ATOM 2143 C CA . SER A 1 276 ? -23.176 -13.468 5.168 1.00 39.00 276 SER A CA 1
ATOM 2144 C C . SER A 1 276 ? -22.465 -13.660 3.814 1.00 39.00 276 SER A C 1
ATOM 2146 O O . SER A 1 276 ? -21.361 -14.210 3.753 1.00 39.00 276 SER A O 1
ATOM 2148 N N . ASP A 1 277 ? -23.064 -13.192 2.711 1.00 37.19 277 ASP A N 1
ATOM 2149 C CA . ASP A 1 277 ? -22.490 -13.238 1.343 1.00 37.19 277 ASP A CA 1
ATOM 2150 C C . ASP A 1 277 ? -21.225 -12.361 1.179 1.00 37.19 277 ASP A C 1
ATOM 2152 O O . ASP A 1 277 ? -20.672 -12.178 0.094 1.00 37.19 277 ASP A O 1
ATOM 2156 N N . HIS A 1 278 ? -20.731 -11.803 2.278 1.00 38.94 278 HIS A N 1
ATOM 2157 C CA . HIS A 1 278 ? -19.636 -10.863 2.331 1.00 38.94 278 HIS A CA 1
ATOM 2158 C C . HIS A 1 278 ? -18.383 -11.562 2.871 1.00 38.94 278 HIS A C 1
ATOM 2160 O O . HIS A 1 278 ? -17.967 -11.288 3.977 1.00 38.94 278 HIS A O 1
ATOM 2166 N N . LYS A 1 279 ? -17.740 -12.476 2.132 1.00 42.06 279 LYS A N 1
ATOM 2167 C CA . LYS A 1 279 ? -16.425 -13.042 2.525 1.00 42.06 279 LYS A CA 1
ATOM 2168 C C . LYS A 1 279 ? -15.285 -12.349 1.761 1.00 42.06 279 LYS A C 1
ATOM 2170 O O . LYS A 1 279 ? -15.384 -12.179 0.550 1.00 42.06 279 LYS A O 1
ATOM 2175 N N . ASN A 1 280 ? -14.176 -12.025 2.442 1.00 45.94 280 ASN A N 1
ATOM 2176 C CA . ASN A 1 280 ? -12.958 -11.382 1.894 1.00 45.94 280 ASN A CA 1
ATOM 2177 C C . ASN A 1 280 ? -13.118 -9.904 1.482 1.00 45.94 280 ASN A C 1
ATOM 2179 O O . ASN A 1 280 ? -12.825 -9.538 0.344 1.00 45.94 280 ASN A O 1
ATOM 2183 N N . PHE A 1 281 ? -13.581 -9.046 2.388 1.00 46.25 281 PHE A N 1
ATOM 2184 C CA . PHE A 1 281 ? -13.622 -7.602 2.157 1.00 46.25 281 PHE A CA 1
ATOM 2185 C C . PHE A 1 281 ? -12.346 -6.912 2.650 1.00 46.25 281 PHE A C 1
ATOM 2187 O O . PHE A 1 281 ? -11.918 -7.116 3.785 1.00 46.25 281 PHE A O 1
ATOM 2194 N N . TYR A 1 282 ? -11.774 -6.056 1.804 1.00 54.53 282 TYR A N 1
ATOM 2195 C CA . TYR A 1 282 ? -10.711 -5.124 2.173 1.00 54.53 282 TYR A CA 1
ATOM 2196 C C . TYR A 1 282 ? -11.248 -3.701 2.123 1.00 54.53 282 TYR A C 1
ATOM 2198 O O . TYR A 1 282 ? -11.983 -3.332 1.203 1.00 54.53 282 TYR A O 1
ATOM 2206 N N . MET A 1 283 ? -10.852 -2.894 3.100 1.00 60.34 283 MET A N 1
ATOM 2207 C CA . MET A 1 283 ? -11.160 -1.475 3.142 1.00 60.34 283 MET A CA 1
ATOM 2208 C C . MET A 1 283 ? -9.860 -0.687 2.999 1.00 60.34 283 MET A C 1
ATOM 2210 O O . MET A 1 283 ? -8.991 -0.737 3.868 1.00 60.34 283 MET A O 1
ATOM 2214 N N . THR A 1 284 ? -9.708 0.048 1.902 1.00 63.75 284 THR A N 1
ATOM 2215 C CA . THR A 1 284 ? -8.577 0.964 1.728 1.00 63.75 284 THR A CA 1
ATOM 2216 C C . THR A 1 284 ? -9.001 2.372 2.119 1.00 63.75 284 THR A C 1
ATOM 2218 O O . THR A 1 284 ? -10.004 2.887 1.623 1.00 63.75 284 THR A O 1
ATOM 2221 N N . LEU A 1 285 ? -8.220 3.001 3.000 1.00 66.31 285 LEU A N 1
ATOM 2222 C CA . LEU A 1 285 ? -8.397 4.395 3.389 1.00 66.31 285 LEU A CA 1
ATOM 2223 C C . LEU A 1 285 ? -7.374 5.248 2.642 1.00 66.31 285 LEU A C 1
ATOM 2225 O O . LEU A 1 285 ? -6.171 4.984 2.692 1.00 66.31 285 LEU A O 1
ATOM 2229 N N . LYS A 1 286 ? -7.849 6.270 1.928 1.00 71.94 286 LYS A N 1
ATOM 2230 C CA . LYS A 1 286 ? -6.990 7.180 1.167 1.00 71.94 286 LYS A CA 1
ATOM 2231 C C . LYS A 1 286 ? -7.254 8.630 1.550 1.00 71.94 286 LYS A C 1
ATOM 2233 O O . LYS A 1 286 ? -8.192 9.254 1.050 1.00 71.94 286 LYS A O 1
ATOM 2238 N N . LYS A 1 287 ? -6.390 9.181 2.404 1.00 78.62 287 LYS A N 1
ATOM 2239 C CA . LYS A 1 287 ? -6.382 10.603 2.778 1.00 78.62 287 LYS A CA 1
ATOM 2240 C C . LYS A 1 287 ? -5.915 11.488 1.613 1.00 78.62 287 LYS A C 1
ATOM 2242 O O . LYS A 1 287 ? -4.909 11.217 0.960 1.00 78.62 287 LYS A O 1
ATOM 2247 N N . THR A 1 288 ? -6.652 12.558 1.327 1.00 77.81 288 THR A N 1
ATOM 2248 C CA . THR A 1 288 ? -6.291 13.653 0.412 1.00 77.81 288 THR A CA 1
ATOM 2249 C C . THR A 1 288 ? -6.746 14.965 1.048 1.00 77.81 288 THR A C 1
ATOM 2251 O O . THR A 1 288 ? -7.935 15.277 1.060 1.00 77.81 288 THR A O 1
ATOM 2254 N N . GLY A 1 289 ? -5.804 15.725 1.614 1.00 84.75 289 GLY A N 1
ATOM 2255 C CA . GLY A 1 289 ? -6.149 16.825 2.519 1.00 84.75 289 GLY A CA 1
ATOM 2256 C C . GLY A 1 289 ? -6.864 16.287 3.762 1.00 84.75 289 GLY A C 1
ATOM 2257 O O . GLY A 1 289 ? -6.400 15.314 4.357 1.00 84.75 289 GLY A O 1
ATOM 2258 N N . ASN A 1 290 ? -8.011 16.876 4.102 1.00 85.56 290 ASN A N 1
ATOM 2259 C CA . ASN A 1 290 ? -8.834 16.453 5.241 1.00 85.56 290 ASN A CA 1
ATOM 2260 C C . ASN A 1 290 ? -9.880 15.399 4.856 1.00 85.56 290 ASN A C 1
ATOM 2262 O O . ASN A 1 290 ? -10.561 14.862 5.718 1.00 85.56 290 ASN A O 1
ATOM 2266 N N . THR A 1 291 ? -10.008 15.058 3.576 1.00 83.00 291 THR A N 1
ATOM 2267 C CA . THR A 1 291 ? -10.951 14.037 3.117 1.00 83.00 291 THR A CA 1
ATOM 2268 C C . THR A 1 291 ? -10.267 12.678 3.061 1.00 83.00 291 THR A C 1
ATOM 2270 O O . THR A 1 291 ? -9.188 12.539 2.485 1.00 83.00 291 THR A O 1
ATOM 2273 N N . VAL A 1 292 ? -10.909 11.654 3.608 1.00 80.00 292 VAL A N 1
ATOM 2274 C CA . VAL A 1 292 ? -10.496 10.255 3.502 1.00 80.00 292 VAL A CA 1
ATOM 2275 C C . VAL A 1 292 ? -11.542 9.522 2.682 1.00 80.00 292 VAL A C 1
ATOM 2277 O O . VAL A 1 292 ? -12.699 9.392 3.086 1.00 80.00 292 VAL A O 1
ATOM 2280 N N . LYS A 1 293 ? -11.124 9.032 1.518 1.00 78.25 293 LYS A N 1
ATOM 2281 C CA . LYS A 1 293 ? -11.955 8.153 0.698 1.00 78.25 293 LYS A CA 1
ATOM 2282 C C . LYS A 1 293 ? -11.822 6.722 1.179 1.00 78.25 293 LYS A C 1
ATOM 2284 O O . LYS A 1 293 ? -10.720 6.278 1.505 1.00 78.25 293 LYS A O 1
ATOM 2289 N N . VAL A 1 294 ? -12.959 6.045 1.224 1.00 68.56 294 VAL A N 1
ATOM 2290 C CA . VAL A 1 294 ? -13.093 4.671 1.685 1.00 68.56 294 VAL A CA 1
ATOM 2291 C C . VAL A 1 294 ? -13.479 3.843 0.478 1.00 68.56 294 VAL A C 1
ATOM 2293 O O . VAL A 1 294 ? -14.608 3.924 -0.007 1.00 68.56 294 VAL A O 1
ATOM 2296 N N . ASP A 1 295 ? -12.524 3.062 -0.005 1.00 61.12 295 ASP A N 1
ATOM 2297 C CA . ASP A 1 295 ? -12.779 2.108 -1.066 1.00 61.12 295 ASP A CA 1
ATOM 2298 C C . ASP A 1 295 ? -12.921 0.720 -0.435 1.00 61.12 295 ASP A C 1
ATOM 2300 O O . ASP A 1 295 ? -11.952 0.124 0.046 1.00 61.12 295 ASP A O 1
ATOM 2304 N N . CYS A 1 296 ? -14.156 0.219 -0.399 1.00 52.31 296 CYS A N 1
ATOM 2305 C CA . CYS A 1 296 ? -14.432 -1.167 -0.051 1.00 52.31 296 CYS A CA 1
ATOM 2306 C C . CYS A 1 296 ? -14.290 -2.007 -1.316 1.00 52.31 296 CYS A C 1
ATOM 2308 O O . CYS A 1 296 ? -15.060 -1.858 -2.265 1.00 52.31 296 CYS A O 1
ATOM 2310 N N . PHE A 1 297 ? -13.318 -2.908 -1.325 1.00 45.44 297 PHE A N 1
ATOM 2311 C CA . PHE A 1 297 ? -13.194 -3.898 -2.376 1.00 45.44 297 PHE A CA 1
ATOM 2312 C C . PHE A 1 297 ? -13.564 -5.250 -1.787 1.00 45.44 297 PHE A C 1
ATOM 2314 O O . PHE A 1 297 ? -12.920 -5.734 -0.854 1.00 45.44 297 PHE A O 1
ATOM 2321 N N . ARG A 1 298 ? -14.561 -5.911 -2.384 1.00 39.09 298 ARG A N 1
ATOM 2322 C CA . ARG A 1 298 ? -14.561 -7.373 -2.366 1.00 39.09 298 ARG A CA 1
ATOM 2323 C C . ARG A 1 298 ? -13.220 -7.781 -2.949 1.00 39.09 298 ARG A C 1
ATOM 2325 O O . ARG A 1 298 ? -12.839 -7.273 -4.009 1.00 39.09 298 ARG A O 1
ATOM 2332 N N . GLY A 1 299 ? -12.501 -8.655 -2.257 1.00 32.81 299 GLY A N 1
ATOM 2333 C CA . GLY A 1 299 ? -11.363 -9.382 -2.790 1.00 32.81 299 GLY A CA 1
ATOM 2334 C C . GLY A 1 299 ? -11.838 -10.172 -3.999 1.00 32.81 299 GLY A C 1
ATOM 2335 O O . GLY A 1 299 ? -12.131 -11.359 -3.925 1.00 32.81 299 GLY A O 1
ATOM 2336 N N . THR A 1 300 ? -11.993 -9.477 -5.117 1.00 28.62 300 THR A N 1
ATOM 2337 C CA . THR A 1 300 ? -12.361 -10.064 -6.382 1.00 28.62 300 THR A CA 1
ATOM 2338 C C . THR A 1 300 ? -11.065 -10.666 -6.865 1.00 28.62 300 THR A C 1
ATOM 2340 O O . THR A 1 300 ? -10.132 -9.954 -7.235 1.00 28.62 300 THR A O 1
ATOM 2343 N N . ILE A 1 301 ? -10.985 -11.992 -6.828 1.00 32.56 301 ILE A N 1
ATOM 2344 C CA . ILE A 1 301 ? -10.043 -12.681 -7.694 1.00 32.56 301 ILE A CA 1
ATOM 2345 C C . ILE A 1 301 ? -10.437 -12.228 -9.100 1.00 32.56 301 ILE A C 1
ATOM 2347 O O . ILE A 1 301 ? -11.532 -12.549 -9.569 1.00 32.56 301 ILE A O 1
ATOM 2351 N N . SER A 1 302 ? -9.575 -11.461 -9.770 1.00 27.83 302 SER A N 1
ATOM 2352 C CA . SER A 1 302 ? -9.613 -11.392 -11.224 1.00 27.83 302 SER A CA 1
ATOM 2353 C C . SER A 1 302 ? -9.270 -12.799 -11.708 1.00 27.83 302 SER A C 1
ATOM 2355 O O . SER A 1 302 ? -8.106 -13.142 -11.908 1.00 27.83 302 SER A O 1
ATOM 2357 N N . MET A 1 303 ? -10.278 -13.670 -11.782 1.00 35.12 303 MET A N 1
ATOM 2358 C CA . MET A 1 303 ? -10.167 -14.970 -12.428 1.00 35.12 303 MET A CA 1
ATOM 2359 C C . MET A 1 303 ? -10.072 -14.681 -13.914 1.00 35.12 303 MET A C 1
ATOM 2361 O O . MET A 1 303 ? -11.070 -14.728 -14.625 1.00 35.12 303 MET A O 1
ATOM 2365 N N . GLU A 1 304 ? -8.890 -14.268 -14.359 1.00 32.31 304 GLU A N 1
ATOM 2366 C CA . GLU A 1 304 ? -8.751 -13.817 -15.729 1.00 32.31 304 GLU A CA 1
ATOM 2367 C C . GLU A 1 304 ? -8.874 -15.006 -16.681 1.00 32.31 304 GLU A C 1
ATOM 2369 O O . GLU A 1 304 ? -9.537 -14.855 -17.698 1.00 32.31 304 GLU A O 1
ATOM 2374 N N . TYR A 1 305 ? -8.399 -16.216 -16.346 1.00 39.34 305 TYR A N 1
ATOM 2375 C CA . TYR A 1 305 ? -8.488 -17.339 -17.285 1.00 39.34 305 TYR A CA 1
ATOM 2376 C C . TYR A 1 305 ? -8.630 -18.714 -16.639 1.00 39.34 305 TYR A C 1
ATOM 2378 O O . TYR A 1 305 ? -7.677 -19.299 -16.137 1.00 39.34 305 TYR A O 1
ATOM 2386 N N . GLY A 1 306 ? -9.842 -19.256 -16.741 1.00 39.81 306 GLY A N 1
ATOM 2387 C CA . GLY A 1 306 ? -10.129 -20.680 -16.641 1.00 39.81 306 GLY A CA 1
ATOM 2388 C C . GLY A 1 306 ? -10.905 -21.112 -17.882 1.00 39.81 306 GLY A C 1
ATOM 2389 O O . GLY A 1 306 ? -11.887 -20.459 -18.234 1.00 39.81 306 GLY A O 1
ATOM 2390 N N . ASP A 1 307 ? -10.470 -22.172 -18.565 1.00 43.62 307 ASP A N 1
ATOM 2391 C CA . ASP A 1 307 ? -11.159 -22.706 -19.749 1.00 43.62 307 ASP A CA 1
ATOM 2392 C C . ASP A 1 307 ? -12.578 -23.181 -19.372 1.00 43.62 307 ASP A C 1
ATOM 2394 O O . ASP A 1 307 ? -12.771 -24.244 -18.783 1.00 43.62 307 ASP A O 1
ATOM 2398 N N . SER A 1 308 ? -13.584 -22.350 -19.656 1.00 44.22 308 SER A N 1
ATOM 2399 C CA . SER A 1 308 ? -14.965 -22.507 -19.179 1.00 44.22 308 SER A CA 1
ATOM 2400 C C . SER A 1 308 ? -15.839 -23.409 -20.062 1.00 44.22 308 SER A C 1
ATOM 2402 O O . SER A 1 308 ? -17.020 -23.600 -19.759 1.00 44.22 308 SER A O 1
ATOM 2404 N N . ASN A 1 309 ? -15.268 -24.001 -21.117 1.00 47.56 309 ASN A N 1
ATOM 2405 C CA . ASN A 1 309 ? -15.988 -24.759 -22.150 1.00 47.56 309 ASN A CA 1
ATOM 2406 C C . ASN A 1 309 ? -16.001 -26.286 -21.942 1.00 47.56 309 ASN A C 1
ATOM 2408 O O . ASN A 1 309 ? -16.258 -27.040 -22.881 1.00 47.56 309 ASN A O 1
ATOM 2412 N N . GLN A 1 310 ? -15.719 -26.775 -20.735 1.00 52.31 310 GLN A N 1
ATOM 2413 C CA . GLN A 1 310 ? -15.585 -28.212 -20.480 1.00 52.31 310 GLN A CA 1
ATOM 2414 C C . GLN A 1 310 ? -16.901 -28.841 -19.966 1.00 52.31 310 GLN A C 1
ATOM 2416 O O . GLN A 1 310 ? -17.642 -28.191 -19.222 1.00 52.31 310 GLN A O 1
ATOM 2421 N N . PRO A 1 311 ? -17.209 -30.103 -20.341 1.00 54.72 311 PRO A N 1
ATOM 2422 C CA . PRO A 1 311 ? -18.370 -30.827 -19.824 1.00 54.72 311 PRO A CA 1
ATOM 2423 C C . PRO A 1 311 ? -18.286 -31.000 -18.296 1.00 54.72 311 PRO A C 1
ATOM 2425 O O . PRO A 1 311 ? -17.178 -31.068 -17.755 1.00 54.72 311 PRO A O 1
ATOM 2428 N N . PRO A 1 312 ? -19.434 -31.089 -17.595 1.00 57.62 312 PRO A N 1
ATOM 2429 C CA . PRO A 1 312 ? -19.463 -31.265 -16.146 1.00 57.62 312 PRO A CA 1
ATOM 2430 C C . PRO A 1 312 ? -18.679 -32.522 -15.748 1.00 57.62 312 PRO A C 1
ATOM 2432 O O . PRO A 1 312 ? -18.914 -33.605 -16.285 1.00 57.62 312 PRO A O 1
ATOM 2435 N N . MET A 1 313 ? -17.730 -32.373 -14.823 1.00 67.38 313 MET A N 1
ATOM 2436 C CA . MET A 1 313 ? -16.838 -33.448 -14.382 1.00 67.38 313 MET A CA 1
ATOM 2437 C C . MET A 1 313 ? -16.760 -33.528 -12.856 1.00 67.38 313 MET A C 1
ATOM 2439 O O . MET A 1 313 ? -16.865 -32.519 -12.160 1.00 67.38 313 MET A O 1
ATOM 2443 N N . THR A 1 314 ? -16.579 -34.735 -12.314 1.00 74.69 314 THR A N 1
ATOM 2444 C CA . THR A 1 314 ? -16.518 -34.937 -10.858 1.00 74.69 314 THR A CA 1
ATOM 2445 C C . THR A 1 314 ? -15.259 -34.308 -10.258 1.00 74.69 314 THR A C 1
ATOM 2447 O O . THR A 1 314 ? -14.243 -34.148 -10.939 1.00 74.69 314 THR A O 1
ATOM 2450 N N . TRP A 1 315 ? -15.288 -34.005 -8.955 1.00 71.88 315 TRP A N 1
ATOM 2451 C CA . TRP A 1 315 ? -14.123 -33.482 -8.228 1.00 71.88 315 TRP A CA 1
ATOM 2452 C C . TRP A 1 315 ? -12.865 -34.337 -8.444 1.00 71.88 315 TRP A C 1
ATOM 2454 O O . TRP A 1 315 ? -11.809 -33.832 -8.821 1.00 71.88 315 TRP A O 1
ATOM 2464 N N . THR A 1 316 ? -12.995 -35.659 -8.317 1.00 74.88 316 THR A N 1
ATOM 2465 C CA . THR A 1 316 ? -11.895 -36.607 -8.542 1.00 74.88 316 THR A CA 1
ATOM 2466 C C . THR A 1 316 ? -11.346 -36.537 -9.966 1.00 74.88 316 THR A C 1
ATOM 2468 O O . THR A 1 316 ? -10.133 -36.588 -10.162 1.00 74.88 316 THR A O 1
ATOM 2471 N N . GLN A 1 317 ? -12.210 -36.389 -10.975 1.00 78.25 317 GLN A N 1
ATOM 2472 C CA . GLN A 1 317 ? -11.769 -36.213 -12.359 1.00 78.25 317 GLN A CA 1
ATOM 2473 C C . GLN A 1 317 ? -11.028 -34.881 -12.542 1.00 78.25 317 GLN A C 1
ATOM 2475 O O . GLN A 1 317 ? -10.035 -34.842 -13.266 1.00 78.25 317 GLN A O 1
ATOM 2480 N N . CYS A 1 318 ? -11.475 -33.810 -11.879 1.00 76.56 318 CYS A N 1
ATOM 2481 C CA . CYS A 1 318 ? -10.851 -32.489 -11.956 1.00 76.56 318 CYS A CA 1
ATOM 2482 C C . CYS A 1 318 ? -9.426 -32.506 -11.389 1.00 76.56 318 CYS A C 1
ATOM 2484 O O . CYS A 1 318 ? -8.473 -32.094 -12.054 1.00 76.56 318 CYS A O 1
ATOM 2486 N N . VAL A 1 319 ? -9.259 -33.094 -10.201 1.00 77.31 319 VAL A N 1
ATOM 2487 C CA . VAL A 1 319 ? -7.949 -33.261 -9.558 1.00 77.31 319 VAL A CA 1
ATOM 2488 C C . VAL A 1 319 ? -7.031 -34.147 -10.399 1.00 77.31 319 VAL A C 1
ATOM 2490 O O . VAL A 1 319 ? -5.891 -33.768 -10.661 1.00 77.31 319 VAL A O 1
ATOM 2493 N N . ASN A 1 320 ? -7.523 -35.287 -10.894 1.00 78.62 320 ASN A N 1
ATOM 2494 C CA . ASN A 1 320 ? -6.725 -36.180 -11.740 1.00 78.62 320 ASN A CA 1
ATOM 2495 C C . ASN A 1 320 ? -6.266 -35.497 -13.032 1.00 78.62 320 ASN A C 1
ATOM 2497 O O . ASN A 1 320 ? -5.139 -35.712 -13.477 1.00 78.62 320 ASN A O 1
ATOM 2501 N N . ARG A 1 321 ? -7.095 -34.621 -13.605 1.00 80.56 321 ARG A N 1
ATOM 2502 C CA . ARG A 1 321 ? -6.723 -33.829 -14.779 1.00 80.56 321 ARG A CA 1
ATOM 2503 C C . ARG A 1 321 ? -5.623 -32.817 -14.456 1.00 80.56 321 ARG A C 1
ATOM 2505 O O . ARG A 1 321 ? -4.694 -32.680 -15.244 1.00 80.56 321 ARG A O 1
ATOM 2512 N N . CYS A 1 322 ? -5.667 -32.168 -13.292 1.00 79.62 322 CYS A N 1
ATOM 2513 C CA . CYS A 1 322 ? -4.574 -31.303 -12.834 1.00 79.62 322 CYS A CA 1
ATOM 2514 C C . CYS A 1 322 ? -3.276 -32.081 -12.555 1.00 79.62 322 CYS A C 1
ATOM 2516 O O . CYS A 1 322 ? -2.177 -31.624 -12.870 1.00 79.62 322 CYS A O 1
ATOM 2518 N N . LEU A 1 323 ? -3.382 -33.296 -12.010 1.00 76.25 323 LEU A N 1
ATOM 2519 C CA . LEU A 1 323 ? -2.229 -34.173 -11.797 1.00 76.25 323 LEU A CA 1
ATOM 2520 C C . LEU A 1 323 ? -1.566 -34.569 -13.124 1.00 76.25 323 LEU A C 1
ATOM 2522 O O . LEU A 1 323 ? -0.339 -34.535 -13.216 1.00 76.25 323 LEU A O 1
ATOM 2526 N N . GLN A 1 324 ? -2.364 -34.868 -14.151 1.00 79.94 324 GLN A N 1
ATOM 2527 C CA . GLN A 1 324 ? -1.889 -35.224 -15.492 1.00 79.94 324 GLN A CA 1
ATOM 2528 C C . GLN A 1 324 ? -1.415 -34.018 -16.317 1.00 79.94 324 GLN A C 1
ATOM 2530 O O . GLN A 1 324 ? -0.527 -34.168 -17.154 1.00 79.94 324 GLN A O 1
ATOM 2535 N N . ASN A 1 325 ? -1.970 -32.825 -16.088 1.00 75.19 325 ASN A N 1
ATOM 2536 C CA . ASN A 1 325 ? -1.523 -31.600 -16.743 1.00 75.19 325 ASN A CA 1
ATOM 2537 C C . ASN A 1 325 ? -0.179 -31.153 -16.136 1.00 75.19 325 ASN A C 1
ATOM 2539 O O . ASN A 1 325 ? -0.064 -30.891 -14.937 1.00 75.19 325 ASN A O 1
ATOM 2543 N N . ASN A 1 326 ? 0.856 -31.068 -16.971 1.00 72.88 326 ASN A N 1
ATOM 2544 C CA . ASN A 1 326 ? 2.194 -30.636 -16.565 1.00 72.88 326 ASN A CA 1
ATOM 2545 C C . ASN A 1 326 ? 2.264 -29.150 -16.181 1.00 72.88 326 ASN A C 1
ATOM 2547 O O . ASN A 1 326 ? 3.198 -28.771 -15.483 1.00 72.88 326 ASN A O 1
ATOM 2551 N N . ARG A 1 327 ? 1.280 -28.341 -16.586 1.00 70.31 327 ARG A N 1
ATOM 2552 C CA . ARG A 1 327 ? 1.177 -26.909 -16.291 1.00 70.31 327 ARG A CA 1
ATOM 2553 C C . ARG A 1 327 ? 0.272 -26.558 -15.117 1.00 70.31 327 ARG A C 1
ATOM 2555 O O . ARG A 1 327 ? 0.404 -25.476 -14.553 1.00 70.31 327 ARG A O 1
ATOM 2562 N N . CYS A 1 328 ? -0.629 -27.461 -14.733 1.00 75.25 328 CYS A N 1
ATOM 2563 C CA . CYS A 1 328 ? -1.596 -27.206 -13.670 1.00 75.25 328 CYS A CA 1
ATOM 2564 C C . CYS A 1 328 ? -0.949 -27.263 -12.283 1.00 75.25 328 CYS A C 1
ATOM 2566 O O . CYS A 1 328 ? -0.275 -28.242 -11.952 1.00 75.25 328 CYS A O 1
ATOM 2568 N N . ILE A 1 329 ? -1.217 -26.249 -11.457 1.00 73.75 329 ILE A N 1
ATOM 2569 C CA . ILE A 1 329 ? -0.836 -26.225 -10.035 1.00 73.75 329 ILE A CA 1
ATOM 2570 C C . ILE A 1 329 ? -2.018 -26.138 -9.082 1.00 73.75 329 ILE A C 1
ATOM 2572 O O . ILE A 1 329 ? -1.866 -26.444 -7.901 1.00 73.75 329 ILE A O 1
ATOM 2576 N N . LEU A 1 330 ? -3.188 -25.751 -9.575 1.00 75.12 330 LEU A N 1
ATOM 2577 C CA . LEU A 1 330 ? -4.371 -25.559 -8.756 1.00 75.12 330 LEU A CA 1
ATOM 2578 C C . LEU A 1 330 ? -5.606 -26.018 -9.536 1.00 75.12 330 LEU A C 1
ATOM 2580 O O . LEU A 1 330 ? -5.796 -25.655 -10.693 1.00 75.12 330 LEU A O 1
ATOM 2584 N N . ALA A 1 331 ? -6.442 -26.829 -8.901 1.00 75.19 331 ALA A N 1
ATOM 2585 C CA . ALA A 1 331 ? -7.729 -27.265 -9.423 1.00 75.19 331 ALA A CA 1
ATOM 2586 C C . ALA A 1 331 ? -8.841 -26.746 -8.516 1.00 75.19 331 ALA A C 1
ATOM 2588 O O . ALA A 1 331 ? -8.763 -26.891 -7.294 1.00 75.19 331 ALA A O 1
ATOM 2589 N N . VAL A 1 332 ? -9.877 -26.173 -9.120 1.00 70.31 332 VAL A N 1
ATOM 2590 C CA . VAL A 1 332 ? -11.053 -25.643 -8.427 1.00 70.31 332 VAL A CA 1
ATOM 2591 C C . VAL A 1 332 ? -12.308 -26.202 -9.083 1.00 70.31 332 VAL A C 1
ATOM 2593 O O . VAL A 1 332 ? -12.382 -26.288 -10.309 1.00 70.31 332 VAL A O 1
ATOM 2596 N N . THR A 1 333 ? -13.311 -26.568 -8.289 1.00 67.00 333 THR A N 1
ATOM 2597 C CA . THR A 1 333 ? -14.652 -26.883 -8.809 1.00 67.00 333 THR A CA 1
ATOM 2598 C C . THR A 1 333 ? -15.711 -26.025 -8.153 1.00 67.00 333 THR A C 1
ATOM 2600 O O . THR A 1 333 ? -15.664 -25.829 -6.940 1.00 67.00 333 THR A O 1
ATOM 2603 N N . ASN A 1 334 ? -16.692 -25.592 -8.944 1.00 57.72 334 ASN A N 1
ATOM 2604 C CA . ASN A 1 334 ? -17.890 -24.914 -8.452 1.00 57.72 334 ASN A CA 1
ATOM 2605 C C . ASN A 1 334 ? -19.148 -25.802 -8.533 1.00 57.72 334 ASN A C 1
ATOM 2607 O O . ASN A 1 334 ? -19.114 -26.924 -9.050 1.00 57.72 334 ASN A O 1
ATOM 2611 N N . THR A 1 335 ? -20.269 -25.247 -8.070 1.00 52.50 335 THR A N 1
ATOM 2612 C CA . THR A 1 335 ? -21.616 -25.844 -7.971 1.00 52.50 335 THR A CA 1
ATOM 2613 C C . THR A 1 335 ? -22.216 -26.410 -9.263 1.00 52.50 335 THR A C 1
ATOM 2615 O O . THR A 1 335 ? -23.208 -27.130 -9.202 1.00 52.50 335 THR A O 1
ATOM 2618 N N . TYR A 1 336 ? -21.605 -26.185 -10.431 1.00 54.44 336 TYR A N 1
ATOM 2619 C CA . TYR A 1 336 ? -22.049 -26.756 -11.711 1.00 54.44 336 TYR A CA 1
ATOM 2620 C C . TYR A 1 336 ? -21.134 -27.866 -12.246 1.00 54.44 336 TYR A C 1
ATOM 2622 O O . TYR A 1 336 ? -21.167 -28.157 -13.443 1.00 54.44 336 TYR A O 1
ATOM 2630 N N . PHE A 1 337 ? -20.278 -28.459 -11.402 1.00 53.19 337 PHE A N 1
ATOM 2631 C CA . PHE A 1 337 ? -19.238 -29.412 -11.823 1.00 53.19 337 PHE A CA 1
ATOM 2632 C C . PHE A 1 337 ? -18.285 -28.833 -12.883 1.00 53.19 337 PHE A C 1
ATOM 2634 O O . PHE A 1 337 ? -17.659 -29.574 -13.649 1.00 53.19 337 PHE A O 1
ATOM 2641 N N . LYS A 1 338 ? -18.161 -27.499 -12.944 1.00 63.81 338 LYS A N 1
ATOM 2642 C CA . LYS A 1 338 ? -17.179 -26.847 -13.808 1.00 63.81 338 LYS A CA 1
ATOM 2643 C C . LYS A 1 338 ? -15.832 -26.912 -13.110 1.00 63.81 338 LYS A C 1
ATOM 2645 O O . LYS A 1 338 ? -15.600 -26.236 -12.110 1.00 63.81 338 LYS A O 1
ATOM 2650 N N . CYS A 1 339 ? -14.973 -27.773 -13.634 1.00 68.12 339 CYS A N 1
ATOM 2651 C CA . CYS A 1 339 ? -13.578 -27.850 -13.243 1.00 68.12 339 CYS A CA 1
ATOM 2652 C C . CYS A 1 339 ? -12.803 -26.714 -13.899 1.00 68.12 339 CYS A C 1
ATOM 2654 O O . CYS A 1 339 ? -12.767 -26.610 -15.125 1.00 68.12 339 CYS A O 1
ATOM 2656 N N . VAL A 1 340 ? -12.157 -25.902 -13.075 1.00 67.69 340 VAL A N 1
ATOM 2657 C CA . VAL A 1 340 ? -11.221 -24.873 -13.503 1.00 67.69 340 VAL A CA 1
ATOM 2658 C C . VAL A 1 340 ? -9.827 -25.309 -13.087 1.00 67.69 340 VAL A C 1
ATOM 2660 O O . VAL A 1 340 ? -9.561 -25.566 -11.913 1.00 67.69 340 VAL A O 1
ATOM 2663 N N . LEU A 1 341 ? -8.943 -25.416 -14.073 1.00 69.25 341 LEU A N 1
ATOM 2664 C CA . LEU A 1 341 ? -7.534 -25.699 -13.860 1.00 69.25 341 LEU A CA 1
ATOM 2665 C C . LEU A 1 341 ? -6.764 -24.396 -13.990 1.00 69.25 341 LEU A C 1
ATOM 2667 O O . LEU A 1 341 ? -6.892 -23.699 -14.993 1.00 69.25 341 LEU A O 1
ATOM 2671 N N . PHE A 1 342 ? -5.960 -24.099 -12.984 1.00 67.00 342 PHE A N 1
ATOM 2672 C CA . PHE A 1 342 ? -5.069 -22.961 -12.975 1.00 67.00 342 PHE A CA 1
ATOM 2673 C C . PHE A 1 342 ? -3.651 -23.437 -13.233 1.00 67.00 342 PHE A C 1
ATOM 2675 O O . PHE A 1 342 ? -3.115 -24.322 -12.549 1.00 67.00 342 PHE A O 1
ATOM 2682 N N . GLU A 1 343 ? -3.055 -22.824 -14.242 1.00 71.50 343 GLU A N 1
ATOM 2683 C CA . GLU A 1 343 ? -1.664 -23.034 -14.587 1.00 71.50 343 GLU A CA 1
ATOM 2684 C C . GLU A 1 343 ? -0.767 -22.089 -13.791 1.00 71.50 343 GLU A C 1
ATOM 2686 O O . GLU A 1 343 ? -1.207 -21.065 -13.258 1.00 71.50 343 GLU A O 1
ATOM 2691 N N . ILE A 1 344 ? 0.512 -22.431 -13.710 1.00 64.94 344 ILE A N 1
ATOM 2692 C CA . ILE A 1 344 ? 1.520 -21.518 -13.177 1.00 64.94 344 ILE A CA 1
ATOM 2693 C C . ILE A 1 344 ? 1.474 -20.166 -13.907 1.00 64.94 344 ILE A C 1
ATOM 2695 O O . ILE A 1 344 ? 1.230 -20.127 -15.108 1.00 64.94 344 ILE A O 1
ATOM 2699 N N . GLU A 1 345 ? 1.674 -19.069 -13.164 1.00 56.09 345 GLU A N 1
ATOM 2700 C CA . GLU A 1 345 ? 1.591 -17.665 -13.624 1.00 56.09 345 GLU A CA 1
ATOM 2701 C C . GLU A 1 345 ? 0.188 -17.118 -13.911 1.00 56.09 345 GLU A C 1
ATOM 2703 O O . GLU A 1 345 ? 0.062 -15.920 -14.159 1.00 56.09 345 GLU A O 1
ATOM 2708 N N . THR A 1 346 ? -0.867 -17.938 -13.860 1.00 54.31 346 THR A N 1
ATOM 2709 C CA . THR A 1 346 ? -2.247 -17.441 -14.048 1.00 54.31 346 THR A CA 1
ATOM 2710 C C . THR A 1 346 ? -2.816 -16.759 -12.802 1.00 54.31 346 THR A C 1
ATOM 2712 O O . THR A 1 346 ? -3.859 -16.114 -12.871 1.00 54.31 346 THR A O 1
ATOM 2715 N N . PHE A 1 347 ? -2.122 -16.877 -11.669 1.00 54.72 347 PHE A N 1
ATOM 2716 C CA . PHE A 1 347 ? -2.468 -16.238 -10.408 1.00 54.72 347 PHE A CA 1
ATOM 2717 C C . PHE A 1 347 ? -1.216 -16.042 -9.547 1.00 54.72 347 PHE A C 1
ATOM 2719 O O . PHE A 1 347 ? -0.311 -16.880 -9.526 1.00 54.72 347 PHE A O 1
ATOM 2726 N N . ASP A 1 348 ? -1.181 -14.929 -8.820 1.00 55.03 348 ASP A N 1
ATOM 2727 C CA . ASP A 1 348 ? -0.094 -14.602 -7.890 1.00 55.03 348 ASP A CA 1
ATOM 2728 C C . ASP A 1 348 ? -0.557 -14.706 -6.423 1.00 55.03 348 ASP A C 1
ATOM 2730 O O . ASP A 1 348 ? 0.269 -14.792 -5.516 1.00 55.03 348 ASP A O 1
ATOM 2734 N N . LYS A 1 349 ? -1.877 -14.762 -6.188 1.00 58.03 349 LYS A N 1
ATOM 2735 C CA . LYS A 1 349 ? -2.507 -14.874 -4.866 1.00 58.03 349 LYS A CA 1
ATOM 2736 C C . LYS A 1 349 ? -3.724 -15.792 -4.909 1.00 58.03 349 LYS A C 1
ATOM 2738 O O . LYS A 1 349 ? -4.456 -15.795 -5.897 1.00 58.03 349 LYS A O 1
ATOM 2743 N N . PHE A 1 350 ? -3.967 -16.536 -3.837 1.00 56.97 350 PHE A N 1
ATOM 2744 C CA . PHE A 1 350 ? -5.198 -17.306 -3.649 1.00 56.97 350 PHE A CA 1
ATOM 2745 C C . PHE A 1 350 ? -5.532 -17.446 -2.163 1.00 56.97 350 PHE A C 1
ATOM 2747 O O . PHE A 1 350 ? -4.660 -17.365 -1.299 1.00 56.97 350 PHE A O 1
ATOM 2754 N N . ASN A 1 351 ? -6.812 -17.677 -1.874 1.00 57.75 351 ASN A N 1
ATOM 2755 C CA . ASN A 1 351 ? -7.320 -17.848 -0.519 1.00 57.75 351 ASN A CA 1
ATOM 2756 C C . ASN A 1 351 ? -7.990 -19.224 -0.384 1.00 57.75 351 ASN A C 1
ATOM 2758 O O . ASN A 1 351 ? -8.776 -19.618 -1.247 1.00 57.75 351 ASN A O 1
ATOM 2762 N N . LEU A 1 352 ? -7.676 -19.953 0.688 1.00 52.88 352 LEU A N 1
ATOM 2763 C CA . LEU A 1 352 ? -8.241 -21.270 0.992 1.00 52.88 352 LEU A CA 1
ATOM 2764 C C . LEU A 1 352 ? -9.720 -21.208 1.420 1.00 52.88 352 LEU A C 1
ATOM 2766 O O . LEU A 1 352 ? -10.400 -22.227 1.362 1.00 52.88 352 LEU A O 1
ATOM 2770 N N . ASN A 1 353 ? -10.247 -20.031 1.773 1.00 51.84 353 ASN A N 1
ATOM 2771 C CA . ASN A 1 353 ? -11.657 -19.807 2.126 1.00 51.84 353 ASN A CA 1
ATOM 2772 C C . ASN A 1 353 ? -12.556 -19.564 0.895 1.00 51.84 353 ASN A C 1
ATOM 2774 O O . ASN A 1 353 ? -13.513 -18.789 0.955 1.00 51.84 353 ASN A O 1
ATOM 2778 N N . TYR A 1 354 ? -12.236 -20.188 -0.240 1.00 43.50 354 TYR A N 1
ATOM 2779 C CA . TYR A 1 354 ? -12.938 -20.001 -1.509 1.00 43.50 354 TYR A CA 1
ATOM 2780 C C . TYR A 1 354 ? -14.389 -20.521 -1.442 1.00 43.50 354 TYR A C 1
ATOM 2782 O O . TYR A 1 354 ? -14.643 -21.703 -1.662 1.00 43.50 354 TYR A O 1
ATOM 2790 N N . ASN A 1 355 ? -15.348 -19.625 -1.183 1.00 40.25 355 ASN A N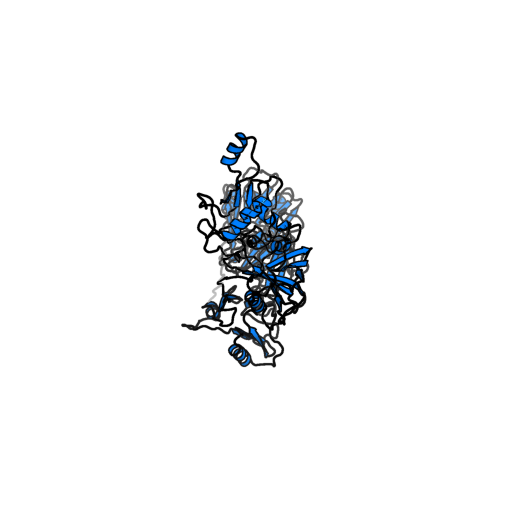 1
ATOM 2791 C CA . ASN A 1 355 ? -16.778 -19.844 -1.411 1.00 40.25 355 ASN A CA 1
ATOM 2792 C C . ASN A 1 355 ? -17.278 -18.807 -2.422 1.00 40.25 355 ASN A C 1
ATOM 2794 O O . ASN A 1 355 ? -17.349 -17.624 -2.102 1.00 40.25 355 ASN A O 1
ATOM 2798 N N . TYR A 1 356 ? -17.621 -19.245 -3.632 1.00 36.06 356 TYR A N 1
ATOM 2799 C CA . TYR A 1 356 ? -18.436 -18.439 -4.543 1.00 36.06 356 TYR A CA 1
ATOM 2800 C C . TYR A 1 356 ? -19.905 -18.533 -4.097 1.00 36.06 356 TYR A C 1
ATOM 2802 O O . TYR A 1 356 ? -20.332 -19.608 -3.672 1.00 36.06 356 TYR A O 1
ATOM 2810 N N . GLU A 1 357 ? -20.651 -17.430 -4.199 1.00 38.28 357 GLU A N 1
ATOM 2811 C CA . GLU A 1 357 ? -22.096 -17.290 -3.938 1.00 38.28 357 GLU A CA 1
ATOM 2812 C C . GLU A 1 357 ? -22.945 -18.257 -4.792 1.00 38.28 357 GLU A C 1
ATOM 2814 O O . GLU A 1 357 ? -23.547 -17.836 -5.772 1.00 38.28 357 GLU A O 1
ATOM 2819 N N . ILE A 1 358 ? -23.006 -19.557 -4.489 1.00 36.31 358 ILE A N 1
ATOM 2820 C CA . ILE A 1 358 ? -24.073 -20.449 -4.972 1.00 36.31 358 ILE A CA 1
ATOM 2821 C C . ILE A 1 358 ? -24.299 -21.528 -3.911 1.00 36.31 358 ILE A C 1
ATOM 2823 O O . ILE A 1 358 ? -23.427 -22.361 -3.704 1.00 36.31 358 ILE A O 1
ATOM 2827 N N . ASP A 1 359 ? -25.476 -21.499 -3.287 1.00 37.00 359 ASP A N 1
ATOM 2828 C CA . ASP A 1 359 ? -26.079 -22.555 -2.462 1.00 37.00 359 ASP A CA 1
ATOM 2829 C C . ASP A 1 359 ? -25.202 -23.139 -1.311 1.00 37.00 359 ASP A C 1
ATOM 2831 O O . ASP A 1 359 ? -24.294 -23.945 -1.549 1.00 37.00 359 ASP A O 1
ATOM 2835 N N . PRO A 1 360 ? -25.509 -22.829 -0.031 1.00 38.06 360 PRO A N 1
ATOM 2836 C CA . PRO A 1 360 ? -24.790 -23.349 1.140 1.00 38.06 360 PRO A CA 1
ATOM 2837 C C . PRO A 1 360 ? -24.860 -24.880 1.313 1.00 38.06 360 PRO A C 1
ATOM 2839 O O . PRO A 1 360 ? -24.235 -25.420 2.225 1.00 38.06 360 PRO A O 1
ATOM 2842 N N . THR A 1 361 ? -25.584 -25.602 0.452 1.00 38.00 361 THR A N 1
ATOM 2843 C CA . THR A 1 361 ? -25.671 -27.068 0.474 1.00 38.00 361 THR A CA 1
ATOM 2844 C C . THR A 1 361 ? -24.619 -27.789 -0.380 1.00 38.00 361 THR A C 1
ATOM 2846 O O . THR A 1 361 ? -24.526 -29.017 -0.305 1.00 38.00 361 THR A O 1
ATOM 2849 N N . THR A 1 362 ? -23.777 -27.073 -1.141 1.00 43.72 362 THR A N 1
ATOM 2850 C CA . THR A 1 362 ? -22.774 -27.691 -2.032 1.00 43.72 362 THR A CA 1
ATOM 2851 C C . THR A 1 362 ? -21.330 -27.233 -1.761 1.00 43.72 362 THR A C 1
ATOM 2853 O O . THR A 1 362 ? -21.018 -26.055 -1.917 1.00 43.72 362 THR A O 1
ATOM 2856 N N . PRO A 1 363 ? -20.410 -28.147 -1.389 1.00 47.03 363 PRO A N 1
ATOM 2857 C CA . PRO A 1 363 ? -19.021 -27.803 -1.080 1.00 47.03 363 PRO A CA 1
ATOM 2858 C C . PRO A 1 363 ? -18.217 -27.412 -2.332 1.00 47.03 363 PRO A C 1
ATOM 2860 O O . PRO A 1 363 ? -18.140 -28.170 -3.300 1.00 47.03 363 PRO A O 1
ATOM 2863 N N . ASN A 1 364 ? -17.567 -26.245 -2.287 1.00 55.34 364 ASN A N 1
ATOM 2864 C CA . ASN A 1 364 ? -16.515 -25.872 -3.233 1.00 55.34 364 ASN A CA 1
ATOM 2865 C C . ASN A 1 364 ? -15.221 -26.595 -2.844 1.00 55.34 364 ASN A C 1
ATOM 2867 O O . ASN A 1 364 ? -14.831 -26.603 -1.676 1.00 55.34 364 ASN A O 1
ATOM 2871 N N . TYR A 1 365 ? -14.549 -27.198 -3.821 1.00 63.59 365 TYR A N 1
ATOM 2872 C CA . TYR A 1 365 ? -13.313 -27.936 -3.583 1.00 63.59 365 TYR A CA 1
ATOM 2873 C C . TYR A 1 365 ? -12.138 -27.266 -4.284 1.00 63.59 365 TYR A C 1
ATOM 2875 O O . TYR A 1 365 ? -12.233 -26.850 -5.441 1.00 63.59 365 TYR A O 1
ATOM 2883 N N . MET A 1 366 ? -11.018 -27.204 -3.566 1.00 69.12 366 MET A N 1
ATOM 2884 C CA . MET A 1 366 ? -9.737 -26.705 -4.044 1.00 69.12 366 MET A CA 1
ATOM 2885 C C . MET A 1 366 ? -8.653 -27.754 -3.784 1.00 69.12 366 MET A C 1
ATOM 2887 O O . MET A 1 366 ? -8.610 -28.365 -2.717 1.00 69.12 366 MET A O 1
ATOM 2891 N N . ALA A 1 367 ? -7.768 -27.964 -4.755 1.00 69.69 367 ALA A N 1
ATOM 2892 C CA . ALA A 1 367 ? -6.622 -28.855 -4.634 1.00 69.69 367 ALA A CA 1
ATOM 2893 C C . ALA A 1 367 ? -5.403 -28.184 -5.240 1.00 69.69 367 ALA A C 1
ATOM 2895 O O . ALA A 1 367 ? -5.452 -27.687 -6.363 1.00 69.69 367 ALA A O 1
ATOM 2896 N N . ILE A 1 368 ? -4.302 -28.222 -4.501 1.00 73.19 368 ILE A N 1
ATOM 2897 C CA . ILE A 1 368 ? -3.021 -27.676 -4.931 1.00 73.19 368 ILE A CA 1
ATOM 2898 C C . ILE A 1 368 ? -2.103 -28.848 -5.238 1.00 73.19 368 ILE A C 1
ATOM 2900 O O . ILE A 1 368 ? -1.933 -29.761 -4.427 1.00 73.19 368 ILE A O 1
ATOM 2904 N N . LYS A 1 369 ? -1.508 -28.829 -6.426 1.00 75.25 369 LYS A N 1
ATOM 2905 C CA . LYS A 1 369 ? -0.481 -29.785 -6.816 1.00 75.25 369 LYS A CA 1
ATOM 2906 C C . LYS A 1 369 ? 0.826 -29.361 -6.160 1.00 75.25 369 LYS A C 1
ATOM 2908 O O . LYS A 1 369 ? 1.408 -28.340 -6.518 1.00 75.25 369 LYS A O 1
ATOM 2913 N N . VAL A 1 370 ? 1.281 -30.151 -5.196 1.00 67.19 370 VAL A N 1
ATOM 2914 C CA . VAL A 1 370 ? 2.545 -29.917 -4.495 1.00 67.19 370 VAL A CA 1
ATOM 2915 C C . VAL A 1 370 ? 3.589 -30.890 -5.032 1.00 67.19 370 VAL A C 1
ATOM 2917 O O . VAL A 1 370 ? 3.356 -32.097 -5.070 1.00 67.19 370 VAL A O 1
ATOM 2920 N N . GLN A 1 371 ? 4.726 -30.365 -5.485 1.00 64.38 371 GLN A N 1
ATOM 2921 C CA . GLN A 1 371 ? 5.803 -31.141 -6.103 1.00 64.38 371 GLN A CA 1
ATOM 2922 C C . GLN A 1 371 ? 7.012 -31.143 -5.160 1.00 64.38 371 GLN A C 1
ATOM 2924 O O . GLN A 1 371 ? 7.941 -30.358 -5.337 1.00 64.38 371 GLN A O 1
ATOM 2929 N N . ASN A 1 372 ? 6.976 -31.968 -4.104 1.00 57.09 372 ASN A N 1
ATOM 2930 C CA . ASN A 1 372 ? 8.114 -32.103 -3.191 1.00 57.09 372 ASN A CA 1
ATOM 2931 C C . ASN A 1 372 ? 8.315 -33.518 -2.639 1.00 57.09 372 ASN A C 1
ATOM 2933 O O . ASN A 1 372 ? 7.360 -34.235 -2.343 1.00 57.09 372 ASN A O 1
ATOM 2937 N N . ASN A 1 373 ? 9.588 -33.881 -2.445 1.00 53.62 373 ASN A N 1
ATOM 2938 C CA . ASN A 1 373 ? 10.015 -35.068 -1.699 1.00 53.62 373 ASN A CA 1
ATOM 2939 C C . ASN A 1 373 ? 9.963 -34.756 -0.197 1.00 53.62 373 ASN A C 1
ATOM 2941 O O . ASN A 1 373 ? 10.982 -34.461 0.431 1.00 53.62 373 ASN A O 1
ATOM 2945 N N . PHE A 1 374 ? 8.767 -34.783 0.387 1.00 54.16 374 PHE A N 1
ATOM 2946 C CA . PHE A 1 374 ? 8.605 -34.601 1.826 1.00 54.16 374 PHE A CA 1
ATOM 2947 C C . PHE A 1 374 ? 9.265 -35.757 2.589 1.00 54.16 374 PHE A C 1
ATOM 2949 O O . PHE A 1 374 ? 8.853 -36.908 2.471 1.00 54.16 374 PHE A O 1
ATOM 2956 N N . THR A 1 375 ? 10.280 -35.462 3.406 1.00 51.62 375 THR A N 1
ATOM 2957 C CA . THR A 1 375 ? 10.904 -36.454 4.305 1.00 51.62 375 THR A CA 1
ATOM 2958 C C . THR A 1 375 ? 10.070 -36.712 5.567 1.00 51.62 375 THR A C 1
ATOM 2960 O O . THR A 1 375 ? 10.313 -37.688 6.276 1.00 51.62 375 THR A O 1
ATOM 2963 N N . LYS A 1 376 ? 9.070 -35.860 5.846 1.00 54.78 376 LYS A N 1
ATOM 2964 C CA . LYS A 1 376 ? 8.071 -35.995 6.918 1.00 54.78 376 LYS A CA 1
ATOM 2965 C C . LYS A 1 376 ? 6.709 -35.503 6.420 1.00 54.78 376 LYS A C 1
ATOM 2967 O O . LYS A 1 376 ? 6.651 -34.516 5.696 1.00 54.78 376 LYS A O 1
ATOM 2972 N N . CYS A 1 377 ? 5.625 -36.172 6.814 1.00 52.75 377 CYS A N 1
ATOM 2973 C CA . CYS A 1 377 ? 4.266 -35.732 6.485 1.00 52.75 377 CYS A CA 1
ATOM 2974 C C . CYS A 1 377 ? 3.953 -34.404 7.194 1.00 52.75 377 CYS A C 1
ATOM 2976 O O . CYS A 1 377 ? 4.125 -34.317 8.411 1.00 52.75 377 CYS A O 1
ATOM 2978 N N . ALA A 1 378 ? 3.486 -33.402 6.446 1.00 57.28 378 ALA A N 1
ATOM 2979 C CA . ALA A 1 378 ? 2.989 -32.150 7.013 1.00 57.28 378 ALA A CA 1
ATOM 2980 C C . ALA A 1 378 ? 1.739 -32.413 7.873 1.00 57.28 378 ALA A C 1
ATOM 2982 O O . ALA A 1 378 ? 0.888 -33.225 7.502 1.00 57.28 378 ALA A O 1
ATOM 2983 N N . LYS A 1 379 ? 1.619 -31.740 9.021 1.00 54.38 379 LYS A N 1
ATOM 2984 C CA . LYS A 1 379 ? 0.499 -31.889 9.966 1.00 54.38 379 LYS A CA 1
ATOM 2985 C C . LYS A 1 379 ? -0.665 -30.945 9.664 1.00 54.38 379 LYS A C 1
ATOM 2987 O O . LYS A 1 379 ? -1.733 -31.106 10.249 1.00 54.38 379 LYS A O 1
ATOM 2992 N N . SER A 1 380 ? -0.481 -29.977 8.766 1.00 57.34 380 SER A N 1
ATOM 2993 C CA . SER A 1 380 ? -1.536 -29.076 8.297 1.00 57.34 380 SER A CA 1
ATOM 2994 C C . SER A 1 380 ? -1.343 -28.678 6.823 1.00 57.34 380 SER A C 1
ATOM 2996 O O . SER A 1 380 ? -0.222 -28.748 6.310 1.00 57.34 380 SER A O 1
ATOM 2998 N N . PRO A 1 381 ? -2.405 -28.224 6.126 1.00 57.66 381 PRO A N 1
ATOM 2999 C CA . PRO A 1 381 ? -2.291 -27.663 4.778 1.00 57.66 381 PRO A CA 1
ATOM 3000 C C . PRO A 1 381 ? -1.339 -26.463 4.710 1.00 57.66 381 PRO A C 1
ATOM 3002 O O . PRO A 1 381 ? -0.554 -26.358 3.774 1.00 57.66 381 PRO A O 1
ATOM 3005 N N . SER A 1 382 ? -1.350 -25.595 5.726 1.00 62.75 382 SER A N 1
ATOM 3006 C CA . SER A 1 382 ? -0.425 -24.461 5.823 1.00 62.75 382 SER A CA 1
ATOM 3007 C C . SER A 1 382 ? 1.024 -24.925 5.936 1.00 62.75 382 SER A C 1
ATOM 3009 O O . SER A 1 382 ? 1.891 -24.404 5.244 1.00 62.75 382 SER A O 1
ATOM 3011 N N . GLU A 1 383 ? 1.296 -25.947 6.752 1.00 63.09 383 GLU A N 1
ATOM 3012 C CA . GLU A 1 383 ? 2.628 -26.546 6.839 1.00 63.09 383 GLU A CA 1
ATOM 3013 C C . GLU A 1 383 ? 3.037 -27.148 5.490 1.00 63.09 383 GLU A C 1
ATOM 3015 O O . GLU A 1 383 ? 4.161 -26.936 5.054 1.00 63.09 383 GLU A O 1
ATOM 3020 N N . LEU A 1 384 ? 2.129 -27.818 4.771 1.00 66.00 384 LEU A N 1
ATOM 3021 C CA . LEU A 1 384 ? 2.404 -28.386 3.447 1.00 66.00 384 LEU A CA 1
ATOM 3022 C C . LEU A 1 384 ? 2.739 -27.312 2.396 1.00 66.00 384 LEU A C 1
ATOM 3024 O O . LEU A 1 384 ? 3.655 -27.501 1.601 1.00 66.00 384 LEU A O 1
ATOM 3028 N N . LEU A 1 385 ? 2.022 -26.186 2.399 1.00 68.31 385 LEU A N 1
ATOM 3029 C CA . LEU A 1 385 ? 2.236 -25.091 1.448 1.00 68.31 385 LEU A CA 1
ATOM 3030 C C . LEU A 1 385 ? 3.508 -24.293 1.759 1.00 68.31 385 LEU A C 1
ATOM 3032 O O . LEU A 1 385 ? 4.217 -23.882 0.845 1.00 68.31 385 LEU A O 1
ATOM 3036 N N . LEU A 1 386 ? 3.831 -24.100 3.038 1.00 70.50 386 LEU A N 1
ATOM 3037 C CA . LEU A 1 386 ? 4.963 -23.274 3.464 1.00 70.50 386 LEU A CA 1
ATOM 3038 C C . LEU A 1 386 ? 6.296 -24.045 3.569 1.00 70.50 386 LEU A C 1
ATOM 3040 O O . LEU A 1 386 ? 7.334 -23.425 3.787 1.00 70.50 386 LEU A O 1
ATOM 3044 N N . SER A 1 387 ? 6.303 -25.379 3.441 1.00 62.78 387 SER A N 1
ATOM 3045 C CA . SER A 1 387 ? 7.432 -26.219 3.895 1.00 62.78 387 SER A CA 1
ATOM 3046 C C . SER A 1 387 ? 8.609 -26.413 2.935 1.00 62.78 387 SER A C 1
ATOM 3048 O O . SER A 1 387 ? 9.614 -26.971 3.369 1.00 62.78 387 SER A O 1
ATOM 3050 N N . ALA A 1 388 ? 8.561 -25.953 1.683 1.00 60.00 388 ALA A N 1
ATOM 3051 C CA . ALA A 1 388 ? 9.725 -25.812 0.789 1.00 60.00 388 ALA A CA 1
ATOM 3052 C C . ALA A 1 388 ? 9.278 -25.299 -0.594 1.00 60.00 388 ALA A C 1
ATOM 3054 O O . ALA A 1 388 ? 8.107 -25.467 -0.948 1.00 60.00 388 ALA A O 1
ATOM 3055 N N . PRO A 1 389 ? 10.181 -24.715 -1.410 1.00 64.44 389 PRO A N 1
ATOM 3056 C CA . PRO A 1 389 ? 9.870 -24.413 -2.803 1.00 64.44 389 PRO A CA 1
ATOM 3057 C C . PRO A 1 389 ? 9.455 -25.693 -3.539 1.00 64.44 389 PRO A C 1
ATOM 3059 O O . PRO A 1 389 ? 10.109 -26.731 -3.427 1.00 64.44 389 PRO A O 1
ATOM 3062 N N . SER A 1 390 ? 8.354 -25.616 -4.277 1.00 71.94 390 SER A N 1
ATOM 3063 C CA . SER A 1 390 ? 7.942 -26.643 -5.225 1.00 71.94 390 SER A CA 1
ATOM 3064 C C . SER A 1 390 ? 8.771 -26.472 -6.490 1.00 71.94 390 SER A C 1
ATOM 3066 O O . SER A 1 390 ? 8.773 -25.402 -7.101 1.00 71.94 390 SER A O 1
ATOM 3068 N N . VAL A 1 391 ? 9.512 -27.512 -6.867 1.00 68.62 391 VAL A N 1
ATOM 3069 C CA . VAL A 1 391 ? 10.257 -27.513 -8.131 1.00 68.62 391 VAL A CA 1
ATOM 3070 C C . VAL A 1 391 ? 9.247 -27.567 -9.267 1.00 68.62 391 VAL A C 1
ATOM 3072 O O . VAL A 1 391 ? 8.312 -28.359 -9.221 1.00 68.62 391 VAL A O 1
ATOM 3075 N N . TYR A 1 392 ? 9.439 -26.742 -10.289 1.0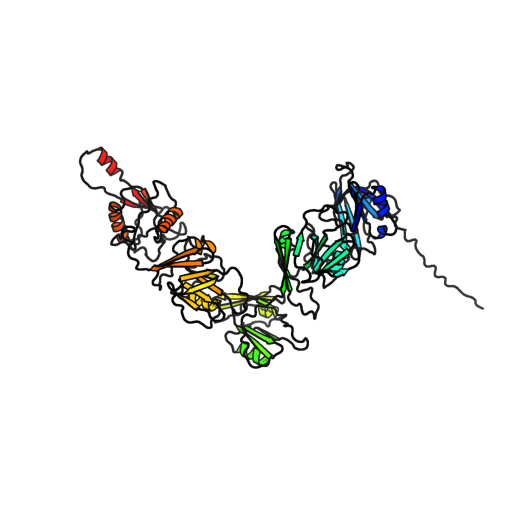0 70.12 392 TYR A N 1
ATOM 3076 C CA . TYR A 1 392 ? 8.606 -26.747 -11.481 1.00 70.12 392 TYR A CA 1
ATOM 3077 C C . TYR A 1 392 ? 9.518 -26.691 -12.696 1.00 70.12 392 TYR A C 1
ATOM 3079 O O . TYR A 1 392 ? 10.206 -25.707 -12.910 1.00 70.12 392 TYR A O 1
ATOM 3087 N N . GLN A 1 393 ? 9.587 -27.775 -13.466 1.00 64.56 393 GLN A N 1
ATOM 3088 C CA . GLN A 1 393 ? 10.514 -27.881 -14.597 1.00 64.56 393 GLN A CA 1
ATOM 3089 C C . GLN A 1 393 ? 9.863 -27.410 -15.902 1.00 64.56 393 GLN A C 1
ATOM 3091 O O . GLN A 1 393 ? 9.748 -28.178 -16.857 1.00 64.56 393 GLN A O 1
ATOM 3096 N N . ASN A 1 394 ? 9.400 -26.161 -15.945 1.00 67.00 394 ASN A N 1
ATOM 3097 C CA . ASN A 1 394 ? 8.866 -25.565 -17.169 1.00 67.00 394 ASN A CA 1
ATOM 3098 C C . ASN A 1 394 ? 9.333 -24.099 -17.280 1.00 67.00 394 ASN A C 1
ATOM 3100 O O . ASN A 1 394 ? 8.789 -23.232 -16.590 1.00 67.00 394 ASN A O 1
ATOM 3104 N N . PRO A 1 395 ? 10.344 -23.818 -18.127 1.00 63.00 395 PRO A N 1
ATOM 3105 C CA . PRO A 1 395 ? 10.883 -22.475 -18.310 1.00 63.00 395 PRO A CA 1
ATOM 3106 C C . PRO A 1 395 ? 9.792 -21.446 -18.664 1.00 63.00 395 PRO A C 1
ATOM 3108 O O . PRO A 1 395 ? 8.915 -21.756 -19.470 1.00 63.00 395 PRO A O 1
ATOM 3111 N N . PRO A 1 396 ? 9.859 -20.214 -18.124 1.00 64.94 396 PRO A N 1
ATOM 3112 C CA . PRO A 1 396 ? 10.981 -19.663 -17.370 1.00 64.94 396 PRO A CA 1
ATOM 3113 C C . PRO A 1 396 ? 10.993 -20.008 -15.888 1.00 64.94 396 PRO A C 1
ATOM 3115 O O . PRO A 1 396 ? 11.900 -19.554 -15.215 1.00 64.94 396 PRO A O 1
ATOM 3118 N N . ILE A 1 397 ? 10.025 -20.735 -15.340 1.00 70.94 397 ILE A N 1
ATOM 3119 C CA . ILE A 1 397 ? 9.956 -20.950 -13.892 1.00 70.94 397 ILE A CA 1
ATOM 3120 C C . ILE A 1 397 ? 10.719 -22.214 -13.533 1.00 70.94 397 ILE A C 1
ATOM 3122 O O . ILE A 1 397 ? 10.508 -23.266 -14.126 1.00 70.94 397 ILE A O 1
ATOM 3126 N N . LYS A 1 398 ? 11.610 -22.083 -12.553 1.00 74.62 398 LYS A N 1
ATOM 3127 C CA . LYS A 1 398 ? 12.414 -23.161 -11.975 1.00 74.62 398 LYS A CA 1
ATOM 3128 C C . LYS A 1 398 ? 11.760 -23.728 -10.720 1.00 74.62 398 LYS A C 1
ATOM 3130 O O . LYS A 1 398 ? 11.782 -24.935 -10.471 1.00 74.62 398 LYS A O 1
ATOM 3135 N N . SER A 1 399 ? 11.225 -22.843 -9.886 1.00 74.56 399 SER A N 1
ATOM 3136 C CA . SER A 1 399 ? 10.565 -23.211 -8.641 1.00 74.56 399 SER A CA 1
ATOM 3137 C C . SER A 1 399 ? 9.538 -22.153 -8.248 1.00 74.56 399 SER A C 1
ATOM 3139 O O . SER A 1 399 ? 9.528 -21.045 -8.779 1.00 74.56 399 SER A O 1
ATOM 3141 N N . TYR A 1 400 ? 8.650 -22.487 -7.323 1.00 74.56 400 TYR A N 1
ATOM 3142 C CA . TYR A 1 400 ? 7.767 -21.515 -6.692 1.00 74.56 400 TYR A CA 1
ATOM 3143 C C . TYR A 1 400 ? 7.608 -21.835 -5.210 1.00 74.56 400 TYR A C 1
ATOM 3145 O O . TYR A 1 400 ? 7.634 -22.997 -4.807 1.00 74.56 400 TYR A O 1
ATOM 3153 N N . LYS A 1 401 ? 7.435 -20.809 -4.380 1.00 76.94 401 LYS A N 1
ATOM 3154 C CA . LYS A 1 401 ? 7.178 -20.954 -2.943 1.00 76.94 401 LYS A CA 1
ATOM 3155 C C . LYS A 1 401 ? 5.924 -20.192 -2.550 1.00 76.94 401 LYS A C 1
ATOM 3157 O O . LYS A 1 401 ? 5.710 -19.066 -2.998 1.00 76.94 401 LYS A O 1
ATOM 3162 N N . PHE A 1 402 ? 5.133 -20.780 -1.666 1.00 74.12 402 PHE A N 1
ATOM 3163 C CA . PHE A 1 402 ? 4.021 -20.074 -1.054 1.00 74.12 402 PHE A CA 1
ATOM 3164 C C . PHE A 1 402 ? 4.528 -19.241 0.126 1.00 74.12 402 PHE A C 1
ATOM 3166 O O . PHE A 1 402 ? 5.383 -19.683 0.894 1.00 74.12 402 PHE A O 1
ATOM 3173 N N . SER A 1 403 ? 4.000 -18.034 0.271 1.00 73.38 403 SER A N 1
ATOM 3174 C CA . SER A 1 403 ? 4.115 -17.215 1.475 1.00 73.38 403 SER A CA 1
ATOM 3175 C C . SER A 1 403 ? 2.716 -16.919 1.985 1.00 73.38 403 SER A C 1
ATOM 3177 O O . SER A 1 403 ? 1.855 -16.528 1.203 1.00 73.38 403 SER A O 1
ATOM 3179 N N . ALA A 1 404 ? 2.483 -17.108 3.278 1.00 65.00 404 ALA A N 1
ATOM 3180 C CA . ALA A 1 404 ? 1.215 -16.746 3.891 1.00 65.00 404 ALA A CA 1
ATOM 3181 C C . ALA A 1 404 ? 1.180 -15.231 4.128 1.00 65.00 404 ALA A C 1
ATOM 3183 O O . ALA A 1 404 ? 2.072 -14.694 4.783 1.00 65.00 404 ALA A O 1
ATOM 3184 N N . GLU A 1 405 ? 0.163 -14.559 3.591 1.00 57.53 405 GLU A N 1
ATOM 3185 C CA . GLU A 1 405 ? -0.183 -13.184 3.981 1.00 57.53 405 GLU A CA 1
ATOM 3186 C C . GLU A 1 405 ? -1.098 -13.207 5.214 1.00 57.53 405 GLU A C 1
ATOM 3188 O O . GLU A 1 405 ? -0.976 -12.373 6.104 1.00 57.53 405 GLU A O 1
ATOM 3193 N N . THR A 1 406 ? -1.967 -14.220 5.296 1.00 58.59 406 THR A N 1
ATOM 3194 C CA . THR A 1 406 ? -2.809 -14.553 6.455 1.00 58.59 406 THR A CA 1
ATOM 3195 C C . THR A 1 406 ? -2.868 -16.086 6.602 1.00 58.59 406 THR A C 1
ATOM 3197 O O . THR A 1 406 ? -2.369 -16.797 5.727 1.00 58.59 406 THR A O 1
ATOM 3200 N N . PRO A 1 407 ? -3.489 -16.661 7.654 1.00 57.44 407 PRO A N 1
ATOM 3201 C CA . PRO A 1 407 ? -3.635 -18.119 7.779 1.00 57.44 407 PRO A CA 1
ATOM 3202 C C . PRO A 1 407 ? -4.352 -18.795 6.594 1.00 57.44 407 PRO A C 1
ATOM 3204 O O . PRO A 1 407 ? -4.179 -19.993 6.354 1.00 57.44 407 PRO A O 1
ATOM 3207 N N . THR A 1 408 ? -5.150 -18.033 5.843 1.00 57.50 408 THR A N 1
ATOM 3208 C CA . THR A 1 408 ? -5.961 -18.526 4.724 1.00 57.50 408 THR A CA 1
ATOM 3209 C C . THR A 1 408 ? -5.590 -17.901 3.381 1.00 57.50 408 THR A C 1
ATOM 3211 O O . THR A 1 408 ? -5.971 -18.460 2.358 1.00 57.50 408 THR A O 1
ATOM 3214 N N . SER A 1 409 ? -4.799 -16.822 3.350 1.00 60.12 409 SER A N 1
ATOM 3215 C CA . SER A 1 409 ? -4.325 -16.162 2.127 1.00 60.12 409 SER A CA 1
ATOM 3216 C C . SER A 1 409 ? -2.858 -16.471 1.847 1.00 60.12 409 SER A C 1
ATOM 3218 O O . SER A 1 409 ? -1.989 -16.269 2.699 1.00 60.12 409 SER A O 1
ATOM 3220 N N . TYR A 1 410 ? -2.577 -16.915 0.625 1.00 64.12 410 TYR A N 1
ATOM 3221 C CA . TYR A 1 410 ? -1.252 -17.321 0.183 1.00 64.12 410 TYR A CA 1
ATOM 3222 C C . TYR A 1 410 ? -0.873 -16.582 -1.098 1.00 64.12 410 TYR A C 1
ATOM 3224 O O . TYR A 1 410 ? -1.639 -16.523 -2.061 1.00 64.12 410 TYR A O 1
ATOM 3232 N N . THR A 1 411 ? 0.358 -16.089 -1.123 1.00 68.00 411 THR A N 1
ATOM 3233 C CA . THR A 1 411 ? 1.013 -15.512 -2.296 1.00 68.00 411 THR A CA 1
ATOM 3234 C C . THR A 1 411 ? 2.005 -16.513 -2.858 1.00 68.00 411 THR A C 1
ATOM 3236 O O . THR A 1 411 ? 2.728 -17.176 -2.110 1.00 68.00 411 THR A O 1
ATOM 3239 N N . ILE A 1 412 ? 2.036 -16.647 -4.181 1.00 70.00 412 ILE A N 1
ATOM 3240 C CA . ILE A 1 412 ? 3.003 -17.493 -4.877 1.00 70.00 412 ILE A CA 1
ATOM 3241 C C . ILE A 1 412 ? 4.173 -16.627 -5.316 1.00 70.00 412 ILE A C 1
ATOM 3243 O O . ILE A 1 412 ? 4.025 -15.702 -6.109 1.00 70.00 412 ILE A O 1
ATOM 3247 N N . ASN A 1 413 ? 5.358 -16.964 -4.825 1.00 70.81 413 ASN A N 1
ATOM 3248 C CA . ASN A 1 413 ? 6.602 -16.344 -5.249 1.00 70.81 413 ASN A CA 1
ATOM 3249 C C . ASN A 1 413 ? 7.303 -17.282 -6.227 1.00 70.81 413 ASN A C 1
ATOM 3251 O O . ASN A 1 413 ? 7.686 -18.391 -5.850 1.00 70.81 413 ASN A O 1
ATOM 3255 N N . TYR A 1 414 ? 7.482 -16.831 -7.461 1.00 70.56 414 TYR A N 1
ATOM 3256 C CA . TYR A 1 414 ? 8.124 -17.597 -8.524 1.00 70.56 414 TYR A CA 1
ATOM 3257 C C . TYR A 1 414 ? 9.639 -17.348 -8.550 1.00 70.56 414 TYR A C 1
ATOM 3259 O O . TYR A 1 414 ? 10.091 -16.208 -8.447 1.00 70.56 414 TYR A O 1
ATOM 3267 N N . GLU A 1 415 ? 10.423 -18.413 -8.699 1.00 71.56 415 GLU A N 1
ATOM 3268 C CA . GLU A 1 415 ? 11.851 -18.385 -9.020 1.00 71.56 415 GLU A CA 1
ATOM 3269 C C . GLU A 1 415 ? 12.019 -18.769 -10.491 1.00 71.56 415 GLU A C 1
ATOM 3271 O O . GLU A 1 415 ? 11.498 -19.797 -10.935 1.00 71.56 415 GLU A O 1
ATOM 3276 N N . TYR A 1 416 ? 12.771 -17.971 -11.242 1.00 69.06 416 TYR A N 1
ATOM 3277 C CA . TYR A 1 416 ? 12.924 -18.144 -12.682 1.00 69.06 416 TYR A CA 1
ATOM 3278 C C . TYR A 1 416 ? 14.311 -18.695 -13.064 1.00 69.06 416 TYR A C 1
ATOM 3280 O O . TYR A 1 416 ? 15.320 -18.373 -12.438 1.00 69.06 416 TYR A O 1
ATOM 3288 N N . ASP A 1 417 ? 14.357 -19.509 -14.117 1.00 67.38 417 ASP A N 1
ATOM 3289 C CA . ASP A 1 417 ? 15.542 -20.021 -14.803 1.00 67.38 417 ASP A CA 1
ATOM 3290 C C . ASP A 1 417 ? 15.981 -19.025 -15.891 1.00 67.38 417 ASP A C 1
ATOM 3292 O O . ASP A 1 417 ? 15.588 -19.086 -17.066 1.00 67.38 417 ASP A O 1
ATOM 3296 N N . PHE A 1 418 ? 16.742 -18.017 -15.470 1.00 64.38 418 PHE A N 1
ATOM 3297 C CA . PHE A 1 418 ? 17.285 -17.003 -16.363 1.00 64.38 418 PHE A CA 1
ATOM 3298 C C . PHE A 1 418 ? 18.709 -17.364 -16.791 1.00 64.38 418 PHE A C 1
ATOM 3300 O O . PHE A 1 418 ? 19.563 -17.638 -15.954 1.00 64.38 418 PHE A O 1
ATOM 3307 N N . VAL A 1 419 ? 18.981 -17.269 -18.098 1.00 58.91 419 VAL A N 1
ATOM 3308 C CA . VAL A 1 419 ? 20.291 -17.572 -18.714 1.00 58.91 419 VAL A CA 1
ATOM 3309 C C . VAL A 1 419 ? 21.431 -16.721 -18.119 1.00 58.91 419 VAL A C 1
ATOM 3311 O O . VAL A 1 419 ? 22.572 -17.172 -18.069 1.00 58.91 419 VAL A O 1
ATOM 3314 N N . ASP A 1 420 ? 21.103 -15.531 -17.596 1.00 59.84 420 ASP A N 1
ATOM 3315 C CA . ASP A 1 420 ? 22.071 -14.506 -17.186 1.00 59.84 420 ASP A CA 1
ATOM 3316 C C . ASP A 1 420 ? 22.088 -14.218 -15.659 1.00 59.84 420 ASP A C 1
ATOM 3318 O O . ASP A 1 420 ? 22.653 -13.211 -15.234 1.00 59.84 420 ASP A O 1
ATOM 3322 N N . ASN A 1 421 ? 21.476 -15.063 -14.808 1.00 58.38 421 ASN A N 1
ATOM 3323 C CA . ASN A 1 421 ? 21.398 -14.892 -13.333 1.00 58.38 421 ASN A CA 1
ATOM 3324 C C . ASN A 1 421 ? 20.771 -13.569 -12.831 1.00 58.38 421 ASN A C 1
ATOM 3326 O O . ASN A 1 421 ? 20.977 -13.155 -11.689 1.00 58.38 421 ASN A O 1
ATOM 3330 N N . CYS A 1 422 ? 19.989 -12.891 -13.661 1.00 60.53 422 CYS A N 1
ATOM 3331 C CA . CYS A 1 422 ? 19.323 -11.651 -13.286 1.00 60.53 422 CYS A CA 1
ATOM 3332 C C . CYS A 1 422 ? 17.981 -11.912 -12.613 1.00 60.53 422 CYS A C 1
ATOM 3334 O O . CYS A 1 422 ? 17.104 -12.507 -13.218 1.00 60.53 422 CYS A O 1
ATOM 3336 N N . SER A 1 423 ? 17.805 -11.459 -11.376 1.00 52.03 423 SER A N 1
ATOM 3337 C CA . SER A 1 423 ? 16.728 -11.939 -10.505 1.00 52.03 423 SER A CA 1
ATOM 3338 C C . SER A 1 423 ? 15.372 -11.235 -10.638 1.00 52.03 423 SER A C 1
ATOM 3340 O O . SER A 1 423 ? 14.441 -11.660 -9.962 1.00 52.03 423 SER A O 1
ATOM 3342 N N . ASP A 1 424 ? 15.224 -10.174 -11.442 1.00 52.69 424 ASP A N 1
ATOM 3343 C CA . ASP A 1 424 ? 13.945 -9.449 -11.522 1.00 52.69 424 ASP A CA 1
ATOM 3344 C C . ASP A 1 424 ? 13.842 -8.520 -12.753 1.00 52.69 424 ASP A C 1
ATOM 3346 O O . ASP A 1 424 ? 14.583 -7.542 -12.855 1.00 52.69 424 ASP A O 1
ATOM 3350 N N . TRP A 1 425 ? 12.928 -8.819 -13.687 1.00 56.25 425 TRP A N 1
ATOM 3351 C CA . TRP A 1 425 ? 12.648 -8.017 -14.900 1.00 56.25 425 TRP A CA 1
ATOM 3352 C C . TRP A 1 425 ? 11.165 -7.639 -15.046 1.00 56.25 425 TRP A C 1
ATOM 3354 O O . TRP A 1 425 ? 10.739 -7.194 -16.110 1.00 56.25 425 TRP A O 1
ATOM 3364 N N . LEU A 1 426 ? 10.348 -7.896 -14.019 1.00 52.47 426 LEU A N 1
ATOM 3365 C CA . LEU A 1 426 ? 8.890 -7.729 -14.088 1.00 52.47 426 LEU A CA 1
ATOM 3366 C C . LEU A 1 426 ? 8.405 -6.429 -13.434 1.00 52.47 426 LEU A C 1
ATOM 3368 O O . LEU A 1 426 ? 7.221 -6.104 -13.512 1.00 52.47 426 LEU A O 1
ATOM 3372 N N . ASP A 1 427 ? 9.318 -5.677 -12.827 1.00 50.97 427 ASP A N 1
ATOM 3373 C CA . ASP A 1 427 ? 9.040 -4.434 -12.120 1.00 50.97 427 ASP A CA 1
ATOM 3374 C C . ASP A 1 427 ? 9.213 -3.221 -13.068 1.00 50.97 427 ASP A C 1
ATOM 3376 O O . ASP A 1 427 ? 10.214 -3.149 -13.788 1.00 50.97 427 ASP A O 1
ATOM 3380 N N . PRO A 1 428 ? 8.281 -2.245 -13.110 1.00 46.66 428 PRO A N 1
ATOM 3381 C CA . PRO A 1 428 ? 8.411 -1.012 -13.902 1.00 46.66 428 PRO A CA 1
ATOM 3382 C C . PRO A 1 428 ? 9.614 -0.121 -13.536 1.00 46.66 428 PRO A C 1
ATOM 3384 O O . PRO A 1 428 ? 9.824 0.914 -14.178 1.00 46.66 428 PRO A O 1
ATOM 3387 N N . VAL A 1 429 ? 10.398 -0.479 -12.516 1.00 51.50 429 VAL A N 1
ATOM 3388 C CA . VAL A 1 429 ? 11.607 0.244 -12.111 1.00 51.50 429 VAL A CA 1
ATOM 3389 C C . VAL A 1 429 ? 12.852 -0.403 -12.732 1.00 51.50 429 VAL A C 1
ATOM 3391 O O . VAL A 1 429 ? 13.126 -1.571 -12.455 1.00 51.50 429 VAL A O 1
ATOM 3394 N N . PRO A 1 430 ? 13.667 0.341 -13.508 1.00 50.41 430 PRO A N 1
ATOM 3395 C CA . PRO A 1 430 ? 14.963 -0.137 -13.980 1.00 50.41 430 PRO A CA 1
ATOM 3396 C C . PRO A 1 430 ? 15.875 -0.558 -12.816 1.00 50.41 430 PRO A C 1
ATOM 3398 O O . PRO A 1 430 ? 16.519 0.272 -12.178 1.00 50.41 430 PRO A O 1
ATOM 3401 N N . LYS A 1 431 ? 15.951 -1.860 -12.523 1.00 55.06 431 LYS A N 1
ATOM 3402 C CA . LYS A 1 431 ? 16.884 -2.410 -11.531 1.00 55.06 431 LYS A CA 1
ATOM 3403 C C . LYS A 1 431 ? 18.197 -2.748 -12.227 1.00 55.06 431 LYS A C 1
ATOM 3405 O O . LYS A 1 431 ? 18.345 -3.817 -12.807 1.00 55.06 431 LYS A O 1
ATOM 3410 N N . CYS A 1 432 ? 19.173 -1.847 -12.150 1.00 55.41 432 CYS A N 1
ATOM 3411 C CA . CYS A 1 432 ? 20.527 -2.090 -12.657 1.00 55.41 432 CYS A CA 1
ATOM 3412 C C . CYS A 1 432 ? 21.378 -2.954 -11.718 1.00 55.41 432 CYS A C 1
ATOM 3414 O O . CYS A 1 432 ? 22.492 -2.594 -11.339 1.00 55.41 432 CYS A O 1
ATOM 3416 N N . THR A 1 433 ? 20.865 -4.134 -11.367 1.00 56.00 433 THR A N 1
ATOM 3417 C CA . THR A 1 433 ? 21.749 -5.264 -11.047 1.00 56.00 433 THR A CA 1
ATOM 3418 C C . THR A 1 433 ? 22.529 -5.643 -12.319 1.00 56.00 433 THR A C 1
ATOM 3420 O O . THR A 1 433 ? 22.224 -5.103 -13.375 1.00 56.00 433 THR A O 1
ATOM 3423 N N . ASN A 1 434 ? 23.580 -6.471 -12.239 1.00 59.97 434 ASN A N 1
ATOM 3424 C CA . ASN A 1 434 ? 24.595 -6.760 -13.286 1.00 59.97 434 ASN A CA 1
ATOM 3425 C C . ASN A 1 434 ? 24.085 -7.355 -14.633 1.00 59.97 434 ASN A C 1
ATOM 3427 O O . ASN A 1 434 ? 24.750 -8.180 -15.252 1.00 59.97 434 ASN A O 1
ATOM 3431 N N . CYS A 1 435 ? 22.918 -6.945 -15.101 1.00 67.19 435 CYS A N 1
ATOM 3432 C CA . CYS A 1 435 ? 22.168 -7.466 -16.219 1.00 67.19 435 CYS A CA 1
ATOM 3433 C C . CYS A 1 435 ? 22.451 -6.635 -17.459 1.00 67.19 435 CYS A C 1
ATOM 3435 O O . CYS A 1 435 ? 22.287 -5.422 -17.377 1.00 67.19 435 CYS A O 1
ATOM 3437 N N . PRO A 1 436 ? 22.828 -7.241 -18.598 1.00 70.94 436 PRO A N 1
ATOM 3438 C CA . PRO A 1 436 ? 23.129 -6.519 -19.840 1.00 70.94 436 PRO A CA 1
ATOM 3439 C C . PRO A 1 436 ? 21.877 -5.982 -20.561 1.00 70.94 436 PRO A C 1
ATOM 3441 O O . PRO A 1 436 ? 21.973 -5.150 -21.462 1.00 70.94 436 PRO A O 1
ATOM 3444 N N . LYS A 1 437 ? 20.691 -6.472 -20.188 1.00 77.00 437 LYS A N 1
ATOM 3445 C CA . LYS A 1 437 ? 19.395 -6.104 -20.767 1.00 77.00 437 LYS A CA 1
ATOM 3446 C C . LYS A 1 437 ? 18.272 -6.358 -19.766 1.00 77.00 437 LYS A C 1
ATOM 3448 O O . LYS A 1 437 ? 18.423 -7.188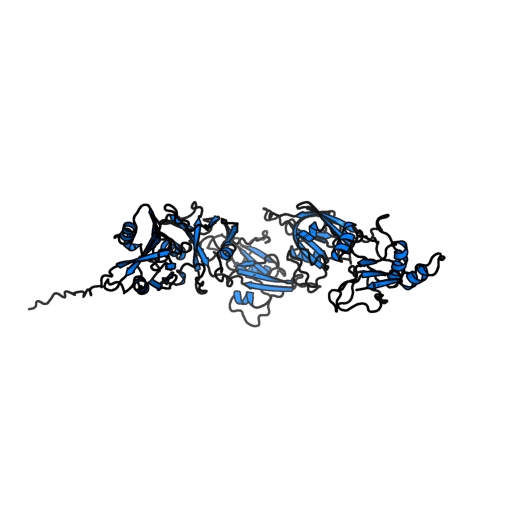 -18.869 1.00 77.00 437 LYS A O 1
ATOM 3453 N N . SER A 1 438 ? 17.150 -5.669 -19.945 1.00 77.81 438 SER A N 1
ATOM 3454 C CA . SER A 1 438 ? 15.941 -5.849 -19.140 1.00 77.81 438 SER A CA 1
ATOM 3455 C C . SER A 1 438 ? 14.674 -5.672 -19.982 1.00 77.81 438 SER A C 1
ATOM 3457 O O . SER A 1 438 ? 14.716 -5.125 -21.088 1.00 77.81 438 SER A O 1
ATOM 3459 N N . MET A 1 439 ? 13.550 -6.145 -19.446 1.00 77.62 439 MET A N 1
ATOM 3460 C CA . MET A 1 439 ? 12.201 -5.881 -19.945 1.00 77.62 439 MET A CA 1
ATOM 3461 C C . MET A 1 439 ? 11.497 -4.929 -18.978 1.00 77.62 439 MET A C 1
ATOM 3463 O O . MET A 1 439 ? 11.744 -4.962 -17.779 1.00 77.62 439 MET A O 1
ATOM 3467 N N . MET A 1 440 ? 10.622 -4.071 -19.492 1.00 76.38 440 MET A N 1
ATOM 3468 C CA . MET A 1 440 ? 9.822 -3.157 -18.677 1.00 76.38 440 MET A CA 1
ATOM 3469 C C . MET A 1 440 ? 8.364 -3.230 -19.104 1.00 76.38 440 MET A C 1
ATOM 3471 O O . MET A 1 440 ? 8.054 -2.837 -20.227 1.00 76.38 440 MET A O 1
ATOM 3475 N N . SER A 1 441 ? 7.486 -3.699 -18.214 1.00 77.50 441 SER A N 1
ATOM 3476 C CA . SER A 1 441 ? 6.046 -3.856 -18.458 1.00 77.50 441 SER A CA 1
ATOM 3477 C C . SER A 1 441 ? 5.253 -2.604 -18.065 1.00 77.50 441 SER A C 1
ATOM 3479 O O . SER A 1 441 ? 5.536 -1.963 -17.056 1.00 77.50 441 SER A O 1
ATOM 3481 N N . PHE A 1 442 ? 4.247 -2.250 -18.861 1.00 76.44 442 PHE A N 1
ATOM 3482 C CA . PHE A 1 442 ? 3.341 -1.122 -18.642 1.00 76.44 442 PHE A CA 1
ATOM 3483 C C . PHE A 1 442 ? 2.029 -1.309 -19.417 1.00 76.44 442 PHE A C 1
ATOM 3485 O O . PHE A 1 442 ? 1.874 -2.238 -20.213 1.00 76.44 442 PHE A O 1
ATOM 3492 N N . ARG A 1 443 ? 1.061 -0.410 -19.201 1.00 81.25 443 ARG A N 1
ATOM 3493 C CA . ARG A 1 443 ? -0.181 -0.390 -19.984 1.00 81.25 443 ARG A CA 1
ATOM 3494 C C . ARG A 1 443 ? -0.021 0.454 -21.243 1.00 81.25 443 ARG A C 1
ATOM 3496 O O . ARG A 1 443 ? 0.251 1.655 -21.177 1.00 81.25 443 ARG A O 1
ATOM 3503 N N . GLY A 1 444 ? -0.216 -0.165 -22.399 1.00 82.56 444 GLY A N 1
ATOM 3504 C CA . GLY A 1 444 ? -0.124 0.515 -23.678 1.00 82.56 444 GLY A CA 1
ATOM 3505 C C . GLY A 1 444 ? -0.517 -0.355 -24.861 1.00 82.56 444 GLY A C 1
ATOM 3506 O O . GLY A 1 444 ? -0.586 -1.580 -24.779 1.00 82.56 444 GLY A O 1
ATOM 3507 N N . VAL A 1 445 ? -0.775 0.306 -25.985 1.00 86.69 445 VAL A N 1
ATOM 3508 C CA . VAL A 1 445 ? -1.102 -0.344 -27.255 1.00 86.69 445 VAL A CA 1
ATOM 3509 C C . VAL A 1 445 ? -0.111 0.133 -28.312 1.00 86.69 445 VAL A C 1
ATOM 3511 O O . VAL A 1 445 ? -0.055 1.336 -28.588 1.00 86.69 445 VAL A O 1
ATOM 3514 N N . PRO A 1 446 ? 0.681 -0.775 -28.906 1.00 88.56 446 PRO A N 1
ATOM 3515 C CA . PRO A 1 446 ? 1.581 -0.406 -29.981 1.00 88.56 446 PRO A CA 1
ATOM 3516 C C . PRO A 1 446 ? 0.847 -0.315 -31.323 1.00 88.56 446 PRO A C 1
ATOM 3518 O O . PRO A 1 446 ? -0.047 -1.112 -31.622 1.00 88.56 446 PRO A O 1
ATOM 3521 N N . LYS A 1 447 ? 1.273 0.622 -32.170 1.00 89.50 447 LYS A N 1
ATOM 3522 C CA . LYS A 1 447 ? 0.996 0.612 -33.607 1.00 89.50 447 LYS A CA 1
ATOM 3523 C C . LYS A 1 447 ? 2.163 -0.060 -34.319 1.00 89.50 447 LYS A C 1
ATOM 3525 O O . LYS A 1 447 ? 3.312 0.361 -34.183 1.00 89.50 447 LYS A O 1
ATOM 3530 N N . LEU A 1 448 ? 1.849 -1.116 -35.058 1.00 84.81 448 LEU A N 1
ATOM 3531 C CA . LEU A 1 448 ? 2.834 -2.040 -35.606 1.00 84.81 448 LEU A CA 1
ATOM 3532 C C . LEU A 1 448 ? 2.876 -1.982 -37.123 1.00 84.81 448 LEU A C 1
ATOM 3534 O O . LEU A 1 448 ? 1.835 -1.854 -37.764 1.00 84.81 448 LEU A O 1
ATOM 3538 N N . VAL A 1 449 ? 4.080 -2.155 -37.664 1.00 78.38 449 VAL A N 1
ATOM 3539 C CA . VAL A 1 449 ? 4.309 -2.314 -39.105 1.00 78.38 449 VAL A CA 1
ATOM 3540 C C . VAL A 1 449 ? 4.143 -3.780 -39.491 1.00 78.38 449 VAL A C 1
ATOM 3542 O O . VAL A 1 449 ? 3.354 -4.094 -40.372 1.00 78.38 449 VAL A O 1
ATOM 3545 N N . ASN A 1 450 ? 4.843 -4.681 -38.790 1.00 76.44 450 ASN A N 1
ATOM 3546 C CA . ASN A 1 450 ? 4.835 -6.125 -39.044 1.00 76.44 450 ASN A CA 1
ATOM 3547 C C . ASN A 1 450 ? 4.930 -6.916 -37.718 1.00 76.44 450 ASN A C 1
ATOM 3549 O O . ASN A 1 450 ? 6.039 -7.174 -37.237 1.00 76.44 450 ASN A O 1
ATOM 3553 N N . PRO A 1 451 ? 3.801 -7.286 -37.084 1.00 65.12 451 PRO A N 1
ATOM 3554 C CA . PRO A 1 451 ? 3.811 -8.165 -35.916 1.00 65.12 451 PRO A CA 1
ATOM 3555 C C . PRO A 1 451 ? 4.179 -9.603 -36.299 1.00 65.12 451 PRO A C 1
ATOM 3557 O O . PRO A 1 451 ? 3.846 -10.066 -37.390 1.00 65.12 451 PRO A O 1
ATOM 3560 N N . ILE A 1 452 ? 4.793 -10.338 -35.373 1.00 67.81 452 ILE A N 1
ATOM 3561 C CA . ILE A 1 452 ? 4.969 -11.790 -35.509 1.00 67.81 452 ILE A CA 1
ATOM 3562 C C . ILE A 1 452 ? 3.729 -12.498 -34.966 1.00 67.81 452 ILE A C 1
ATOM 3564 O O . ILE A 1 452 ? 2.973 -11.934 -34.169 1.00 67.81 452 ILE A O 1
ATOM 3568 N N . ALA A 1 453 ? 3.497 -13.714 -35.466 1.00 58.97 453 ALA A N 1
ATOM 3569 C CA . ALA A 1 453 ? 2.344 -14.546 -35.156 1.00 58.97 453 ALA A CA 1
ATOM 3570 C C . ALA A 1 453 ? 2.046 -14.627 -33.648 1.00 58.97 453 ALA A C 1
ATOM 3572 O O . ALA A 1 453 ? 2.951 -14.704 -32.816 1.00 58.97 453 ALA A O 1
ATOM 3573 N N . SER A 1 454 ? 0.749 -14.627 -33.330 1.00 58.91 454 SER A N 1
ATOM 3574 C CA . SER A 1 454 ? 0.220 -14.801 -31.977 1.00 58.91 454 SER A CA 1
ATOM 3575 C C . SER A 1 454 ? 0.697 -16.112 -31.366 1.00 58.91 454 SER A C 1
ATOM 3577 O O . SER A 1 454 ? 0.658 -17.154 -32.026 1.00 58.91 454 SER A O 1
ATOM 3579 N N . SER A 1 455 ? 1.068 -16.083 -30.091 1.00 61.62 455 SER A N 1
ATOM 3580 C CA . SER A 1 455 ? 1.338 -17.290 -29.310 1.00 61.62 455 SER A CA 1
ATOM 3581 C C . SER A 1 455 ? 0.254 -17.482 -28.251 1.00 61.62 455 SER A C 1
ATOM 3583 O O . SER A 1 455 ? -0.204 -16.500 -27.684 1.00 61.62 455 SER A O 1
ATOM 3585 N N . LEU A 1 456 ? -0.129 -18.731 -27.961 1.00 56.12 456 LEU A N 1
ATOM 3586 C CA . LEU A 1 456 ? -1.044 -19.098 -26.862 1.00 56.12 456 LEU A CA 1
ATOM 3587 C C . LEU A 1 456 ? -0.342 -19.061 -25.483 1.00 56.12 456 LEU A C 1
ATOM 3589 O O . LEU A 1 456 ? -0.596 -19.914 -24.637 1.00 56.12 456 LEU A O 1
ATOM 3593 N N . LYS A 1 457 ? 0.609 -18.143 -25.284 1.00 64.81 457 LYS A N 1
ATOM 3594 C CA . LYS A 1 457 ? 1.480 -18.089 -24.098 1.00 64.81 457 LYS A CA 1
ATOM 3595 C C . LYS A 1 457 ? 0.941 -17.115 -23.049 1.00 64.81 457 LYS A C 1
ATOM 3597 O O . LYS A 1 457 ? 0.266 -16.142 -23.393 1.00 64.81 457 LYS A O 1
ATOM 3602 N N . SER A 1 458 ? 1.282 -17.348 -21.779 1.00 69.50 458 SER A N 1
ATOM 3603 C CA . SER A 1 458 ? 1.017 -16.387 -20.697 1.00 69.50 458 SER A CA 1
ATOM 3604 C C . SER A 1 458 ? 1.723 -15.045 -20.976 1.00 69.50 458 SER A C 1
ATOM 3606 O O . SER A 1 458 ? 2.660 -14.967 -21.779 1.00 69.50 458 SER A O 1
ATOM 3608 N N . TRP A 1 459 ? 1.310 -13.962 -20.304 1.00 74.31 459 TRP A N 1
ATOM 3609 C CA . TRP A 1 459 ? 2.001 -12.670 -20.431 1.00 74.31 459 TRP A CA 1
ATOM 3610 C C . TRP A 1 459 ? 3.481 -12.765 -20.020 1.00 74.31 459 TRP A C 1
ATOM 3612 O O . TRP A 1 459 ? 4.352 -12.241 -20.718 1.00 74.31 459 TRP A O 1
ATOM 3622 N N . LYS A 1 460 ? 3.780 -13.485 -18.931 1.00 73.56 460 LYS A N 1
ATOM 3623 C CA . LYS A 1 460 ? 5.146 -13.666 -18.414 1.00 73.56 460 LYS A CA 1
ATOM 3624 C C . LYS A 1 460 ? 5.994 -14.551 -19.338 1.00 73.56 460 LYS A C 1
ATOM 3626 O O . LYS A 1 460 ? 7.100 -14.144 -19.693 1.00 73.56 460 LYS A O 1
ATOM 3631 N N . GLU A 1 461 ? 5.461 -15.674 -19.831 1.00 74.31 461 GLU A N 1
ATOM 3632 C CA . GLU A 1 461 ? 6.112 -16.514 -20.852 1.00 74.31 461 GLU A CA 1
ATOM 3633 C C . GLU A 1 461 ? 6.445 -15.692 -22.108 1.00 74.31 461 GLU A C 1
ATOM 3635 O O . GLU A 1 461 ? 7.548 -15.770 -22.644 1.00 74.31 461 GLU A O 1
ATOM 3640 N N . CYS A 1 462 ? 5.511 -14.866 -22.572 1.00 79.38 462 CYS A N 1
ATOM 3641 C CA . CYS A 1 462 ? 5.699 -14.039 -23.758 1.00 79.38 462 CYS A CA 1
ATOM 3642 C C . CYS A 1 462 ? 6.788 -12.972 -23.578 1.00 79.38 462 CYS A C 1
ATOM 3644 O O . CYS A 1 462 ? 7.632 -12.784 -24.460 1.00 79.38 462 CYS A O 1
ATOM 3646 N N . MET A 1 463 ? 6.821 -12.305 -22.422 1.00 79.94 463 MET A N 1
ATOM 3647 C CA . MET A 1 463 ? 7.911 -11.388 -22.088 1.00 79.94 463 MET A CA 1
ATOM 3648 C C . MET A 1 463 ? 9.255 -12.113 -22.000 1.00 79.94 463 MET A C 1
ATOM 3650 O O . MET A 1 463 ? 10.255 -11.580 -22.477 1.00 79.94 463 MET A O 1
ATOM 3654 N N . TYR A 1 464 ? 9.289 -13.328 -21.450 1.00 78.25 464 TYR A N 1
ATOM 3655 C CA . TYR A 1 464 ? 10.507 -14.133 -21.371 1.00 78.25 464 TYR A CA 1
ATOM 3656 C C . TYR A 1 464 ? 11.022 -14.568 -22.747 1.00 78.25 464 TYR A C 1
ATOM 3658 O O . TYR A 1 464 ? 12.223 -14.503 -23.010 1.00 78.25 464 TYR A O 1
ATOM 3666 N N . GLU A 1 465 ? 10.139 -14.969 -23.661 1.00 81.38 465 GLU A N 1
ATOM 3667 C CA . GLU A 1 465 ? 10.539 -15.253 -25.043 1.00 81.38 465 GLU A CA 1
ATOM 3668 C C . GLU A 1 465 ? 11.119 -14.016 -25.724 1.00 81.38 465 GLU A C 1
ATOM 3670 O O . GLU A 1 465 ? 12.179 -14.100 -26.341 1.00 81.38 465 GLU A O 1
ATOM 3675 N N . CYS A 1 466 ? 10.492 -12.853 -25.532 1.00 84.94 466 CYS A N 1
ATOM 3676 C CA . CYS A 1 466 ? 11.022 -11.600 -26.058 1.00 84.94 466 CYS A CA 1
ATOM 3677 C C . CYS A 1 466 ? 12.377 -11.237 -25.428 1.00 84.94 466 CYS A C 1
ATOM 3679 O O . CYS A 1 466 ? 13.287 -10.749 -26.098 1.00 84.94 466 CYS A O 1
ATOM 3681 N N . TYR A 1 467 ? 12.556 -11.514 -24.138 1.00 81.62 467 TYR A N 1
ATOM 3682 C CA . TYR A 1 467 ? 13.828 -11.307 -23.460 1.00 81.62 467 TYR A CA 1
ATOM 3683 C C . TYR A 1 467 ? 14.952 -12.164 -24.071 1.00 81.62 467 TYR A C 1
ATOM 3685 O O . TYR A 1 467 ? 16.048 -11.654 -24.352 1.00 81.62 467 TYR A O 1
ATOM 3693 N N . LYS A 1 468 ? 14.691 -13.456 -24.303 1.00 79.88 468 LYS A N 1
ATOM 3694 C CA . LYS A 1 468 ? 15.661 -14.390 -24.898 1.00 79.88 468 LYS A CA 1
ATOM 3695 C C . LYS A 1 468 ? 15.976 -14.040 -26.348 1.00 79.88 468 LYS A C 1
ATOM 3697 O O . LYS A 1 468 ? 17.136 -14.088 -26.742 1.00 79.88 468 LYS A O 1
ATOM 3702 N N . ASP A 1 469 ? 14.959 -13.680 -27.123 1.00 82.81 469 ASP A N 1
ATOM 3703 C CA . ASP A 1 469 ? 15.099 -13.391 -28.545 1.00 82.81 469 ASP A CA 1
ATOM 3704 C C . ASP A 1 469 ? 15.820 -12.052 -28.766 1.00 82.81 469 ASP A C 1
ATOM 3706 O O . ASP A 1 469 ? 15.283 -10.974 -28.495 1.00 82.81 469 ASP A O 1
ATOM 3710 N N . SER A 1 470 ? 17.050 -12.104 -29.280 1.00 81.88 470 SER A N 1
ATOM 3711 C CA . SER A 1 470 ? 17.853 -10.917 -29.593 1.00 81.88 470 SER A CA 1
ATOM 3712 C C . SER A 1 470 ? 17.248 -10.025 -30.693 1.00 81.88 470 SER A C 1
ATOM 3714 O O . SER A 1 470 ? 17.672 -8.879 -30.842 1.00 81.88 470 SER A O 1
ATOM 3716 N N . TYR A 1 471 ? 16.256 -10.502 -31.454 1.00 85.00 471 TYR A N 1
ATOM 3717 C CA . TYR A 1 471 ? 15.500 -9.700 -32.422 1.00 85.00 471 TYR A CA 1
ATOM 3718 C C . TYR A 1 471 ? 14.291 -8.999 -31.803 1.00 85.00 471 TYR A C 1
ATOM 3720 O O . TYR A 1 471 ? 13.798 -8.027 -32.383 1.00 85.00 471 TYR A O 1
ATOM 3728 N N . CYS A 1 472 ? 13.806 -9.458 -30.648 1.00 87.75 472 CYS A N 1
ATOM 3729 C CA . CYS A 1 472 ? 12.614 -8.899 -30.033 1.00 87.75 472 CYS A CA 1
ATOM 3730 C C . CYS A 1 472 ? 12.902 -7.567 -29.344 1.00 87.75 472 CYS A C 1
ATOM 3732 O O . CYS A 1 472 ? 13.810 -7.447 -28.528 1.00 87.75 472 CYS A O 1
ATOM 3734 N N . HIS A 1 473 ? 12.095 -6.565 -29.676 1.00 87.88 473 HIS A N 1
ATOM 3735 C CA . HIS A 1 473 ? 12.093 -5.261 -29.032 1.00 87.88 473 HIS A CA 1
ATOM 3736 C C . HIS A 1 473 ? 10.966 -5.136 -28.007 1.00 87.88 473 HIS A C 1
ATOM 3738 O O . HIS A 1 473 ? 11.128 -4.465 -26.992 1.00 87.88 473 HIS A O 1
ATOM 3744 N N . MET A 1 474 ? 9.807 -5.731 -28.283 1.00 89.69 474 MET A N 1
ATOM 3745 C CA . MET A 1 474 ? 8.608 -5.514 -27.487 1.00 89.69 474 MET A CA 1
ATOM 3746 C C . MET A 1 474 ? 7.726 -6.754 -27.459 1.00 89.69 474 MET A C 1
ATOM 3748 O O . MET A 1 474 ? 7.542 -7.411 -28.479 1.00 89.69 474 MET A O 1
ATOM 3752 N N . ALA A 1 475 ? 7.126 -7.027 -26.308 1.00 89.50 475 ALA A N 1
ATOM 3753 C CA . ALA A 1 475 ? 5.983 -7.920 -26.186 1.00 89.50 475 ALA A CA 1
ATOM 3754 C C . ALA A 1 475 ? 4.722 -7.079 -25.963 1.00 89.50 475 ALA A C 1
ATOM 3756 O O . ALA A 1 475 ? 4.781 -6.035 -25.314 1.00 89.50 475 ALA A O 1
ATOM 3757 N N . TYR A 1 476 ? 3.577 -7.508 -26.481 1.00 88.25 476 TYR A N 1
ATOM 3758 C CA . TYR A 1 476 ? 2.301 -6.892 -26.132 1.00 88.25 476 TYR A CA 1
ATOM 3759 C C . TYR A 1 476 ? 1.164 -7.911 -26.136 1.00 88.25 476 TYR A C 1
ATOM 3761 O O . TYR A 1 476 ? 1.181 -8.891 -26.881 1.00 88.25 476 TYR A O 1
ATOM 3769 N N . MET A 1 477 ? 0.164 -7.648 -25.304 1.00 82.56 477 MET A N 1
ATOM 3770 C CA . MET A 1 477 ? -1.035 -8.455 -25.155 1.00 82.56 477 MET A CA 1
ATOM 3771 C C . MET A 1 477 ? -2.237 -7.519 -25.095 1.00 82.56 477 MET A C 1
ATOM 3773 O O . MET A 1 477 ? -2.496 -6.842 -24.097 1.00 82.56 477 MET A O 1
ATOM 3777 N N . LYS A 1 478 ? -2.971 -7.449 -26.209 1.00 76.62 478 LYS A N 1
ATOM 3778 C CA . LYS A 1 478 ? -4.187 -6.633 -26.279 1.00 76.62 478 LYS A CA 1
ATOM 3779 C C . LYS A 1 478 ? -5.332 -7.321 -25.539 1.00 76.62 478 LYS A C 1
ATOM 3781 O O . LYS A 1 478 ? -5.963 -6.676 -24.709 1.00 76.62 478 LYS A O 1
ATOM 3786 N N . ASN A 1 479 ? -5.524 -8.606 -25.825 1.00 72.94 479 ASN A N 1
ATOM 3787 C CA . ASN A 1 479 ? -6.477 -9.505 -25.184 1.00 72.94 479 ASN A CA 1
ATOM 3788 C C . ASN A 1 479 ? -5.733 -10.800 -24.841 1.00 72.94 479 ASN A C 1
ATOM 3790 O O . ASN A 1 479 ? -4.847 -11.184 -25.603 1.00 72.94 479 ASN A O 1
ATOM 3794 N N . TYR A 1 480 ? -6.080 -11.504 -23.769 1.00 62.25 480 TYR A N 1
ATOM 3795 C CA . TYR A 1 480 ? -5.504 -12.831 -23.529 1.00 62.25 480 TYR A CA 1
ATOM 3796 C C . TYR A 1 480 ? -6.305 -13.922 -24.264 1.00 62.25 480 TYR A C 1
ATOM 3798 O O . TYR A 1 480 ? -7.527 -13.791 -24.417 1.00 62.25 480 TYR A O 1
ATOM 3806 N N . PRO A 1 481 ? -5.645 -15.010 -24.718 1.00 60.28 481 PRO A N 1
ATOM 3807 C CA . PRO A 1 481 ? -4.207 -15.314 -24.592 1.00 60.28 481 PRO A CA 1
ATOM 3808 C C . PRO A 1 481 ? -3.378 -14.816 -25.785 1.00 60.28 481 PRO A C 1
ATOM 3810 O O . PRO A 1 481 ? -2.367 -15.418 -26.121 1.00 60.28 481 PRO A O 1
ATOM 3813 N N . ASP A 1 482 ? -3.795 -13.754 -26.482 1.00 74.69 482 ASP A N 1
ATOM 3814 C CA . ASP A 1 482 ? -3.114 -13.275 -27.692 1.00 74.69 482 ASP A CA 1
ATOM 3815 C C . ASP A 1 482 ? -1.909 -12.393 -27.337 1.00 74.69 482 ASP A C 1
ATOM 3817 O O . ASP A 1 482 ? -1.951 -11.161 -27.447 1.00 74.69 482 ASP A O 1
ATOM 3821 N N . CYS A 1 483 ? -0.827 -13.040 -26.892 1.00 81.94 483 CYS A N 1
ATOM 3822 C CA . CYS A 1 483 ? 0.457 -12.371 -26.765 1.00 81.94 483 CYS A CA 1
ATOM 3823 C C . CYS A 1 483 ? 1.261 -12.423 -28.058 1.00 81.94 483 CYS A C 1
ATOM 3825 O O . CYS A 1 483 ? 1.405 -13.475 -28.695 1.00 81.94 483 CYS A O 1
ATOM 3827 N N . ARG A 1 484 ? 1.857 -11.282 -28.401 1.00 87.12 484 ARG A N 1
ATOM 3828 C CA . ARG A 1 484 ? 2.650 -11.091 -29.611 1.00 87.12 484 ARG A CA 1
ATOM 3829 C C . ARG A 1 484 ? 3.987 -10.453 -29.287 1.00 87.12 484 ARG A C 1
ATOM 3831 O O . ARG A 1 484 ? 4.075 -9.508 -28.505 1.00 87.12 484 ARG A O 1
ATOM 3838 N N . MET A 1 485 ? 5.015 -10.955 -29.957 1.00 88.56 485 MET A N 1
ATOM 3839 C CA . MET A 1 485 ? 6.348 -10.370 -29.960 1.00 88.56 485 MET A CA 1
ATOM 3840 C C . MET A 1 485 ? 6.524 -9.484 -31.187 1.00 88.56 485 MET A C 1
ATOM 3842 O O . MET A 1 485 ? 6.001 -9.760 -32.272 1.00 88.56 485 MET A O 1
ATOM 3846 N N . VAL A 1 486 ? 7.284 -8.415 -31.013 1.00 88.38 486 VAL A N 1
ATOM 3847 C CA . VAL A 1 486 ? 7.560 -7.431 -32.046 1.00 88.38 486 VAL A CA 1
ATOM 3848 C C . VAL A 1 486 ? 9.050 -7.173 -32.093 1.00 88.38 486 VAL A C 1
ATOM 3850 O O . VAL A 1 486 ? 9.684 -6.892 -31.076 1.00 88.38 486 VAL A O 1
ATOM 3853 N N . TYR A 1 487 ? 9.607 -7.266 -33.294 1.00 89.06 487 TYR A N 1
ATOM 3854 C CA . TYR A 1 487 ? 11.033 -7.089 -33.519 1.00 89.06 487 TYR A CA 1
ATOM 3855 C C . TYR A 1 487 ? 11.434 -5.621 -33.653 1.00 89.06 487 TYR A C 1
ATOM 3857 O O . TYR A 1 487 ? 10.612 -4.753 -33.965 1.00 89.06 487 TYR A O 1
ATOM 3865 N N . TYR A 1 488 ? 12.721 -5.352 -33.430 1.00 85.31 488 TYR A N 1
ATOM 3866 C CA . TYR A 1 488 ? 13.330 -4.051 -33.713 1.00 85.31 488 TYR A CA 1
ATOM 3867 C C . TYR A 1 488 ? 12.991 -3.605 -35.148 1.00 85.31 488 TYR A C 1
ATOM 3869 O O . TYR A 1 488 ? 13.204 -4.361 -36.096 1.00 85.31 488 TYR A O 1
ATOM 3877 N N . GLY A 1 489 ? 12.466 -2.386 -35.307 1.00 83.75 489 GLY A N 1
ATOM 3878 C CA . GLY A 1 489 ? 12.010 -1.845 -36.596 1.00 83.75 489 GLY A CA 1
ATOM 3879 C C . GLY A 1 489 ? 10.514 -1.976 -36.881 1.00 83.75 489 GLY A C 1
ATOM 3880 O O . GLY A 1 489 ? 10.011 -1.279 -37.754 1.00 83.75 489 GLY A O 1
ATOM 3881 N N . ASN A 1 490 ? 9.789 -2.829 -36.148 1.00 87.88 490 ASN A N 1
ATOM 3882 C CA . ASN A 1 490 ? 8.388 -3.144 -36.454 1.00 87.88 490 ASN A CA 1
ATOM 3883 C C . ASN A 1 490 ? 7.366 -2.443 -35.541 1.00 87.88 490 ASN A C 1
ATOM 3885 O O . ASN A 1 490 ? 6.173 -2.745 -35.626 1.00 87.88 490 ASN A O 1
ATOM 3889 N N . VAL A 1 491 ? 7.810 -1.509 -34.694 1.00 87.94 491 VAL A N 1
ATOM 3890 C CA . VAL A 1 491 ? 6.941 -0.629 -33.894 1.00 87.94 491 VAL A CA 1
ATOM 3891 C C . VAL A 1 491 ? 7.084 0.802 -34.403 1.00 87.94 491 VAL A C 1
ATOM 3893 O O . VAL A 1 491 ? 8.184 1.347 -34.376 1.00 87.94 491 VAL A O 1
ATOM 3896 N N . ASP A 1 492 ? 5.980 1.421 -34.817 1.00 86.12 492 ASP A N 1
ATOM 3897 C CA . ASP A 1 492 ? 5.958 2.842 -35.191 1.00 86.12 492 ASP A CA 1
ATOM 3898 C C . ASP A 1 492 ? 5.794 3.723 -33.953 1.00 86.12 492 ASP A C 1
ATOM 3900 O O . ASP A 1 492 ? 6.510 4.705 -33.740 1.00 86.12 492 ASP A O 1
ATOM 3904 N N . ASN A 1 493 ? 4.803 3.380 -33.130 1.00 88.44 493 ASN A N 1
ATOM 3905 C CA . ASN A 1 493 ? 4.482 4.112 -31.921 1.00 88.44 493 ASN A CA 1
ATOM 3906 C C . ASN A 1 493 ? 3.878 3.204 -30.850 1.00 88.44 493 ASN A C 1
ATOM 3908 O O . ASN A 1 493 ? 3.438 2.088 -31.123 1.00 88.44 493 ASN A O 1
ATOM 3912 N N . VAL A 1 494 ? 3.840 3.717 -29.628 1.00 88.94 494 VAL A N 1
ATOM 3913 C CA . VAL A 1 494 ? 3.099 3.155 -28.505 1.00 88.94 494 VAL A CA 1
ATOM 3914 C C . VAL A 1 494 ? 2.256 4.248 -27.887 1.00 88.94 494 VAL A C 1
ATOM 3916 O O . VAL A 1 494 ? 2.759 5.325 -27.574 1.00 88.94 494 VAL A O 1
ATOM 3919 N N . ILE A 1 495 ? 0.981 3.949 -27.675 1.00 87.94 495 ILE A N 1
ATOM 3920 C CA . ILE A 1 495 ? 0.064 4.810 -26.937 1.00 87.94 495 ILE A CA 1
ATOM 3921 C C . ILE A 1 495 ? -0.062 4.238 -25.529 1.00 87.94 495 ILE A C 1
ATOM 3923 O O . ILE A 1 495 ? -0.546 3.118 -25.356 1.00 87.94 495 ILE A O 1
ATOM 3927 N N . ARG A 1 496 ? 0.396 4.988 -24.527 1.00 84.06 496 ARG A N 1
ATOM 3928 C CA . ARG A 1 496 ? 0.238 4.633 -23.112 1.00 84.06 496 ARG A CA 1
ATOM 3929 C C . ARG A 1 496 ? -1.216 4.801 -22.686 1.00 84.06 496 ARG A C 1
ATOM 3931 O O . ARG A 1 496 ? -1.894 5.721 -23.137 1.00 84.06 496 ARG A O 1
ATOM 3938 N N . ILE A 1 497 ? -1.672 3.912 -21.812 1.00 77.00 497 ILE A N 1
ATOM 3939 C CA . ILE A 1 497 ? -3.030 3.930 -21.266 1.00 77.00 497 ILE A CA 1
ATOM 3940 C C . ILE A 1 497 ? -2.941 4.158 -19.758 1.00 77.00 497 ILE A C 1
ATOM 3942 O O . ILE A 1 497 ? -2.317 3.371 -19.052 1.00 77.00 497 ILE A O 1
ATOM 3946 N N . GLU A 1 498 ? -3.567 5.232 -19.276 1.00 70.12 498 GLU A N 1
ATOM 3947 C CA . GLU A 1 498 ? -3.558 5.600 -17.853 1.00 70.12 498 GLU A CA 1
ATOM 3948 C C . GLU A 1 498 ? -4.703 4.953 -17.065 1.00 70.12 498 GLU A C 1
ATOM 3950 O O . GLU A 1 498 ? -4.539 4.627 -15.891 1.00 70.12 498 GLU A O 1
ATOM 3955 N N . THR A 1 499 ? -5.850 4.715 -17.705 1.00 64.81 499 THR A N 1
ATOM 3956 C CA . THR A 1 499 ? -7.020 4.096 -17.074 1.00 64.81 499 THR A CA 1
ATOM 3957 C C . THR A 1 499 ? -7.112 2.605 -17.406 1.00 64.81 499 THR A C 1
ATOM 3959 O O . THR A 1 499 ? -7.017 2.231 -18.577 1.00 64.81 499 THR A O 1
ATOM 3962 N N . PRO A 1 500 ? -7.312 1.719 -16.413 1.00 57.84 500 PRO A N 1
ATOM 3963 C CA . PRO A 1 500 ? -7.546 0.308 -16.685 1.00 57.84 500 PRO A CA 1
ATOM 3964 C C . PRO A 1 500 ? -8.736 0.122 -17.646 1.00 57.84 500 PRO A C 1
ATOM 3966 O O . PRO A 1 500 ? -9.746 0.817 -17.504 1.00 57.84 500 PRO A O 1
ATOM 3969 N N . PRO A 1 501 ? -8.638 -0.787 -18.630 1.00 57.44 501 PRO A N 1
ATOM 3970 C CA . PRO A 1 501 ? -9.761 -1.118 -19.497 1.00 57.44 501 PRO A CA 1
ATOM 3971 C C . PRO A 1 501 ? -10.958 -1.619 -18.678 1.00 57.44 501 PRO A C 1
ATOM 3973 O O . PRO A 1 501 ? -10.805 -2.363 -17.715 1.00 57.44 501 PRO A O 1
ATOM 3976 N N . THR A 1 502 ? -12.163 -1.223 -19.088 1.00 48.66 502 THR A N 1
ATOM 3977 C CA . THR A 1 502 ? -13.427 -1.614 -18.437 1.00 48.66 502 THR A CA 1
ATOM 3978 C C . THR A 1 502 ? -13.929 -2.998 -18.867 1.00 48.66 502 THR A C 1
ATOM 3980 O O . THR A 1 502 ? -14.898 -3.502 -18.309 1.00 48.66 502 THR A O 1
ATOM 3983 N N . SER A 1 503 ? -13.290 -3.615 -19.867 1.00 52.34 503 SER A N 1
ATOM 3984 C CA . SER A 1 503 ? -13.615 -4.955 -20.367 1.00 52.34 503 SER A CA 1
ATOM 3985 C C . SER A 1 503 ? -12.694 -5.996 -19.741 1.00 52.34 503 SER A C 1
ATOM 3987 O O . SER A 1 503 ? -11.477 -5.845 -19.808 1.00 52.34 503 SER A O 1
ATOM 3989 N N . SER A 1 504 ? -13.263 -7.100 -19.249 1.00 47.50 504 SER A N 1
ATOM 3990 C CA . SER A 1 504 ? -12.531 -8.248 -18.684 1.00 47.50 504 SER A CA 1
ATOM 3991 C C . SER A 1 504 ? -11.650 -9.003 -19.686 1.00 47.50 504 SER A C 1
ATOM 3993 O O . SER A 1 504 ? -10.896 -9.884 -19.297 1.00 47.50 504 SER A O 1
ATOM 3995 N N . THR A 1 505 ? -11.749 -8.687 -20.981 1.00 54.25 505 THR A N 1
ATOM 3996 C CA . THR A 1 505 ? -10.952 -9.329 -22.042 1.00 54.25 505 THR A CA 1
ATOM 3997 C C . THR A 1 505 ? -9.863 -8.430 -22.611 1.00 54.25 505 THR A C 1
ATOM 3999 O O . THR A 1 505 ? -8.977 -8.922 -23.306 1.00 54.25 505 THR A O 1
ATOM 4002 N N . ALA A 1 506 ? -9.917 -7.123 -22.342 1.00 61.03 506 ALA A N 1
ATOM 4003 C CA . ALA A 1 506 ? -8.921 -6.172 -22.809 1.00 61.03 506 ALA A CA 1
ATOM 4004 C C . ALA A 1 506 ? -7.890 -5.967 -21.698 1.00 61.03 506 ALA A C 1
ATOM 4006 O O . ALA A 1 506 ? -8.230 -5.472 -20.634 1.00 61.03 506 ALA A O 1
ATOM 4007 N N . LEU A 1 507 ? -6.633 -6.332 -21.942 1.00 67.94 507 LEU A N 1
ATOM 4008 C CA . LEU A 1 507 ? -5.548 -6.192 -20.960 1.00 67.94 507 LEU A CA 1
ATOM 4009 C C . LEU A 1 507 ? -4.691 -4.960 -21.244 1.00 67.94 507 LEU A C 1
ATOM 4011 O O . LEU A 1 507 ? -4.355 -4.192 -20.339 1.00 67.94 507 LEU A O 1
ATOM 4015 N N . HIS A 1 508 ? -4.387 -4.747 -22.526 1.00 79.69 508 HIS A N 1
ATOM 4016 C CA . HIS A 1 508 ? -3.513 -3.677 -23.009 1.00 79.69 508 HIS A CA 1
ATOM 4017 C C . HIS A 1 508 ? -2.157 -3.638 -22.297 1.00 79.69 508 HIS A C 1
ATOM 4019 O O . HIS A 1 508 ? -1.673 -2.568 -21.922 1.00 79.69 508 HIS A O 1
ATOM 4025 N N . PHE A 1 509 ? -1.542 -4.803 -22.107 1.00 81.75 509 PHE A N 1
ATOM 4026 C CA . PHE A 1 509 ? -0.175 -4.880 -21.614 1.00 81.75 509 PHE A CA 1
ATOM 4027 C C . PHE A 1 509 ? 0.815 -4.738 -22.763 1.00 81.75 509 PHE A C 1
ATOM 4029 O O . PHE A 1 509 ? 0.628 -5.289 -23.849 1.00 81.75 509 PHE A O 1
ATOM 4036 N N . ALA A 1 510 ? 1.881 -3.996 -22.506 1.00 85.81 510 ALA A N 1
ATOM 4037 C CA . ALA A 1 510 ? 3.031 -3.868 -23.375 1.00 85.81 510 ALA A CA 1
ATOM 4038 C C . ALA A 1 510 ? 4.294 -3.937 -22.517 1.00 85.81 510 ALA A C 1
ATOM 4040 O O . ALA A 1 510 ? 4.311 -3.464 -21.384 1.00 85.81 510 ALA A O 1
ATOM 4041 N N . ALA A 1 511 ? 5.356 -4.517 -23.056 1.00 85.31 511 ALA A N 1
ATOM 4042 C CA . ALA A 1 511 ? 6.651 -4.547 -22.411 1.00 85.31 511 ALA A CA 1
ATOM 4043 C C . ALA A 1 511 ? 7.747 -4.268 -23.424 1.00 85.31 511 ALA A C 1
ATOM 4045 O O . ALA A 1 511 ? 7.752 -4.859 -24.501 1.00 85.31 511 ALA A O 1
ATOM 4046 N N . ILE A 1 512 ? 8.676 -3.383 -23.076 1.00 85.75 512 ILE A N 1
ATOM 4047 C CA . ILE A 1 512 ? 9.806 -3.028 -23.937 1.00 85.75 512 ILE A CA 1
ATOM 4048 C C . ILE A 1 512 ? 11.086 -3.615 -23.392 1.00 85.75 512 ILE A C 1
ATOM 4050 O O . ILE A 1 512 ? 11.379 -3.511 -22.202 1.00 85.75 512 ILE A O 1
ATOM 4054 N N . LYS A 1 513 ? 11.873 -4.150 -24.315 1.00 85.88 513 LYS A N 1
ATOM 4055 C CA . LYS A 1 513 ? 13.240 -4.571 -24.107 1.00 85.88 513 LYS A CA 1
ATOM 4056 C C . LYS A 1 513 ? 14.193 -3.402 -24.293 1.00 85.88 513 LYS A C 1
ATOM 4058 O O . LYS A 1 513 ? 14.185 -2.750 -25.341 1.00 85.88 513 LYS A O 1
ATOM 4063 N N . TYR A 1 514 ? 15.061 -3.183 -23.315 1.00 80.75 514 TYR A N 1
ATOM 4064 C CA . TYR A 1 514 ? 16.139 -2.208 -23.414 1.00 80.75 514 TYR A CA 1
ATOM 4065 C C . TYR A 1 514 ? 17.469 -2.797 -22.942 1.00 80.75 514 TYR A C 1
ATOM 4067 O O . TYR A 1 514 ? 17.522 -3.654 -22.058 1.00 80.75 514 TYR A O 1
ATOM 4075 N N . VAL A 1 515 ? 18.551 -2.326 -23.557 1.00 79.12 515 VAL A N 1
ATOM 4076 C CA . VAL A 1 515 ? 19.927 -2.639 -23.159 1.00 79.12 515 VAL A CA 1
ATOM 4077 C C . VAL A 1 515 ? 20.337 -1.668 -22.055 1.00 79.12 515 VAL A C 1
ATOM 4079 O O . VAL A 1 515 ? 20.081 -0.466 -22.162 1.00 79.12 515 VAL A O 1
ATOM 4082 N N . THR A 1 516 ? 20.942 -2.186 -20.992 1.00 73.81 516 THR A N 1
ATOM 4083 C CA . THR A 1 516 ? 21.379 -1.391 -19.840 1.00 73.81 516 THR A CA 1
ATOM 4084 C C . THR A 1 516 ? 22.774 -0.801 -20.079 1.00 73.81 516 THR A C 1
ATOM 4086 O O . THR A 1 516 ? 23.658 -1.412 -20.677 1.00 73.81 516 THR A O 1
ATOM 4089 N N . ASP A 1 517 ? 22.971 0.425 -19.607 1.00 65.44 517 ASP A N 1
ATOM 4090 C CA . ASP A 1 517 ? 24.224 1.178 -19.589 1.00 65.44 517 ASP A CA 1
ATOM 4091 C C . ASP A 1 517 ? 24.195 2.208 -18.445 1.00 65.44 517 ASP A C 1
ATOM 4093 O O . ASP A 1 517 ? 23.150 2.442 -17.831 1.00 65.44 517 ASP A O 1
ATOM 4097 N N . ASP A 1 518 ? 25.328 2.855 -18.161 1.00 62.06 518 ASP A N 1
ATOM 4098 C CA . ASP A 1 518 ? 25.469 3.792 -17.033 1.00 62.06 518 ASP A CA 1
ATOM 4099 C C . ASP A 1 518 ? 24.423 4.923 -17.036 1.00 62.06 518 ASP A C 1
ATOM 4101 O O . ASP A 1 518 ? 24.095 5.487 -15.990 1.00 62.06 518 ASP A O 1
ATOM 4105 N N . ILE A 1 519 ? 23.857 5.256 -18.201 1.00 60.66 519 ILE A N 1
ATOM 4106 C CA . ILE A 1 519 ? 22.908 6.359 -18.343 1.00 60.66 519 ILE A CA 1
ATOM 4107 C C . ILE A 1 519 ? 21.450 5.886 -18.367 1.00 60.66 519 ILE A C 1
ATOM 4109 O O . ILE A 1 519 ? 20.561 6.649 -18.013 1.00 60.66 519 ILE A O 1
ATOM 4113 N N . THR A 1 520 ? 21.131 4.679 -18.825 1.00 68.94 520 THR A N 1
ATOM 4114 C CA . THR A 1 520 ? 19.795 4.061 -18.663 1.00 68.94 520 THR A CA 1
ATOM 4115 C C . THR A 1 520 ? 19.576 3.651 -17.215 1.00 68.94 520 THR A C 1
ATOM 4117 O O . THR A 1 520 ? 18.460 3.769 -16.719 1.00 68.94 520 THR A O 1
ATOM 4120 N N . CYS A 1 521 ? 20.651 3.318 -16.502 1.00 66.56 521 CYS A N 1
ATOM 4121 C CA . CYS A 1 521 ? 20.621 3.000 -15.079 1.00 66.56 521 CYS A CA 1
ATOM 4122 C C . CYS A 1 521 ? 20.298 4.169 -14.150 1.00 66.56 521 CYS A C 1
ATOM 4124 O O . CYS A 1 521 ? 19.932 3.949 -13.001 1.00 66.56 521 CYS A O 1
ATOM 4126 N N . THR A 1 522 ? 20.407 5.406 -14.629 1.00 62.03 522 THR A N 1
ATOM 4127 C CA . THR A 1 522 ? 20.041 6.606 -13.861 1.00 62.03 522 THR A CA 1
ATOM 4128 C C . THR A 1 522 ? 18.649 7.134 -14.217 1.00 62.03 522 THR A C 1
ATOM 4130 O O . THR A 1 522 ? 18.225 8.161 -13.690 1.00 62.03 522 THR A O 1
ATOM 4133 N N . MET A 1 523 ? 17.922 6.456 -15.114 1.00 65.25 523 MET A N 1
ATOM 4134 C CA . MET A 1 523 ? 16.613 6.898 -15.590 1.00 65.25 523 MET A CA 1
ATOM 4135 C C . MET A 1 523 ? 15.454 6.242 -14.849 1.00 65.25 523 MET A C 1
ATOM 4137 O O . MET A 1 523 ? 15.484 5.062 -14.522 1.00 65.25 523 MET A O 1
ATOM 4141 N N . ASN A 1 524 ? 14.389 7.021 -14.657 1.00 69.25 524 ASN A N 1
ATOM 4142 C CA . ASN A 1 524 ? 13.084 6.504 -14.262 1.00 69.25 524 ASN A CA 1
ATOM 4143 C C . ASN A 1 524 ? 12.245 6.134 -15.498 1.00 69.25 524 ASN A C 1
ATOM 4145 O O . ASN A 1 524 ? 12.615 6.456 -16.632 1.00 69.25 524 ASN A O 1
ATOM 4149 N N . PHE A 1 525 ? 11.092 5.499 -15.257 1.00 67.56 525 PHE A N 1
ATOM 4150 C CA . PHE A 1 525 ? 10.144 5.080 -16.292 1.00 67.56 525 PHE A CA 1
ATOM 4151 C C . PHE A 1 525 ? 9.893 6.178 -17.328 1.00 67.56 525 PHE A C 1
ATOM 4153 O O . PHE A 1 525 ? 10.081 5.956 -18.516 1.00 67.56 525 PHE A O 1
ATOM 4160 N N . THR A 1 526 ? 9.526 7.384 -16.888 1.00 71.69 526 THR A N 1
ATOM 4161 C CA . THR A 1 526 ? 9.197 8.509 -17.775 1.00 71.69 526 THR A CA 1
ATOM 4162 C C . THR A 1 526 ? 10.396 8.957 -18.609 1.00 71.69 526 THR A C 1
ATOM 4164 O O . THR A 1 526 ? 10.251 9.176 -19.812 1.00 71.69 526 THR A O 1
ATOM 4167 N N . SER A 1 527 ? 11.578 9.045 -18.000 1.00 71.06 527 SER A N 1
ATOM 4168 C CA . SER A 1 527 ? 12.801 9.524 -18.648 1.00 71.06 527 SER A CA 1
ATOM 4169 C C . SER A 1 527 ? 13.270 8.626 -19.792 1.00 71.06 527 SER A C 1
ATOM 4171 O O . SER A 1 527 ? 13.839 9.141 -20.751 1.00 71.06 527 SER A O 1
ATOM 4173 N N . LEU A 1 528 ? 12.982 7.319 -19.759 1.00 70.25 528 LEU A N 1
ATOM 4174 C CA . LEU A 1 528 ? 13.288 6.418 -20.880 1.00 70.25 528 LEU A CA 1
ATOM 4175 C C . LEU A 1 528 ? 12.564 6.826 -22.175 1.00 70.25 528 LEU A C 1
ATOM 4177 O O . LEU A 1 528 ? 13.079 6.604 -23.267 1.00 70.25 528 LEU A O 1
ATOM 4181 N N . TRP A 1 529 ? 11.402 7.471 -22.058 1.00 73.25 529 TRP A N 1
ATOM 4182 C CA . TRP A 1 529 ? 10.562 7.872 -23.188 1.00 73.25 529 TRP A CA 1
ATOM 4183 C C . TRP A 1 529 ? 10.756 9.324 -23.615 1.00 73.25 529 TRP A C 1
ATOM 4185 O O . TRP A 1 529 ? 10.563 9.667 -24.784 1.00 73.25 529 TRP A O 1
ATOM 4195 N N . THR A 1 530 ? 11.066 10.201 -22.662 1.00 67.88 530 THR A N 1
ATOM 4196 C CA . THR A 1 530 ? 11.077 11.657 -22.868 1.00 67.88 530 THR A CA 1
ATOM 4197 C C . THR A 1 530 ? 12.474 12.238 -23.007 1.00 67.88 530 THR A C 1
ATOM 4199 O O . THR A 1 530 ? 12.601 13.378 -23.445 1.00 67.88 530 THR A O 1
ATOM 4202 N N . ALA A 1 531 ? 13.528 11.474 -22.705 1.00 61.62 531 ALA A N 1
ATOM 4203 C CA . ALA A 1 531 ? 14.900 11.957 -22.836 1.00 61.62 531 ALA A CA 1
ATOM 4204 C C . ALA A 1 531 ? 15.287 12.305 -24.281 1.00 61.62 531 ALA A C 1
ATOM 4206 O O . ALA A 1 531 ? 16.292 12.983 -24.485 1.00 61.62 531 ALA A O 1
ATOM 4207 N N . GLY A 1 532 ? 14.525 11.827 -25.275 1.00 60.06 532 GLY A N 1
ATOM 4208 C CA . GLY A 1 532 ? 14.762 12.128 -26.685 1.00 60.06 532 GLY A CA 1
ATOM 4209 C C . GLY A 1 532 ? 16.142 11.681 -27.159 1.00 60.06 532 GLY A C 1
ATOM 4210 O O . GLY A 1 532 ? 16.669 12.250 -28.106 1.00 60.06 532 GLY A O 1
ATOM 4211 N N . ARG A 1 533 ? 16.754 10.698 -26.492 1.00 64.69 533 ARG A N 1
ATOM 4212 C CA . ARG A 1 533 ? 18.083 10.173 -26.817 1.00 64.69 533 ARG A CA 1
ATOM 4213 C C . ARG A 1 533 ? 17.976 8.803 -27.490 1.00 64.69 533 ARG A C 1
ATOM 4215 O O . ARG A 1 533 ? 17.024 8.077 -27.205 1.00 64.69 533 ARG A O 1
ATOM 4222 N N . PRO A 1 534 ? 18.954 8.404 -28.316 1.00 70.19 534 PRO A N 1
ATOM 4223 C CA . PRO A 1 534 ? 19.049 7.031 -28.791 1.00 70.19 534 PRO A CA 1
ATOM 4224 C C . PRO A 1 534 ? 19.265 6.042 -27.634 1.00 70.19 534 PRO A C 1
ATOM 4226 O O . PRO A 1 534 ? 20.096 6.263 -26.755 1.00 70.19 534 PRO A O 1
ATOM 4229 N N . MET A 1 535 ? 18.524 4.942 -27.654 1.00 75.94 535 MET A N 1
ATOM 4230 C CA . MET A 1 535 ? 18.675 3.762 -26.811 1.00 75.94 535 MET A CA 1
ATOM 4231 C C . MET A 1 535 ? 19.257 2.624 -27.646 1.00 75.94 535 MET A C 1
ATOM 4233 O O . MET A 1 535 ? 18.887 2.453 -28.808 1.00 75.94 535 MET A O 1
ATOM 4237 N N . LYS A 1 536 ? 20.166 1.843 -27.064 1.00 75.75 536 LYS A N 1
ATOM 4238 C CA . LYS A 1 536 ? 20.833 0.730 -27.752 1.00 75.75 536 LYS A CA 1
ATOM 4239 C C . LYS A 1 536 ? 19.844 -0.406 -28.052 1.00 75.75 536 LYS A C 1
ATOM 4241 O O . LYS A 1 536 ? 18.999 -0.736 -27.217 1.00 75.75 536 LYS A O 1
ATOM 4246 N N . SER A 1 537 ? 19.960 -1.019 -29.229 1.00 76.75 537 SER A N 1
ATOM 4247 C CA . SER A 1 537 ? 19.330 -2.311 -29.537 1.00 76.75 537 SER A CA 1
ATOM 4248 C C . SER A 1 537 ? 20.287 -3.463 -29.222 1.00 76.75 537 SER A C 1
ATOM 4250 O O . SER A 1 537 ? 21.499 -3.271 -29.117 1.00 76.75 537 SER A O 1
ATOM 4252 N N . GLU A 1 538 ? 19.758 -4.679 -29.069 1.00 76.19 538 GLU A N 1
ATOM 4253 C CA . GLU A 1 538 ? 20.607 -5.855 -28.868 1.00 76.19 538 GLU A CA 1
ATOM 4254 C C . GLU A 1 538 ? 21.429 -6.151 -30.139 1.00 76.19 538 GLU A C 1
ATOM 4256 O O . GLU A 1 538 ? 20.908 -6.255 -31.260 1.00 76.19 538 GLU A O 1
ATOM 4261 N N . THR A 1 539 ? 22.750 -6.215 -29.960 1.00 60.12 539 THR A N 1
ATOM 4262 C CA . THR A 1 539 ? 23.757 -6.076 -31.022 1.00 60.12 539 THR A CA 1
ATOM 4263 C C . THR A 1 539 ? 23.902 -7.304 -31.919 1.00 60.12 539 THR A C 1
ATOM 4265 O O . THR A 1 539 ? 24.279 -7.151 -33.081 1.00 60.12 539 THR A O 1
ATOM 4268 N N . SER A 1 540 ? 23.559 -8.505 -31.454 1.00 56.19 540 SER A N 1
ATOM 4269 C CA . SER A 1 540 ? 23.849 -9.774 -32.144 1.00 56.19 540 SER A CA 1
ATOM 4270 C C . SER A 1 540 ? 22.967 -10.074 -33.364 1.00 56.19 540 SER A C 1
ATOM 4272 O O . SER A 1 540 ? 23.360 -10.872 -34.209 1.00 56.19 540 SER A O 1
ATOM 4274 N N . ALA A 1 541 ? 21.804 -9.428 -33.492 1.00 51.03 541 ALA A N 1
ATOM 4275 C CA . ALA A 1 541 ? 20.737 -9.923 -34.366 1.00 51.03 541 ALA A CA 1
ATOM 4276 C C . ALA A 1 541 ? 20.028 -8.847 -35.211 1.00 51.03 541 ALA A C 1
ATOM 4278 O O . ALA A 1 541 ? 19.730 -9.078 -36.378 1.00 51.03 541 ALA A O 1
ATOM 4279 N N . SER A 1 542 ? 19.773 -7.648 -34.679 1.00 63.06 542 SER A N 1
ATOM 4280 C CA . SER A 1 542 ? 18.899 -6.673 -35.356 1.00 63.06 542 SER A CA 1
ATOM 4281 C C . SER A 1 542 ? 19.573 -5.907 -36.516 1.00 63.06 542 SER A C 1
ATOM 4283 O O . SER A 1 542 ? 20.787 -5.704 -36.523 1.00 63.06 542 SER A O 1
ATOM 4285 N N . ASN A 1 543 ? 18.783 -5.427 -37.490 1.00 73.19 543 ASN A N 1
ATOM 4286 C CA . ASN A 1 543 ? 19.237 -4.502 -38.554 1.00 73.19 543 ASN A CA 1
ATOM 4287 C C . ASN A 1 543 ? 19.536 -3.080 -38.033 1.00 73.19 543 ASN A C 1
ATOM 4289 O O . ASN A 1 543 ? 20.066 -2.232 -38.758 1.00 73.19 543 ASN A O 1
ATOM 4293 N N . TYR A 1 544 ? 19.191 -2.819 -36.775 1.00 74.62 544 TYR A N 1
ATOM 4294 C CA . TYR A 1 544 ? 19.264 -1.521 -36.123 1.00 74.62 544 TYR A CA 1
ATOM 4295 C C . TYR A 1 544 ? 20.335 -1.554 -35.032 1.00 74.62 544 TYR A C 1
ATOM 4297 O O . TYR A 1 544 ? 20.542 -2.587 -34.406 1.00 74.62 544 TYR A O 1
ATOM 4305 N N . SER A 1 545 ? 21.057 -0.457 -34.833 1.00 68.75 545 SER A N 1
ATOM 4306 C CA . SER A 1 545 ? 22.035 -0.284 -33.746 1.00 68.75 545 SER A CA 1
ATOM 4307 C C . SER A 1 545 ? 21.431 0.431 -32.537 1.00 68.75 545 SER A C 1
ATOM 4309 O O . SER A 1 545 ? 21.906 0.283 -31.411 1.00 68.75 545 SER A O 1
ATOM 4311 N N . ALA A 1 546 ? 20.384 1.221 -32.772 1.00 74.88 546 ALA A N 1
ATOM 4312 C CA . ALA A 1 546 ? 19.697 1.987 -31.751 1.00 74.88 546 ALA A CA 1
ATOM 4313 C C . ALA A 1 546 ? 18.275 2.359 -32.195 1.00 74.88 546 ALA A C 1
ATOM 4315 O O . ALA A 1 546 ? 17.888 2.198 -33.356 1.00 74.88 546 ALA A O 1
ATOM 4316 N N . TYR A 1 547 ? 17.502 2.894 -31.261 1.00 79.00 547 TYR A N 1
ATOM 4317 C CA . TYR A 1 547 ? 16.202 3.505 -31.503 1.00 79.00 547 TYR A CA 1
ATOM 4318 C C . TYR A 1 547 ? 16.047 4.752 -30.638 1.00 79.00 547 TYR A C 1
ATOM 4320 O O . TYR A 1 547 ? 16.545 4.798 -29.521 1.00 79.00 547 TYR A O 1
ATOM 4328 N N . GLN A 1 548 ? 15.359 5.774 -31.126 1.00 80.25 548 GLN A N 1
ATOM 4329 C CA . GLN A 1 548 ? 15.148 7.020 -30.395 1.00 80.25 548 GLN A CA 1
ATOM 4330 C C . GLN A 1 548 ? 13.647 7.227 -30.165 1.00 80.25 548 GLN A C 1
ATOM 4332 O O . GLN A 1 548 ? 12.921 7.480 -31.132 1.00 80.25 548 GLN A O 1
ATOM 4337 N N . PRO A 1 549 ? 13.159 7.112 -28.917 1.00 81.62 549 PRO A N 1
ATOM 4338 C CA . PRO A 1 549 ? 11.782 7.444 -28.599 1.00 81.62 549 PRO A CA 1
ATOM 4339 C C . PRO A 1 549 ? 11.595 8.966 -28.586 1.00 81.62 549 PRO A C 1
ATOM 4341 O O . PRO A 1 549 ? 12.397 9.710 -28.020 1.00 81.62 549 PRO A O 1
ATOM 4344 N N . THR A 1 550 ? 10.512 9.432 -29.202 1.00 81.88 550 THR A N 1
ATOM 4345 C CA . THR A 1 550 ? 10.026 10.814 -29.098 1.00 81.88 550 THR A CA 1
ATOM 4346 C C . THR A 1 550 ? 8.613 10.775 -28.547 1.00 81.88 550 THR A C 1
ATOM 4348 O O . THR A 1 550 ? 7.751 10.101 -29.105 1.00 81.88 550 THR A O 1
ATOM 4351 N N . THR A 1 551 ? 8.369 11.475 -27.442 1.00 82.81 551 THR A N 1
ATOM 4352 C CA . THR A 1 551 ? 7.081 11.410 -26.741 1.00 82.81 551 THR A CA 1
ATOM 4353 C C . THR A 1 551 ? 6.315 12.717 -26.876 1.00 82.81 551 THR A C 1
ATOM 4355 O O . THR A 1 551 ? 6.854 13.788 -26.607 1.00 82.81 551 THR A O 1
ATOM 4358 N N . SER A 1 552 ? 5.044 12.618 -27.260 1.00 82.81 552 SER A N 1
ATOM 4359 C CA . SER A 1 552 ? 4.070 13.708 -27.265 1.00 82.81 552 SER A CA 1
ATOM 4360 C C . SER A 1 552 ? 2.804 13.242 -26.543 1.00 82.81 552 SER A C 1
ATOM 4362 O O . SER A 1 552 ? 2.095 12.346 -27.009 1.00 82.81 552 SER A O 1
ATOM 4364 N N . GLY A 1 553 ? 2.561 13.796 -25.352 1.00 84.94 553 GLY A N 1
ATOM 4365 C CA . GLY A 1 553 ? 1.506 13.330 -24.450 1.00 84.94 553 GLY A CA 1
ATOM 4366 C C . GLY A 1 553 ? 1.674 11.851 -24.070 1.00 84.94 553 GLY A C 1
ATOM 4367 O O . GLY A 1 553 ? 2.700 11.438 -23.522 1.00 84.94 553 GLY A O 1
ATOM 4368 N N . LEU A 1 554 ? 0.657 11.041 -24.375 1.00 83.06 554 LEU A N 1
ATOM 4369 C CA . LEU A 1 554 ? 0.656 9.594 -24.124 1.00 83.06 554 LEU A CA 1
ATOM 4370 C C . LEU A 1 554 ? 1.276 8.769 -25.258 1.00 83.06 554 LEU A C 1
ATOM 4372 O O . LEU A 1 554 ? 1.489 7.572 -25.082 1.00 83.06 554 LEU A O 1
ATOM 4376 N N . SER A 1 555 ? 1.568 9.386 -26.404 1.00 85.81 555 SER A N 1
ATOM 4377 C CA . SER A 1 555 ? 2.119 8.703 -27.571 1.00 85.81 555 SER A CA 1
ATOM 4378 C C . SER A 1 555 ? 3.638 8.818 -27.601 1.00 85.81 555 SER A C 1
ATOM 4380 O O . SER A 1 555 ? 4.180 9.923 -27.608 1.00 85.81 555 SER A O 1
ATOM 4382 N N . SER A 1 556 ? 4.321 7.686 -27.713 1.00 87.50 556 SER A N 1
ATOM 4383 C CA . SER A 1 556 ? 5.765 7.602 -27.922 1.00 87.50 556 SER A CA 1
ATOM 4384 C C . SER A 1 556 ? 6.052 6.969 -29.282 1.00 87.50 556 SER A C 1
ATOM 4386 O O . SER A 1 556 ? 5.707 5.814 -29.514 1.00 87.50 556 SER A O 1
ATOM 4388 N N . THR A 1 557 ? 6.653 7.725 -30.198 1.00 87.31 557 THR A N 1
ATOM 4389 C CA . THR A 1 557 ? 7.056 7.267 -31.539 1.00 87.31 557 THR A CA 1
ATOM 4390 C C . THR A 1 557 ? 8.512 6.827 -31.546 1.00 87.31 557 THR A C 1
ATOM 4392 O O . THR A 1 557 ? 9.341 7.481 -30.910 1.00 87.31 557 THR A O 1
ATOM 4395 N N . PHE A 1 558 ? 8.841 5.777 -32.297 1.00 85.00 558 PHE A N 1
ATOM 4396 C CA . PHE A 1 558 ? 10.196 5.232 -32.373 1.00 85.00 558 PHE A CA 1
ATOM 4397 C C . PHE A 1 558 ? 10.861 5.544 -33.711 1.00 85.00 558 PHE A C 1
ATOM 4399 O O . PHE A 1 558 ? 10.406 5.107 -34.765 1.00 85.00 558 PHE A O 1
ATOM 4406 N N . SER A 1 559 ? 11.985 6.256 -33.656 1.00 82.94 559 SER A N 1
ATOM 4407 C CA . SER A 1 559 ? 12.878 6.433 -34.802 1.00 82.94 559 SER A CA 1
ATOM 4408 C C . SER A 1 559 ? 13.964 5.363 -34.771 1.00 82.94 559 SER A C 1
ATOM 4410 O O . SER A 1 559 ? 14.786 5.336 -33.855 1.00 82.94 559 SER A O 1
ATOM 4412 N N . TRP A 1 560 ? 13.974 4.475 -35.762 1.00 80.06 560 TRP A N 1
ATOM 4413 C CA . TRP A 1 560 ? 14.904 3.348 -35.830 1.00 80.06 560 TRP A CA 1
ATOM 4414 C C . TRP A 1 560 ? 16.205 3.714 -36.540 1.00 80.06 560 TRP A C 1
ATOM 4416 O O . TRP A 1 560 ? 16.184 4.256 -37.645 1.00 80.06 560 TRP A O 1
ATOM 4426 N N . ILE A 1 561 ? 17.346 3.375 -35.939 1.00 72.62 561 ILE A N 1
ATOM 4427 C CA . ILE A 1 561 ? 18.665 3.755 -36.448 1.00 72.62 561 ILE A CA 1
ATOM 4428 C C . ILE A 1 561 ? 19.398 2.513 -36.960 1.00 72.62 561 ILE A C 1
ATOM 4430 O O . ILE A 1 561 ? 19.711 1.606 -36.192 1.00 72.62 561 ILE A O 1
ATOM 4434 N N . GLY A 1 562 ? 19.614 2.434 -38.276 1.00 65.44 562 GLY A N 1
ATOM 4435 C CA . GLY A 1 562 ? 20.192 1.262 -38.944 1.00 65.44 562 GLY A CA 1
ATOM 4436 C C . GLY A 1 562 ? 21.700 1.113 -38.719 1.00 65.44 562 GLY A C 1
ATOM 4437 O O . GLY A 1 562 ? 22.430 2.100 -38.744 1.00 65.44 562 GLY A O 1
ATOM 4438 N N . LYS A 1 563 ? 22.199 -0.128 -38.611 1.00 61.22 563 LYS A N 1
ATOM 4439 C CA . LYS A 1 563 ? 23.644 -0.422 -38.456 1.00 61.22 563 LYS A CA 1
ATOM 4440 C C . LYS A 1 563 ? 24.518 0.113 -39.605 1.00 61.22 563 LYS A C 1
ATOM 4442 O O . LYS A 1 563 ? 25.698 0.376 -39.403 1.00 61.22 563 LYS A O 1
ATOM 4447 N N . ASN A 1 564 ? 23.929 0.302 -40.788 1.00 56.81 564 ASN A N 1
ATOM 4448 C CA . ASN A 1 564 ? 24.614 0.712 -42.019 1.00 56.81 564 ASN A CA 1
ATOM 4449 C C . ASN A 1 564 ? 24.274 2.144 -42.472 1.00 56.81 564 ASN A C 1
ATOM 4451 O O . ASN A 1 564 ? 24.444 2.465 -43.649 1.00 56.81 564 ASN A O 1
ATOM 4455 N N . SER A 1 565 ? 23.771 3.017 -41.591 1.00 54.97 565 SER A N 1
ATOM 4456 C CA . SER A 1 565 ? 23.566 4.424 -41.957 1.00 54.97 565 SER A CA 1
ATOM 4457 C C . SER A 1 565 ? 24.926 5.062 -42.279 1.00 54.97 565 SER A C 1
ATOM 4459 O O . SER A 1 565 ? 25.756 5.229 -41.384 1.00 54.97 565 SER A O 1
ATOM 4461 N N . GLY A 1 566 ? 25.184 5.378 -43.551 1.00 58.16 566 GLY A N 1
ATOM 4462 C CA . GLY A 1 566 ? 26.390 6.103 -43.961 1.00 58.16 566 GLY A CA 1
ATOM 4463 C C . GLY A 1 566 ? 26.536 7.440 -43.223 1.00 58.16 566 GLY A C 1
ATOM 4464 O O . GLY A 1 566 ? 25.572 7.957 -42.658 1.00 58.16 566 GLY A O 1
ATOM 4465 N N . CYS A 1 567 ? 27.744 8.011 -43.214 1.00 64.88 567 CYS A N 1
ATOM 4466 C CA . CYS A 1 567 ? 27.967 9.311 -42.580 1.00 64.88 567 CYS A CA 1
ATOM 4467 C C . CYS A 1 567 ? 27.103 10.380 -43.248 1.00 64.88 567 CYS A C 1
ATOM 4469 O O . CYS A 1 567 ? 27.077 10.465 -44.473 1.00 64.88 567 CYS A O 1
ATOM 4471 N N . ILE A 1 568 ? 26.424 11.198 -42.443 1.00 62.62 568 ILE A N 1
ATOM 4472 C CA . ILE A 1 568 ? 25.590 12.301 -42.923 1.00 62.62 568 ILE A CA 1
ATOM 4473 C C . ILE A 1 568 ? 26.519 13.347 -43.564 1.00 62.62 568 ILE A C 1
ATOM 4475 O O . ILE A 1 568 ? 27.299 13.974 -42.829 1.00 62.62 568 ILE A O 1
ATOM 4479 N N . PRO A 1 569 ? 26.475 13.545 -44.898 1.00 56.25 569 PRO A N 1
ATOM 4480 C CA . PRO A 1 569 ? 27.371 14.472 -45.585 1.00 56.25 569 PRO A CA 1
ATOM 4481 C C . PRO A 1 569 ? 27.189 15.907 -45.075 1.00 56.25 569 PRO A C 1
ATOM 4483 O O . PRO A 1 569 ? 26.066 16.366 -44.888 1.00 56.25 569 PRO A O 1
ATOM 4486 N N . GLY A 1 570 ? 28.295 16.615 -44.826 1.00 59.06 570 GLY A N 1
ATOM 4487 C CA . GLY A 1 570 ? 28.287 17.996 -44.318 1.00 59.06 570 GLY A CA 1
ATOM 4488 C C . GLY A 1 570 ? 28.014 18.141 -42.815 1.00 59.06 570 GLY A C 1
ATOM 4489 O O . GLY A 1 570 ? 28.015 19.258 -42.303 1.00 59.06 570 GLY A O 1
ATOM 4490 N N . PHE A 1 571 ? 27.798 17.035 -42.097 1.00 62.44 571 PHE A N 1
ATOM 4491 C CA . PHE A 1 571 ? 27.436 17.060 -40.678 1.00 62.44 571 PHE A CA 1
ATOM 4492 C C . PHE A 1 571 ? 28.270 16.103 -39.815 1.00 62.44 571 PHE A C 1
ATOM 4494 O O . PHE A 1 571 ? 28.608 16.439 -38.679 1.00 62.44 571 PHE A O 1
ATOM 4501 N N . THR A 1 572 ? 28.615 14.931 -40.350 1.00 70.00 572 THR A N 1
ATOM 4502 C CA . THR A 1 572 ? 29.577 13.983 -39.767 1.00 70.00 572 THR A CA 1
ATOM 4503 C C . THR A 1 572 ? 30.625 13.609 -40.807 1.00 70.00 572 THR A C 1
ATOM 4505 O O . THR A 1 572 ? 30.330 13.577 -42.001 1.00 70.00 572 THR A O 1
ATOM 4508 N N . GLU A 1 573 ? 31.831 13.281 -40.363 1.00 72.31 573 GLU A N 1
ATOM 4509 C CA . GLU A 1 573 ? 32.948 12.925 -41.230 1.00 72.31 573 GLU A CA 1
ATOM 4510 C C . GLU A 1 573 ? 33.297 11.441 -41.101 1.00 72.31 573 GLU A C 1
ATOM 4512 O O . GLU A 1 573 ? 33.316 10.874 -40.003 1.00 72.31 573 GLU A O 1
ATOM 4517 N N . LYS A 1 574 ? 33.597 10.801 -42.238 1.00 75.75 574 LYS A N 1
ATOM 4518 C CA . LYS A 1 574 ? 34.180 9.458 -42.259 1.00 75.75 574 LYS A CA 1
ATOM 4519 C C . LYS A 1 574 ? 35.697 9.582 -42.218 1.00 75.75 574 LYS A C 1
ATOM 4521 O O . LYS A 1 574 ? 36.298 10.065 -43.172 1.00 75.75 574 LYS A O 1
ATOM 4526 N N . ILE A 1 575 ? 36.319 9.075 -41.158 1.00 74.69 575 ILE A N 1
ATOM 4527 C CA . ILE A 1 575 ? 37.770 8.880 -41.132 1.00 74.69 575 ILE A CA 1
ATOM 4528 C C . ILE A 1 575 ? 38.046 7.452 -41.611 1.00 74.69 575 ILE A C 1
ATOM 4530 O O . ILE A 1 575 ? 37.605 6.482 -40.994 1.00 74.69 575 ILE A O 1
ATOM 4534 N N . ALA A 1 576 ? 38.732 7.313 -42.748 1.00 71.69 576 ALA A N 1
ATOM 4535 C CA . ALA A 1 576 ? 39.131 6.005 -43.268 1.00 71.69 576 ALA A CA 1
ATOM 4536 C C . ALA A 1 576 ? 39.998 5.276 -42.231 1.00 71.69 576 ALA A C 1
ATOM 4538 O O . ALA A 1 576 ? 40.881 5.891 -41.650 1.00 71.69 576 ALA A O 1
ATOM 4539 N N . GLY A 1 577 ? 39.738 3.993 -41.970 1.00 66.75 577 GLY A N 1
ATOM 4540 C CA . GLY A 1 577 ? 40.447 3.234 -40.928 1.00 66.75 577 GLY A CA 1
ATOM 4541 C C . GLY A 1 577 ? 39.942 3.456 -39.494 1.00 66.75 577 GLY A C 1
ATOM 4542 O O . GLY A 1 577 ? 40.445 2.812 -38.580 1.00 66.75 577 GLY A O 1
ATOM 4543 N N . VAL A 1 578 ? 38.931 4.311 -39.287 1.00 71.25 578 VAL A N 1
ATOM 4544 C CA . VAL A 1 578 ? 38.233 4.471 -38.001 1.00 71.25 578 VAL A CA 1
ATOM 4545 C C . VAL A 1 578 ? 36.774 4.023 -38.152 1.00 71.25 578 VAL A C 1
ATOM 4547 O O . VAL A 1 578 ? 36.073 4.378 -39.111 1.00 71.25 578 VAL A O 1
ATOM 4550 N N . SER A 1 579 ? 36.306 3.201 -37.213 1.00 65.44 579 SER A N 1
ATOM 4551 C CA . SER A 1 579 ? 34.920 2.724 -37.176 1.00 65.44 579 SER A CA 1
ATOM 4552 C C . SER A 1 579 ? 33.945 3.867 -36.878 1.00 65.44 579 SER A C 1
ATOM 4554 O O . SER A 1 579 ? 34.229 4.753 -36.079 1.00 65.44 579 SER A O 1
ATOM 4556 N N . GLY A 1 580 ? 32.779 3.852 -37.533 1.00 70.19 580 GLY A N 1
ATOM 4557 C CA . GLY A 1 580 ? 31.747 4.882 -37.359 1.00 70.19 580 GLY A CA 1
ATOM 4558 C C . GLY A 1 580 ? 32.000 6.197 -38.112 1.00 70.19 580 GLY A C 1
ATOM 4559 O O . GLY A 1 580 ? 32.809 6.254 -39.043 1.00 70.19 580 GLY A O 1
ATOM 4560 N N . CYS A 1 581 ? 31.245 7.227 -37.731 1.00 73.69 581 CYS A N 1
ATOM 4561 C CA . CYS A 1 581 ? 31.290 8.589 -38.267 1.00 73.69 581 CYS A CA 1
ATOM 4562 C C . CYS A 1 581 ? 31.500 9.558 -37.108 1.00 73.69 581 CYS A C 1
ATOM 4564 O O . CYS A 1 581 ? 30.904 9.381 -36.045 1.00 73.69 581 CYS A O 1
ATOM 4566 N N . VAL A 1 582 ? 32.332 10.575 -37.302 1.00 76.12 582 VAL A N 1
ATOM 4567 C CA . VAL A 1 582 ? 32.771 11.450 -36.213 1.00 76.12 582 VAL A CA 1
ATOM 4568 C C . VAL A 1 582 ? 32.327 12.886 -36.445 1.00 76.12 582 VAL A C 1
ATOM 4570 O O . VAL A 1 582 ? 32.212 13.349 -37.578 1.00 76.12 582 VAL A O 1
ATOM 4573 N N . ARG A 1 583 ? 32.089 13.610 -35.355 1.00 76.38 583 ARG A N 1
ATOM 4574 C CA . ARG A 1 583 ? 31.896 15.058 -35.369 1.00 76.38 583 ARG A CA 1
ATOM 4575 C C . ARG A 1 583 ? 32.534 15.644 -34.124 1.00 76.38 583 ARG A C 1
ATOM 4577 O O . ARG A 1 583 ? 32.292 15.162 -33.021 1.00 76.38 583 ARG A O 1
ATOM 4584 N N . LEU A 1 584 ? 33.287 16.722 -34.299 1.00 77.62 584 LEU A N 1
ATOM 4585 C CA . LEU A 1 584 ? 33.736 17.529 -33.175 1.00 77.62 584 LEU A CA 1
ATOM 4586 C C . LEU A 1 584 ? 32.623 18.488 -32.760 1.00 77.62 584 LEU A C 1
ATOM 4588 O O . LEU A 1 584 ? 32.153 19.307 -33.551 1.00 77.62 584 LEU A O 1
ATOM 4592 N N . VAL A 1 585 ? 32.194 18.369 -31.507 1.00 76.00 585 VAL A N 1
ATOM 4593 C CA . VAL A 1 585 ? 31.228 19.280 -30.895 1.00 76.00 585 VAL A CA 1
ATOM 4594 C C . VAL A 1 585 ? 32.008 20.270 -30.042 1.00 76.00 585 VAL A C 1
ATOM 4596 O O . VAL A 1 585 ? 32.544 19.913 -28.997 1.00 76.00 585 VAL A O 1
ATOM 4599 N N . LEU A 1 586 ? 32.100 21.510 -30.519 1.00 74.25 586 LEU A N 1
ATOM 4600 C CA . LEU A 1 586 ? 32.744 22.598 -29.792 1.00 74.25 586 LEU A CA 1
ATOM 4601 C C . LEU A 1 586 ? 31.689 23.359 -28.988 1.00 74.25 586 LEU A C 1
ATOM 4603 O O . LEU A 1 586 ? 30.679 23.805 -29.532 1.00 74.25 586 LEU A O 1
ATOM 4607 N N . PHE A 1 587 ? 31.939 23.516 -27.694 1.00 70.81 587 PHE A N 1
ATOM 4608 C CA . PHE A 1 587 ? 31.155 24.371 -26.812 1.00 70.81 587 PHE A CA 1
ATOM 4609 C C . PHE A 1 587 ? 31.926 25.675 -26.644 1.00 70.81 587 PHE A C 1
ATOM 4611 O O . PHE A 1 587 ? 33.008 25.631 -26.076 1.00 70.81 587 PHE A O 1
ATOM 4618 N N . ASN A 1 588 ? 31.401 26.788 -27.175 1.00 66.88 588 ASN A N 1
ATOM 4619 C CA . ASN A 1 588 ? 31.983 28.145 -27.235 1.00 66.88 588 ASN A CA 1
ATOM 4620 C C . ASN A 1 588 ? 32.897 28.536 -26.040 1.00 66.88 588 ASN A C 1
ATOM 4622 O O . ASN A 1 588 ? 32.491 29.311 -25.179 1.00 66.88 588 ASN A O 1
ATOM 4626 N N . ASN A 1 589 ? 34.132 28.023 -25.999 1.00 57.59 589 ASN A N 1
ATOM 4627 C CA . ASN A 1 589 ? 35.124 28.182 -24.926 1.00 57.59 589 ASN A CA 1
ATOM 4628 C C . ASN A 1 589 ? 34.665 27.797 -23.499 1.00 57.59 589 ASN A C 1
ATOM 4630 O O . ASN A 1 589 ? 35.197 28.324 -22.524 1.00 57.59 589 ASN A O 1
ATOM 4634 N N . LEU A 1 590 ? 33.710 26.873 -23.356 1.00 65.88 590 LEU A N 1
ATOM 4635 C CA . LEU A 1 590 ? 33.259 26.376 -22.050 1.00 65.88 590 LEU A CA 1
ATOM 4636 C C . LEU A 1 590 ? 33.815 24.977 -21.774 1.00 65.88 590 LEU A C 1
ATOM 4638 O O . LEU A 1 590 ? 33.629 24.058 -22.572 1.00 65.88 590 LEU A O 1
ATOM 4642 N N . THR A 1 591 ? 34.439 24.796 -20.609 1.00 69.75 591 THR A N 1
ATOM 4643 C CA . THR A 1 591 ? 34.777 23.463 -20.097 1.00 69.75 591 THR A CA 1
ATOM 4644 C C . THR A 1 591 ? 33.487 22.738 -19.722 1.00 69.75 591 THR A C 1
ATOM 4646 O O . THR A 1 591 ? 32.741 23.193 -18.857 1.00 69.75 591 THR A O 1
ATOM 4649 N N . VAL A 1 592 ? 33.219 21.603 -20.369 1.00 77.44 592 VAL A N 1
ATOM 4650 C CA . VAL A 1 592 ? 32.030 20.777 -20.112 1.00 77.44 592 VAL A CA 1
ATOM 4651 C C . VAL A 1 592 ? 32.404 19.491 -19.382 1.00 77.44 592 VAL A C 1
ATOM 4653 O O . VAL A 1 592 ? 33.470 18.918 -19.615 1.00 77.44 592 VAL A O 1
ATOM 4656 N N . ASN A 1 593 ? 31.520 19.015 -18.503 1.00 79.50 593 ASN A N 1
ATOM 4657 C CA . ASN A 1 593 ? 31.655 17.692 -17.891 1.00 79.50 593 ASN A CA 1
ATOM 4658 C C . ASN A 1 593 ? 31.256 16.579 -18.888 1.00 79.50 593 ASN A C 1
ATOM 4660 O O . ASN A 1 593 ? 30.649 16.851 -19.927 1.00 79.50 593 ASN A O 1
ATOM 4664 N N . ARG A 1 594 ? 31.581 15.315 -18.575 1.00 78.06 594 ARG A N 1
ATOM 4665 C CA . ARG A 1 594 ? 31.316 14.166 -19.465 1.00 78.06 594 ARG A CA 1
ATOM 4666 C C . ARG A 1 594 ? 29.835 14.038 -19.835 1.00 78.06 594 ARG A C 1
ATOM 4668 O O . ARG A 1 594 ? 29.523 13.803 -20.995 1.00 78.06 594 ARG A O 1
ATOM 4675 N N . SER A 1 595 ? 28.932 14.241 -18.873 1.00 73.44 595 SER A N 1
ATOM 4676 C CA . SER A 1 595 ? 27.482 14.166 -19.101 1.00 73.44 595 SER A CA 1
ATOM 4677 C C . SER A 1 595 ? 27.005 15.219 -20.110 1.00 73.44 595 SER A C 1
ATOM 4679 O O . SER A 1 595 ? 26.297 14.899 -21.062 1.00 73.44 595 SER A O 1
ATOM 4681 N N . ALA A 1 596 ? 27.473 16.462 -19.981 1.00 76.00 596 ALA A N 1
ATOM 4682 C CA . ALA A 1 596 ? 27.181 17.535 -20.926 1.00 76.00 596 ALA A CA 1
ATOM 4683 C C . ALA A 1 596 ? 27.816 17.292 -22.307 1.00 76.00 596 ALA A C 1
ATOM 4685 O O . ALA A 1 596 ? 27.195 17.596 -23.325 1.00 76.00 596 ALA A O 1
ATOM 4686 N N . ALA A 1 597 ? 29.016 16.705 -22.365 1.00 78.12 597 ALA A N 1
ATOM 4687 C CA . ALA A 1 597 ? 29.651 16.315 -23.624 1.00 78.12 597 ALA A CA 1
ATOM 4688 C C . ALA A 1 597 ? 28.849 15.221 -24.350 1.00 78.12 597 ALA A C 1
ATOM 4690 O O . ALA A 1 597 ? 28.559 15.355 -25.539 1.00 78.12 597 ALA A O 1
ATOM 4691 N N . ILE A 1 598 ? 28.414 14.193 -23.616 1.00 73.31 598 ILE A N 1
ATOM 4692 C CA . ILE A 1 598 ? 27.519 13.138 -24.102 1.00 73.31 598 ILE A CA 1
ATOM 4693 C C . ILE A 1 598 ? 26.200 13.743 -24.613 1.00 73.31 598 ILE A C 1
ATOM 4695 O O . ILE A 1 598 ? 25.791 13.473 -25.742 1.00 73.31 598 ILE A O 1
ATOM 4699 N N . ALA A 1 599 ? 25.562 14.616 -23.827 1.00 64.31 599 ALA A N 1
ATOM 4700 C CA . ALA A 1 599 ? 24.327 15.294 -24.218 1.00 64.31 599 ALA A CA 1
ATOM 4701 C C . ALA A 1 599 ? 24.507 16.161 -25.477 1.00 64.31 599 ALA A C 1
ATOM 4703 O O . ALA A 1 599 ? 23.627 16.205 -26.337 1.00 64.31 599 ALA A O 1
ATOM 4704 N N . GLY A 1 600 ? 25.663 16.814 -25.626 1.00 70.88 600 GLY A N 1
ATOM 4705 C CA . GLY A 1 600 ? 26.028 17.550 -26.833 1.00 70.88 600 GLY A CA 1
ATOM 4706 C C . GLY A 1 600 ? 26.110 16.662 -28.067 1.00 70.88 600 GLY A C 1
ATOM 4707 O O . GLY A 1 600 ? 25.556 17.022 -29.101 1.00 70.88 600 GLY A O 1
ATOM 4708 N N . CYS A 1 601 ? 26.750 15.496 -27.962 1.00 73.62 601 CYS A N 1
ATOM 4709 C CA . CYS A 1 601 ? 26.784 14.499 -29.033 1.00 73.62 601 CYS A CA 1
ATOM 4710 C C . CYS A 1 601 ? 25.363 14.052 -29.426 1.00 73.62 601 CYS A C 1
ATOM 4712 O O . CYS A 1 601 ? 25.004 14.092 -30.606 1.00 73.62 601 CYS A O 1
ATOM 4714 N N . TYR A 1 602 ? 24.508 13.761 -28.442 1.00 63.91 602 TYR A N 1
ATOM 4715 C CA . TYR A 1 602 ? 23.120 13.359 -28.691 1.00 63.91 602 TYR A CA 1
ATOM 4716 C C . TYR A 1 602 ? 22.253 14.447 -29.326 1.00 63.91 602 TYR A C 1
ATOM 4718 O O . TYR A 1 602 ? 21.438 14.132 -30.191 1.00 63.91 602 TYR A O 1
ATOM 4726 N N . LYS A 1 603 ? 22.447 15.727 -28.975 1.00 62.75 603 LYS A N 1
ATOM 4727 C CA . LYS A 1 603 ? 21.722 16.855 -29.595 1.00 62.75 603 LYS A CA 1
ATOM 4728 C C . LYS A 1 603 ? 21.882 16.890 -31.118 1.00 62.75 603 LYS A C 1
ATOM 4730 O O . LYS A 1 603 ? 21.006 17.382 -31.822 1.00 62.75 603 LYS A O 1
ATOM 4735 N N . TYR A 1 604 ? 22.997 16.373 -31.620 1.00 58.28 604 TYR A N 1
ATOM 4736 C CA . TYR A 1 604 ? 23.302 16.307 -33.042 1.00 58.28 604 TYR A CA 1
ATOM 4737 C C . TYR A 1 604 ? 22.991 14.930 -33.654 1.00 58.28 604 TYR A C 1
ATOM 4739 O O . TYR A 1 604 ? 23.426 14.652 -34.764 1.00 58.28 604 TYR A O 1
ATOM 4747 N N . GLY A 1 605 ? 22.243 14.061 -32.967 1.00 53.66 605 GLY A N 1
ATOM 4748 C CA . GLY A 1 605 ? 21.834 12.757 -33.497 1.00 53.66 605 GLY A CA 1
ATOM 4749 C C . GLY A 1 605 ? 22.981 11.755 -33.654 1.00 53.66 605 GLY A C 1
ATOM 4750 O O . GLY A 1 605 ? 22.869 10.830 -34.455 1.00 53.66 605 GLY A O 1
ATOM 4751 N N . THR A 1 606 ? 24.096 11.936 -32.934 1.00 64.75 606 THR A N 1
ATOM 4752 C CA . THR A 1 606 ? 25.199 10.963 -32.923 1.00 64.75 606 THR A CA 1
ATOM 4753 C C . THR A 1 606 ? 25.015 9.930 -31.810 1.00 64.75 606 THR A C 1
ATOM 4755 O O . THR A 1 606 ? 24.203 10.103 -30.903 1.00 64.75 606 THR A O 1
ATOM 4758 N N . TYR A 1 607 ? 25.778 8.836 -31.872 1.00 64.19 607 TYR A N 1
ATOM 4759 C CA . TYR A 1 607 ? 25.647 7.706 -30.948 1.00 64.19 607 TYR A CA 1
ATOM 4760 C C . TYR A 1 607 ? 26.221 7.978 -29.547 1.00 64.19 607 TYR A C 1
ATOM 4762 O O . TYR A 1 607 ? 25.937 7.240 -28.618 1.00 64.19 607 TYR A O 1
ATOM 4770 N N . GLY A 1 608 ? 26.970 9.060 -29.340 1.00 72.81 608 GLY A N 1
ATOM 4771 C CA . GLY A 1 608 ? 27.597 9.379 -28.058 1.00 72.81 608 GLY A CA 1
ATOM 4772 C C . GLY A 1 608 ? 29.046 9.801 -28.250 1.00 72.81 608 GLY A C 1
ATOM 4773 O O . GLY A 1 608 ? 29.414 10.309 -29.314 1.00 72.81 608 GLY A O 1
ATOM 4774 N N . LEU A 1 609 ? 29.868 9.605 -27.219 1.00 79.81 609 LEU A N 1
ATOM 4775 C CA . LEU A 1 609 ? 31.295 9.894 -27.310 1.00 79.81 609 LEU A CA 1
ATOM 4776 C C . LEU A 1 609 ? 32.003 8.850 -28.181 1.00 79.81 609 LEU A C 1
ATOM 4778 O O . LEU A 1 609 ? 31.702 7.661 -28.142 1.00 79.81 609 LEU A O 1
ATOM 4782 N N . MET A 1 610 ? 32.961 9.320 -28.972 1.00 79.44 610 MET A N 1
ATOM 4783 C CA . MET A 1 610 ? 33.664 8.502 -29.955 1.00 79.44 610 MET A CA 1
ATOM 4784 C C . MET A 1 610 ? 34.570 7.446 -29.306 1.00 79.44 610 MET A C 1
ATOM 4786 O O . MET A 1 610 ? 35.202 7.701 -28.280 1.00 79.44 610 MET A O 1
ATOM 4790 N N . THR A 1 611 ? 34.698 6.298 -29.968 1.00 77.31 611 THR A N 1
ATOM 4791 C CA . THR A 1 611 ? 35.564 5.172 -29.593 1.00 77.31 611 THR A CA 1
ATOM 4792 C C . THR A 1 611 ? 36.752 5.001 -30.537 1.00 77.31 611 THR A C 1
ATOM 4794 O O . THR A 1 611 ? 36.631 5.251 -31.737 1.00 77.31 611 THR A O 1
ATOM 4797 N N . ILE A 1 612 ? 37.894 4.531 -30.022 1.00 75.50 612 ILE A N 1
ATOM 4798 C CA . ILE A 1 612 ? 39.113 4.292 -30.814 1.00 75.50 612 ILE A CA 1
ATOM 4799 C C . ILE A 1 612 ? 39.740 2.950 -30.416 1.00 75.50 612 ILE A C 1
ATOM 4801 O O . ILE A 1 612 ? 40.628 2.883 -29.573 1.00 75.50 612 ILE A O 1
ATOM 4805 N N . SER A 1 613 ? 39.268 1.864 -31.013 1.00 67.75 613 SER A N 1
ATOM 4806 C CA . SER A 1 613 ? 39.524 0.508 -30.516 1.00 67.75 613 SER A CA 1
ATOM 4807 C C . SER A 1 613 ? 40.877 -0.115 -30.875 1.00 67.75 613 SER A C 1
ATOM 4809 O O . SER A 1 613 ? 41.200 -1.179 -30.357 1.00 67.75 613 SER A O 1
ATOM 4811 N N . SER A 1 614 ? 41.694 0.526 -31.713 1.00 71.44 614 SER A N 1
ATOM 4812 C CA . SER A 1 614 ? 43.031 0.031 -32.070 1.00 71.44 614 SER A CA 1
ATOM 4813 C C . SER A 1 614 ? 44.086 1.128 -32.063 1.00 71.44 614 SER A C 1
ATOM 4815 O O . SER A 1 614 ? 43.787 2.303 -32.307 1.00 71.44 614 SER A O 1
ATOM 4817 N N . SER A 1 615 ? 45.347 0.749 -31.841 1.00 71.25 615 SER A N 1
ATOM 4818 C CA . SER A 1 615 ? 46.486 1.666 -31.998 1.00 71.25 615 SER A CA 1
ATOM 4819 C C . SER A 1 615 ? 46.610 2.191 -33.434 1.00 71.25 615 SER A C 1
ATOM 4821 O O . SER A 1 615 ? 46.919 3.368 -33.636 1.00 71.25 615 SER A O 1
ATOM 4823 N N . GLU A 1 616 ? 46.282 1.359 -34.426 1.00 75.94 616 GLU A N 1
ATOM 4824 C CA . GLU A 1 616 ? 46.201 1.726 -35.843 1.00 75.94 616 GLU A CA 1
ATOM 4825 C C . GLU A 1 616 ? 45.137 2.818 -36.061 1.00 75.94 616 GLU A C 1
ATOM 4827 O O . GLU A 1 616 ? 45.441 3.895 -36.583 1.00 75.94 616 GLU A O 1
ATOM 4832 N N . ALA A 1 617 ? 43.907 2.602 -35.573 1.00 74.88 617 ALA A N 1
ATOM 4833 C CA . ALA A 1 617 ? 42.827 3.583 -35.658 1.00 74.88 617 ALA A CA 1
ATOM 4834 C C . ALA A 1 617 ? 43.176 4.864 -34.896 1.00 74.88 617 ALA A C 1
ATOM 4836 O O . ALA A 1 617 ? 42.845 5.954 -35.354 1.00 74.88 617 ALA A O 1
ATOM 4837 N N . PHE A 1 618 ? 43.891 4.765 -33.773 1.00 76.94 618 PHE A N 1
ATOM 4838 C CA . PHE A 1 618 ? 44.361 5.928 -33.028 1.00 76.94 618 PHE A CA 1
ATOM 4839 C C . PHE A 1 618 ? 45.406 6.736 -33.794 1.00 76.94 618 PHE A C 1
ATOM 4841 O O . PHE A 1 618 ? 45.332 7.964 -33.809 1.00 76.94 618 PHE A O 1
ATOM 4848 N N . SER A 1 619 ? 46.345 6.076 -34.472 1.00 75.81 619 SER A N 1
ATOM 4849 C CA . SER A 1 619 ? 47.331 6.729 -35.339 1.00 75.81 619 SER A CA 1
ATOM 4850 C C . SER A 1 619 ? 46.650 7.469 -36.494 1.00 75.81 619 SER A C 1
ATOM 4852 O O . SER A 1 619 ? 46.929 8.646 -36.753 1.00 75.81 619 SER A O 1
ATOM 4854 N N . VAL A 1 620 ? 45.683 6.817 -37.142 1.00 79.06 620 VAL A N 1
ATOM 4855 C CA . VAL A 1 620 ? 44.921 7.410 -38.245 1.00 79.06 620 VAL A CA 1
ATOM 4856 C C . VAL A 1 620 ? 44.028 8.553 -37.759 1.00 79.06 620 VAL A C 1
ATOM 4858 O O . VAL A 1 620 ? 44.029 9.629 -38.360 1.00 79.06 620 VAL A O 1
ATOM 4861 N N . PHE A 1 621 ? 43.335 8.373 -36.634 1.00 77.44 621 PHE A N 1
ATOM 4862 C CA . PHE A 1 621 ? 42.521 9.408 -36.003 1.00 77.44 621 PHE A CA 1
ATOM 4863 C C . PHE A 1 621 ? 43.365 10.618 -35.595 1.00 77.44 621 PHE A C 1
ATOM 4865 O O . PHE A 1 621 ? 43.007 11.753 -35.903 1.00 77.44 621 PHE A O 1
ATOM 4872 N N . ARG A 1 622 ? 44.532 10.395 -34.978 1.00 76.19 622 ARG A N 1
ATOM 4873 C CA . ARG A 1 622 ? 45.498 11.447 -34.637 1.00 76.19 622 ARG A CA 1
ATOM 4874 C C . ARG A 1 622 ? 45.892 12.249 -35.871 1.00 76.19 622 ARG A C 1
ATOM 4876 O O . ARG A 1 622 ? 45.885 13.476 -35.817 1.00 76.19 622 ARG A O 1
ATOM 4883 N N . LYS A 1 623 ? 46.199 11.579 -36.984 1.00 76.75 623 LYS A N 1
ATOM 4884 C CA . LYS A 1 623 ? 46.536 12.243 -38.250 1.00 76.75 623 LYS A CA 1
ATOM 4885 C C . LYS A 1 623 ? 45.351 13.058 -38.777 1.00 76.75 623 LYS A C 1
ATOM 4887 O O . LYS A 1 623 ? 45.528 14.223 -39.123 1.00 76.75 623 LYS A O 1
ATOM 4892 N N . ALA A 1 624 ? 44.144 12.498 -38.772 1.00 74.69 624 ALA A N 1
ATOM 4893 C CA . ALA A 1 624 ? 42.935 13.189 -39.218 1.00 74.69 624 ALA A CA 1
ATOM 4894 C C . ALA A 1 624 ? 42.603 14.420 -38.353 1.00 74.69 624 ALA A C 1
ATOM 4896 O O . ALA A 1 624 ? 42.293 15.483 -38.885 1.00 74.69 624 ALA A O 1
ATOM 4897 N N . MET A 1 625 ? 42.772 14.335 -37.031 1.00 72.31 625 MET A N 1
ATOM 4898 C CA . MET A 1 625 ? 42.519 15.436 -36.093 1.00 72.31 625 MET A CA 1
ATOM 4899 C C . MET A 1 625 ? 43.374 16.680 -36.347 1.00 72.31 625 MET A C 1
ATOM 4901 O O . MET A 1 625 ? 42.925 17.786 -36.052 1.00 72.31 625 MET A O 1
ATOM 4905 N N . THR A 1 626 ? 44.567 16.533 -36.934 1.00 67.31 626 THR A N 1
ATOM 4906 C CA . THR A 1 626 ? 45.386 17.688 -37.357 1.00 67.31 626 THR A CA 1
ATOM 4907 C C . THR A 1 626 ? 44.758 18.466 -38.516 1.00 67.31 626 THR A C 1
ATOM 4909 O O . THR A 1 626 ? 45.024 19.652 -38.684 1.00 67.31 626 THR A O 1
ATOM 4912 N N . THR A 1 627 ? 43.894 17.811 -39.295 1.00 65.19 627 THR A N 1
ATOM 4913 C CA . THR A 1 627 ? 43.191 18.396 -40.443 1.00 65.19 627 THR A CA 1
ATOM 4914 C C . THR A 1 627 ? 41.806 18.920 -40.045 1.00 65.19 627 THR A C 1
ATOM 4916 O O . THR A 1 627 ? 41.402 19.982 -40.510 1.00 65.19 627 THR A O 1
ATOM 4919 N N . ILE A 1 628 ? 41.108 18.210 -39.149 1.00 64.38 628 ILE A N 1
ATOM 4920 C CA . ILE A 1 628 ? 39.717 18.488 -38.741 1.00 64.38 628 ILE A CA 1
ATOM 4921 C C . ILE A 1 628 ? 39.642 19.547 -37.623 1.00 64.38 628 ILE A C 1
ATOM 4923 O O . ILE A 1 628 ? 38.690 20.323 -37.562 1.00 64.38 628 ILE A O 1
ATOM 4927 N N . SER A 1 629 ? 40.649 19.636 -36.743 1.00 61.72 629 SER A N 1
ATOM 4928 C CA . SER A 1 629 ? 40.648 20.559 -35.597 1.00 61.72 629 SER A CA 1
ATOM 4929 C C . SER A 1 629 ? 41.876 21.464 -35.570 1.00 61.72 629 SER A C 1
ATOM 4931 O O . SER A 1 629 ? 43.001 20.989 -35.401 1.00 61.72 629 SER A O 1
ATOM 4933 N N . ARG A 1 630 ? 41.673 22.789 -35.619 1.00 58.25 630 ARG A N 1
ATOM 4934 C CA . ARG A 1 630 ? 42.745 23.789 -35.419 1.00 58.25 630 ARG A CA 1
ATOM 4935 C C . ARG A 1 630 ? 42.923 24.240 -33.965 1.00 58.25 630 ARG A C 1
ATOM 4937 O O . ARG A 1 630 ? 43.957 24.809 -33.646 1.00 58.25 630 ARG A O 1
ATOM 4944 N N . GLN A 1 631 ? 41.979 23.955 -33.069 1.00 64.25 631 GLN A N 1
ATOM 4945 C CA . GLN A 1 631 ? 42.041 24.417 -31.674 1.00 64.25 631 GLN A CA 1
ATOM 4946 C C . GLN A 1 631 ? 42.800 23.416 -30.791 1.00 64.25 631 GLN A C 1
ATOM 4948 O O . GLN A 1 631 ? 42.752 22.215 -31.055 1.00 64.25 631 GLN A O 1
ATOM 4953 N N . ALA A 1 632 ? 43.557 23.906 -29.809 1.00 67.06 632 ALA A N 1
ATOM 4954 C CA . ALA A 1 632 ? 44.157 23.095 -28.746 1.00 67.06 632 ALA A CA 1
ATOM 4955 C C . ALA A 1 632 ? 43.142 22.913 -27.607 1.00 67.06 632 ALA A C 1
ATOM 4957 O O . ALA A 1 632 ? 42.284 23.777 -27.422 1.00 67.06 632 ALA A O 1
ATOM 4958 N N . GLY A 1 633 ? 43.223 21.810 -26.859 1.00 74.19 633 GLY A N 1
ATOM 4959 C CA . GLY A 1 633 ? 42.316 21.564 -25.735 1.00 74.19 633 GLY A CA 1
ATOM 4960 C C . GLY A 1 633 ? 42.027 20.093 -25.447 1.00 74.19 633 GLY A C 1
ATOM 4961 O O . GLY A 1 633 ? 42.642 19.189 -26.021 1.00 74.19 633 GLY A O 1
ATOM 4962 N N . THR A 1 634 ? 41.069 19.884 -24.544 1.00 78.19 634 THR A N 1
ATOM 4963 C CA . THR A 1 634 ? 40.641 18.576 -24.038 1.00 78.19 634 THR A CA 1
ATOM 4964 C C . THR A 1 634 ? 39.352 18.114 -24.716 1.00 78.19 634 THR A C 1
ATOM 4966 O O . THR A 1 634 ? 38.371 18.854 -24.776 1.00 78.19 634 THR A O 1
ATOM 4969 N N . TYR A 1 635 ? 39.332 16.871 -25.191 1.00 82.06 635 TYR A N 1
ATOM 4970 C CA . TYR A 1 635 ? 38.211 16.257 -25.896 1.00 82.06 635 TYR A CA 1
ATOM 4971 C C . TYR A 1 635 ? 37.726 15.011 -25.154 1.00 82.06 635 TYR A C 1
ATOM 4973 O O . TYR A 1 635 ? 38.488 14.071 -24.925 1.00 82.06 635 TYR A O 1
ATOM 4981 N N . HIS A 1 636 ? 36.439 14.987 -24.808 1.00 84.31 636 HIS A N 1
ATOM 4982 C CA . HIS A 1 636 ? 35.800 13.816 -24.205 1.00 84.31 636 HIS A CA 1
ATOM 4983 C C . HIS A 1 636 ? 35.669 12.677 -25.221 1.00 84.31 636 HIS A C 1
ATOM 4985 O O . HIS A 1 636 ? 35.306 12.902 -26.376 1.00 84.31 636 HIS A O 1
ATOM 4991 N N . ILE A 1 637 ? 35.928 11.449 -24.772 1.00 83.94 637 ILE A N 1
ATOM 4992 C CA . ILE A 1 637 ? 35.837 10.218 -25.569 1.00 83.94 637 ILE A CA 1
ATOM 4993 C C . ILE A 1 637 ? 35.112 9.118 -24.797 1.00 83.94 637 ILE A C 1
ATOM 4995 O O . ILE A 1 637 ? 35.003 9.165 -23.572 1.00 83.94 637 ILE A O 1
ATOM 4999 N N . GLY A 1 638 ? 34.655 8.097 -25.510 1.00 82.00 638 GLY A N 1
ATOM 5000 C CA . GLY A 1 638 ? 33.861 7.007 -24.962 1.00 82.00 638 GLY A CA 1
ATOM 5001 C C . GLY A 1 638 ? 34.658 5.964 -24.182 1.00 82.00 638 GLY A C 1
ATOM 5002 O O . GLY A 1 638 ? 34.285 4.810 -24.246 1.00 82.00 638 GLY A O 1
ATOM 5003 N N . LEU A 1 639 ? 35.772 6.300 -23.522 1.00 82.06 639 LEU A N 1
ATOM 5004 C CA . LEU A 1 639 ? 36.581 5.339 -22.756 1.00 82.06 639 LEU A CA 1
ATOM 5005 C C . LEU A 1 639 ? 36.376 5.554 -21.250 1.00 82.06 639 LEU A C 1
ATOM 5007 O O . LEU A 1 639 ? 36.609 6.658 -20.745 1.00 82.06 639 LEU A O 1
ATOM 5011 N N . SER A 1 640 ? 35.926 4.518 -20.544 1.00 82.25 640 SER A N 1
ATOM 5012 C CA . SER A 1 640 ? 35.510 4.587 -19.139 1.00 82.25 640 SER A CA 1
ATOM 5013 C C . SER A 1 640 ? 35.786 3.280 -18.378 1.00 82.25 640 SER A C 1
ATOM 5015 O O . SER A 1 640 ? 36.196 2.274 -18.961 1.00 82.25 640 SER A O 1
ATOM 5017 N N . ARG A 1 641 ? 35.621 3.293 -17.050 1.00 75.44 641 ARG A N 1
ATOM 5018 C CA . ARG A 1 641 ? 35.658 2.100 -16.188 1.00 75.44 641 ARG A CA 1
ATOM 5019 C C . ARG A 1 641 ? 34.741 2.269 -14.978 1.00 75.44 641 ARG A C 1
ATOM 5021 O O . ARG A 1 641 ? 34.617 3.366 -14.443 1.00 75.44 641 ARG A O 1
ATOM 5028 N N . LYS A 1 642 ? 34.150 1.166 -14.507 1.00 73.31 642 LYS A N 1
ATOM 5029 C CA . LYS A 1 642 ? 33.179 1.176 -13.394 1.00 73.31 642 LYS A CA 1
ATOM 5030 C C . LYS A 1 642 ? 33.796 1.541 -12.042 1.00 73.31 642 LYS A C 1
ATOM 5032 O O . LYS A 1 642 ? 33.179 2.231 -11.240 1.00 73.31 642 LYS A O 1
ATOM 5037 N N . THR A 1 643 ? 35.010 1.064 -11.778 1.00 74.56 643 THR A N 1
ATOM 5038 C CA . THR A 1 643 ? 35.746 1.312 -10.529 1.00 74.56 643 THR A CA 1
ATOM 5039 C C . THR A 1 643 ? 37.218 1.591 -10.821 1.00 74.56 643 THR A C 1
ATOM 5041 O O . THR A 1 643 ? 37.719 1.255 -11.895 1.00 74.56 643 THR A O 1
ATOM 5044 N N . ALA A 1 644 ? 37.945 2.122 -9.833 1.00 76.94 644 ALA A N 1
ATOM 5045 C CA . ALA A 1 644 ? 39.396 2.336 -9.893 1.00 76.94 644 ALA A CA 1
ATOM 5046 C C . ALA A 1 644 ? 40.217 1.062 -10.201 1.00 76.94 644 ALA A C 1
ATOM 5048 O O . ALA A 1 644 ? 41.374 1.152 -10.608 1.00 76.94 644 ALA A O 1
ATOM 5049 N N . THR A 1 645 ? 39.626 -0.120 -10.023 1.00 75.69 645 THR A N 1
ATOM 5050 C CA . THR A 1 645 ? 40.246 -1.431 -10.265 1.00 75.69 645 THR A CA 1
ATOM 5051 C C . THR A 1 645 ? 39.672 -2.163 -11.480 1.00 75.69 645 THR A C 1
ATOM 5053 O O . THR A 1 645 ? 40.201 -3.200 -11.870 1.00 75.69 645 THR A O 1
ATOM 5056 N N . SER A 1 646 ? 38.603 -1.642 -12.090 1.00 77.50 646 SER A N 1
ATOM 5057 C CA . SER A 1 646 ? 37.983 -2.239 -13.275 1.00 77.50 646 SER A CA 1
ATOM 5058 C C . SER A 1 646 ? 38.828 -1.997 -14.526 1.00 77.50 646 SER A C 1
ATOM 5060 O O . SER A 1 646 ? 39.491 -0.962 -14.651 1.00 77.50 646 SER A O 1
ATOM 5062 N N . ALA A 1 647 ? 38.766 -2.933 -15.477 1.00 79.44 647 ALA A N 1
ATOM 5063 C CA . ALA A 1 647 ? 39.358 -2.750 -16.797 1.00 79.44 647 ALA A CA 1
ATOM 5064 C C . ALA A 1 647 ? 38.711 -1.563 -17.530 1.00 79.44 647 ALA A C 1
ATOM 5066 O O . ALA A 1 647 ? 37.516 -1.301 -17.376 1.00 79.44 647 ALA A O 1
ATOM 5067 N N . TRP A 1 648 ? 39.509 -0.863 -18.336 1.00 77.69 648 TRP A N 1
ATOM 5068 C CA . TRP A 1 648 ? 39.020 0.187 -19.224 1.00 77.69 648 TRP A CA 1
ATOM 5069 C C . TRP A 1 648 ? 38.220 -0.417 -20.373 1.00 77.69 648 TRP A C 1
ATOM 5071 O O . TRP A 1 648 ? 38.655 -1.386 -20.995 1.00 77.69 648 TRP A O 1
ATOM 5081 N N . GLN A 1 649 ? 37.059 0.164 -20.648 1.00 75.50 649 GLN A N 1
ATOM 5082 C CA . GLN A 1 649 ? 36.121 -0.301 -21.659 1.00 75.50 649 GLN A CA 1
ATOM 5083 C C . GLN A 1 649 ? 35.609 0.878 -22.481 1.00 75.50 649 GLN A C 1
ATOM 5085 O O . GLN A 1 649 ? 35.473 2.000 -21.987 1.00 75.50 649 GLN A O 1
ATOM 5090 N N . TRP A 1 650 ? 35.343 0.620 -23.758 1.00 74.62 650 TRP A N 1
ATOM 5091 C CA . TRP A 1 650 ? 34.654 1.577 -24.607 1.00 74.62 650 TRP A CA 1
ATOM 5092 C C . TRP A 1 650 ? 33.153 1.553 -24.300 1.00 74.62 650 TRP A C 1
ATOM 5094 O O . TRP A 1 650 ? 32.563 0.483 -24.168 1.00 74.62 650 TRP A O 1
ATOM 5104 N N . ASP A 1 651 ? 32.521 2.726 -24.266 1.00 65.69 651 ASP A N 1
ATOM 5105 C CA . ASP A 1 651 ? 31.074 2.916 -24.109 1.00 65.69 651 ASP A CA 1
ATOM 5106 C C . ASP A 1 651 ? 30.282 2.173 -25.220 1.00 65.69 651 ASP A C 1
ATOM 5108 O O . ASP A 1 651 ? 29.090 1.889 -25.053 1.00 65.69 651 ASP A O 1
ATOM 5112 N N . PHE A 1 652 ? 30.962 1.818 -26.323 1.00 64.06 652 PHE A N 1
ATOM 5113 C CA . PHE A 1 652 ? 30.550 0.854 -27.354 1.00 64.06 652 PHE A CA 1
ATOM 5114 C C . PHE A 1 652 ? 31.460 -0.389 -27.322 1.00 64.06 652 PHE A C 1
ATOM 5116 O O . PHE A 1 652 ? 32.521 -0.387 -27.957 1.00 64.06 652 PHE A O 1
ATOM 5123 N N . PRO A 1 653 ? 31.092 -1.435 -26.558 1.00 49.94 653 PRO A N 1
ATOM 5124 C CA . PRO A 1 653 ? 31.944 -2.598 -26.307 1.00 49.94 653 PRO A CA 1
ATOM 5125 C C . PRO A 1 653 ? 32.129 -3.511 -27.526 1.00 49.94 653 PRO A C 1
ATOM 5127 O O . PRO A 1 653 ? 33.047 -4.324 -27.535 1.00 49.94 653 PRO A O 1
ATOM 5130 N N . GLU A 1 654 ? 31.312 -3.367 -28.574 1.00 47.50 654 GLU A N 1
ATOM 5131 C CA . GLU A 1 654 ? 31.464 -4.079 -29.851 1.00 47.50 654 GLU A CA 1
ATOM 5132 C C . GLU A 1 654 ? 32.751 -3.715 -30.613 1.00 47.50 654 GLU A C 1
ATOM 5134 O O . GLU A 1 654 ? 33.098 -4.345 -31.612 1.00 47.50 654 GLU A O 1
ATOM 5139 N N . LEU A 1 655 ? 33.471 -2.701 -30.140 1.00 52.88 655 LEU A N 1
ATOM 5140 C CA . LEU A 1 655 ? 34.772 -2.293 -30.634 1.00 52.88 655 LEU A CA 1
ATOM 5141 C C . LEU A 1 655 ? 35.830 -2.736 -29.615 1.00 52.88 655 LEU A C 1
ATOM 5143 O O . LEU A 1 655 ? 36.326 -1.930 -28.826 1.00 52.88 655 LEU A O 1
ATOM 5147 N N . GLU A 1 656 ? 36.133 -4.039 -29.603 1.00 52.62 656 GLU A N 1
ATOM 5148 C CA . GLU A 1 656 ? 37.147 -4.625 -28.717 1.00 52.62 656 GLU A CA 1
ATOM 5149 C C . GLU A 1 656 ? 38.477 -3.876 -28.840 1.00 52.62 656 GLU A C 1
ATOM 5151 O O . GLU A 1 656 ? 38.939 -3.595 -29.948 1.00 52.62 656 GLU A O 1
ATOM 5156 N N . ILE A 1 657 ? 39.100 -3.574 -27.694 1.00 60.72 657 ILE A N 1
ATOM 5157 C CA . ILE A 1 657 ? 40.484 -3.099 -27.670 1.00 60.72 657 ILE A CA 1
ATOM 5158 C C . ILE A 1 657 ? 41.323 -4.228 -28.254 1.00 60.72 657 ILE A C 1
ATOM 5160 O O . ILE A 1 657 ? 41.374 -5.324 -27.694 1.00 60.72 657 ILE A O 1
ATOM 5164 N N . ASP A 1 658 ? 41.950 -3.973 -29.395 1.00 64.75 658 ASP A N 1
ATOM 5165 C CA . ASP A 1 658 ? 42.801 -4.975 -30.011 1.00 64.75 658 ASP A CA 1
ATOM 5166 C C . ASP A 1 658 ? 43.996 -5.324 -29.099 1.00 64.75 658 ASP A C 1
ATOM 5168 O O . ASP A 1 658 ? 44.282 -4.687 -28.080 1.00 64.75 658 ASP A O 1
ATOM 5172 N N . LYS A 1 659 ? 44.759 -6.350 -29.480 1.00 63.06 659 LYS A N 1
ATOM 5173 C CA . LYS A 1 659 ? 45.907 -6.819 -28.685 1.00 63.06 659 LYS A CA 1
ATOM 5174 C C . LYS A 1 659 ? 47.018 -5.772 -28.509 1.00 63.06 659 LYS A C 1
ATOM 5176 O O . LYS A 1 659 ? 47.956 -6.031 -27.760 1.00 63.06 659 LYS A O 1
ATOM 5181 N N . SER A 1 660 ? 46.947 -4.628 -29.195 1.00 66.00 660 SER A N 1
ATOM 5182 C CA . SER A 1 660 ? 47.926 -3.546 -29.070 1.00 66.00 660 SER A CA 1
ATOM 5183 C C . SER A 1 660 ? 47.656 -2.613 -27.882 1.00 66.00 660 SER A C 1
ATOM 5185 O O . SER A 1 660 ? 48.560 -1.886 -27.472 1.00 66.00 660 SER A O 1
ATOM 5187 N N . GLY A 1 661 ? 46.465 -2.682 -27.276 1.00 68.81 661 GLY A N 1
ATOM 5188 C CA . GLY A 1 661 ? 46.123 -1.938 -26.063 1.00 68.81 661 GLY A CA 1
ATOM 5189 C C . GLY A 1 661 ? 45.878 -0.436 -26.278 1.00 68.81 661 GLY A C 1
ATOM 5190 O O . GLY A 1 661 ? 45.871 0.077 -27.395 1.00 68.81 661 GLY A O 1
ATOM 5191 N N . ILE A 1 662 ? 45.651 0.289 -25.175 1.00 73.19 662 ILE A N 1
ATOM 5192 C CA . ILE A 1 662 ? 45.407 1.743 -25.183 1.00 73.19 662 ILE A CA 1
ATOM 5193 C C . ILE A 1 662 ? 46.737 2.493 -25.044 1.00 73.19 662 ILE A C 1
ATOM 5195 O O . ILE A 1 662 ? 47.526 2.228 -24.137 1.00 73.19 662 ILE A O 1
ATOM 5199 N N . VAL A 1 663 ? 46.968 3.475 -25.918 1.00 72.75 663 VAL A N 1
ATOM 5200 C CA . VAL A 1 663 ? 48.204 4.277 -25.943 1.00 72.75 663 VAL A CA 1
ATOM 5201 C C . VAL A 1 663 ? 48.135 5.434 -24.934 1.00 72.75 663 VAL A C 1
ATOM 5203 O O . VAL A 1 663 ? 47.894 6.588 -25.294 1.00 72.75 663 VAL A O 1
ATOM 5206 N N . TRP A 1 664 ? 48.332 5.132 -23.654 1.00 77.12 664 TRP A N 1
ATOM 5207 C CA . TRP A 1 664 ? 48.288 6.120 -22.570 1.00 77.12 664 TRP A CA 1
ATOM 5208 C C . TRP A 1 664 ? 49.385 7.192 -22.653 1.00 77.12 664 TRP A C 1
ATOM 5210 O O . TRP A 1 664 ? 50.469 6.979 -23.206 1.00 77.12 664 TRP A O 1
ATOM 5220 N N . ALA A 1 665 ? 49.109 8.365 -22.079 1.00 74.94 665 ALA A N 1
ATOM 5221 C CA . ALA A 1 665 ? 50.134 9.357 -21.794 1.00 74.94 665 ALA A CA 1
ATOM 5222 C C . ALA A 1 665 ? 51.135 8.850 -20.743 1.00 74.94 665 ALA A C 1
ATOM 5224 O O . ALA A 1 665 ? 50.858 7.934 -19.971 1.00 74.94 665 ALA A O 1
ATOM 5225 N N . ASN A 1 666 ? 52.323 9.458 -20.711 1.00 75.56 666 ASN A N 1
ATOM 5226 C CA . ASN A 1 666 ? 53.343 9.076 -19.739 1.00 75.56 666 ASN A CA 1
ATOM 5227 C C . ASN A 1 666 ? 52.830 9.321 -18.308 1.00 75.56 666 ASN A C 1
ATOM 5229 O O . ASN A 1 666 ? 52.449 10.446 -17.985 1.00 75.56 666 ASN A O 1
ATOM 5233 N N . GLY A 1 667 ? 52.831 8.283 -17.468 1.00 72.25 667 GLY A N 1
ATOM 5234 C CA . GLY A 1 667 ? 52.299 8.336 -16.101 1.00 72.25 667 GLY A CA 1
ATOM 5235 C C . GLY A 1 667 ? 50.783 8.130 -15.975 1.00 72.25 667 GLY A C 1
ATOM 5236 O O . GLY A 1 667 ? 50.260 8.253 -14.870 1.00 72.25 667 GLY A O 1
ATOM 5237 N N . GLU A 1 668 ? 50.089 7.807 -17.069 1.00 80.69 668 GLU A N 1
ATOM 5238 C CA . GLU A 1 668 ? 48.674 7.418 -17.093 1.00 80.69 668 GLU A CA 1
ATOM 5239 C C . GLU A 1 668 ? 48.528 5.903 -17.350 1.00 80.69 668 GLU A C 1
ATOM 5241 O O . GLU A 1 668 ? 49.436 5.293 -17.925 1.00 80.69 668 GLU A O 1
ATOM 5246 N N . PRO A 1 669 ? 47.408 5.266 -16.957 1.00 73.06 669 PRO A N 1
ATOM 5247 C CA . PRO A 1 669 ? 46.241 5.837 -16.277 1.00 73.06 669 PRO A CA 1
ATOM 5248 C C . PRO A 1 669 ? 46.454 6.012 -14.762 1.00 73.06 669 PRO A C 1
ATOM 5250 O O . PRO A 1 669 ? 46.868 5.080 -14.070 1.00 73.06 669 PRO A O 1
ATOM 5253 N N . LYS A 1 670 ? 46.121 7.185 -14.209 1.00 69.06 670 LYS A N 1
ATOM 5254 C CA . LYS A 1 670 ? 46.130 7.423 -12.755 1.00 69.06 670 LYS A CA 1
ATOM 5255 C C . LYS A 1 670 ? 44.962 6.725 -12.049 1.00 69.06 670 LYS A C 1
ATOM 5257 O O . LYS A 1 670 ? 43.832 6.682 -12.528 1.00 69.06 670 LYS A O 1
ATOM 5262 N N . SER A 1 671 ? 45.248 6.200 -10.856 1.00 58.59 671 SER A N 1
ATOM 5263 C CA . SER A 1 671 ? 44.399 5.244 -10.129 1.00 58.59 671 SER A CA 1
ATOM 5264 C C . SER A 1 671 ? 42.964 5.695 -9.773 1.00 58.59 671 SER A C 1
ATOM 5266 O O . SER A 1 671 ? 42.094 4.829 -9.833 1.00 58.59 671 SER A O 1
ATOM 5268 N N . PRO A 1 672 ? 42.619 6.968 -9.470 1.00 72.38 672 PRO A N 1
ATOM 5269 C CA . PRO A 1 672 ? 41.253 7.265 -9.028 1.00 72.38 672 PRO A CA 1
ATOM 5270 C C . PRO A 1 672 ? 40.239 7.577 -10.140 1.00 72.38 672 PRO A C 1
ATOM 5272 O O . PRO A 1 672 ? 39.045 7.424 -9.885 1.00 72.38 672 PRO A O 1
ATOM 5275 N N . ASN A 1 673 ? 40.634 7.999 -11.350 1.00 77.19 673 ASN A N 1
ATOM 5276 C CA . ASN A 1 673 ? 39.624 8.527 -12.283 1.00 77.19 673 ASN A CA 1
ATOM 5277 C C . ASN A 1 673 ? 38.951 7.421 -13.107 1.00 77.19 673 ASN A C 1
ATOM 5279 O O . ASN A 1 673 ? 39.537 6.377 -13.402 1.00 77.19 673 ASN A O 1
ATOM 5283 N N . LEU A 1 674 ? 37.684 7.650 -13.449 1.00 80.50 674 LEU A N 1
ATOM 5284 C CA . LEU A 1 674 ? 36.795 6.659 -14.071 1.00 80.50 674 LEU A CA 1
ATOM 5285 C C . LEU A 1 674 ? 36.602 6.878 -15.578 1.00 80.50 674 LEU A C 1
ATOM 5287 O O . LEU A 1 674 ? 35.956 6.071 -16.243 1.00 80.50 674 LEU A O 1
ATOM 5291 N N . TYR A 1 675 ? 37.157 7.960 -16.124 1.00 83.56 675 TYR A N 1
ATOM 5292 C CA . TYR A 1 675 ? 36.928 8.401 -17.497 1.00 83.56 675 TYR A CA 1
ATOM 5293 C C . TYR A 1 675 ? 38.236 8.854 -18.127 1.00 83.56 675 TYR A C 1
ATOM 5295 O O . TYR A 1 675 ? 39.063 9.440 -17.439 1.00 83.56 675 TYR A O 1
ATOM 5303 N N . ALA A 1 676 ? 38.390 8.628 -19.428 1.00 82.31 676 ALA A N 1
ATOM 5304 C CA . ALA A 1 676 ? 39.522 9.142 -20.182 1.00 82.31 676 ALA A CA 1
ATOM 5305 C C . ALA A 1 676 ? 39.100 10.257 -21.150 1.00 82.31 676 ALA A C 1
ATOM 5307 O O . ALA A 1 676 ? 37.955 10.328 -21.613 1.00 82.31 676 ALA A O 1
ATOM 5308 N N . TYR A 1 677 ? 40.055 11.120 -21.473 1.00 82.75 677 TYR A N 1
ATOM 5309 C CA . TYR A 1 677 ? 39.947 12.199 -22.446 1.00 82.75 677 TYR A CA 1
ATOM 5310 C C . TYR A 1 677 ? 41.175 12.219 -23.360 1.00 82.75 677 TYR A C 1
ATOM 5312 O O . TYR A 1 677 ? 42.229 11.662 -23.053 1.00 82.75 677 TYR A O 1
ATOM 5320 N N . LEU A 1 678 ? 41.031 12.864 -24.513 1.00 80.31 678 LEU A N 1
ATOM 5321 C CA . LEU A 1 678 ? 42.144 13.182 -25.397 1.00 80.31 678 LEU A CA 1
ATOM 5322 C C . LEU A 1 678 ? 42.575 14.616 -25.152 1.00 80.31 678 LEU A C 1
ATOM 5324 O O . LEU A 1 678 ? 41.751 15.526 -25.199 1.00 80.31 678 LEU A O 1
ATOM 5328 N N . GLU A 1 679 ? 43.866 14.831 -24.956 1.00 75.19 679 GLU A N 1
ATOM 5329 C CA . GLU A 1 679 ? 44.417 16.178 -24.879 1.00 75.19 679 GLU A CA 1
ATOM 5330 C C . GLU A 1 679 ? 45.241 16.477 -26.128 1.00 75.19 679 GLU A C 1
ATOM 5332 O O . GLU A 1 679 ? 46.096 15.686 -26.542 1.00 75.19 679 GLU A O 1
ATOM 5337 N N . LYS A 1 680 ? 44.971 17.633 -26.737 1.00 71.81 680 LYS A N 1
ATOM 5338 C CA . LYS A 1 680 ? 45.774 18.193 -27.818 1.00 71.81 680 LYS A CA 1
ATOM 5339 C C . LYS A 1 680 ? 46.625 19.330 -27.260 1.00 71.81 680 LYS A C 1
ATOM 5341 O O . LYS A 1 680 ? 46.116 20.428 -27.031 1.00 71.81 680 LYS A O 1
ATOM 5346 N N . ILE A 1 681 ? 47.919 19.061 -27.098 1.00 63.50 681 ILE A N 1
ATOM 5347 C CA . ILE A 1 681 ? 48.906 19.995 -26.541 1.00 63.50 681 ILE A CA 1
ATOM 5348 C C . ILE A 1 681 ? 49.708 20.644 -27.679 1.00 63.50 681 ILE A C 1
ATOM 5350 O O . ILE A 1 681 ? 50.110 19.973 -28.634 1.00 63.50 681 ILE A O 1
ATOM 5354 N N . ILE A 1 682 ? 49.975 21.949 -27.575 1.00 58.78 682 ILE A N 1
ATOM 5355 C CA . ILE A 1 682 ? 50.977 22.628 -28.409 1.00 58.78 682 ILE A CA 1
ATOM 5356 C C . ILE A 1 682 ? 52.337 22.398 -27.743 1.00 58.78 682 ILE A C 1
ATOM 5358 O O . ILE A 1 682 ? 52.553 22.821 -26.611 1.00 58.78 682 ILE A O 1
ATOM 5362 N N . SER A 1 683 ? 53.246 21.692 -28.414 1.00 50.50 683 SER A N 1
ATOM 5363 C CA . SER A 1 683 ? 54.570 21.378 -27.862 1.00 50.50 683 SER A CA 1
ATOM 5364 C C . SER A 1 683 ? 55.343 22.650 -27.461 1.00 50.50 683 SER A C 1
ATOM 5366 O O . SER A 1 683 ? 55.511 23.570 -28.266 1.00 50.50 683 SER A O 1
ATOM 5368 N N . ALA A 1 684 ? 55.862 22.676 -26.226 1.00 44.84 684 ALA A N 1
ATOM 5369 C CA . ALA A 1 684 ? 56.677 23.771 -25.689 1.00 44.84 684 ALA A CA 1
ATOM 5370 C C . ALA A 1 684 ? 57.997 23.979 -26.465 1.00 44.84 684 ALA A C 1
ATOM 5372 O O . ALA A 1 684 ? 58.456 25.111 -26.617 1.00 44.84 684 ALA A O 1
ATOM 5373 N N . ASP A 1 685 ? 58.559 22.912 -27.044 1.00 46.97 685 ASP A N 1
ATOM 5374 C CA . ASP A 1 685 ? 59.735 22.987 -27.926 1.00 46.97 685 ASP A CA 1
ATOM 5375 C C . ASP A 1 685 ? 59.435 23.713 -29.247 1.00 46.97 685 ASP A C 1
ATOM 5377 O O . ASP A 1 685 ? 60.337 24.267 -29.879 1.00 46.97 685 ASP A O 1
ATOM 5381 N N . HIS A 1 686 ? 58.171 23.734 -29.675 1.00 47.47 686 HIS A N 1
ATOM 5382 C CA . HIS A 1 686 ? 57.741 24.439 -30.880 1.00 47.47 686 HIS A CA 1
ATOM 5383 C C . HIS A 1 686 ? 57.508 25.932 -30.615 1.00 47.47 686 HIS A C 1
ATOM 5385 O O . HIS A 1 686 ? 57.883 26.761 -31.441 1.00 47.47 686 HIS A O 1
ATOM 5391 N N . LEU A 1 687 ? 56.974 26.282 -29.438 1.00 45.03 687 LEU A N 1
ATOM 5392 C CA . LEU A 1 687 ? 56.828 27.675 -28.994 1.00 45.03 687 LEU A CA 1
ATOM 5393 C C . LEU A 1 687 ? 58.193 28.367 -28.865 1.00 45.03 687 LEU A C 1
ATOM 5395 O O . LEU A 1 687 ? 58.351 29.502 -29.304 1.00 45.03 687 LEU A O 1
ATOM 5399 N N . LYS A 1 688 ? 59.203 27.646 -28.362 1.00 45.50 688 LYS A N 1
ATOM 5400 C CA . LYS A 1 688 ? 60.584 28.138 -28.272 1.00 45.50 688 LYS A CA 1
ATOM 5401 C C . LYS A 1 688 ? 61.227 28.353 -29.654 1.00 45.50 688 LYS A C 1
ATOM 5403 O O . LYS A 1 688 ? 61.879 29.363 -29.870 1.00 45.50 688 LYS A O 1
ATOM 5408 N N . ARG A 1 689 ? 60.981 27.466 -30.630 1.00 47.47 689 ARG A N 1
ATOM 5409 C CA . ARG A 1 689 ? 61.500 27.606 -32.012 1.00 47.47 689 ARG A CA 1
ATOM 5410 C C . ARG A 1 689 ? 60.792 28.676 -32.853 1.00 47.47 689 ARG A C 1
ATOM 5412 O O . ARG A 1 689 ? 61.427 29.241 -33.737 1.00 47.47 689 ARG A O 1
ATOM 5419 N N . LEU A 1 690 ? 59.513 28.952 -32.586 1.00 48.12 690 LEU A N 1
ATOM 5420 C CA . LEU A 1 690 ? 58.750 30.039 -33.218 1.00 48.12 690 LEU A CA 1
ATOM 5421 C C . LEU A 1 690 ? 59.210 31.427 -32.756 1.00 48.12 690 LEU A C 1
ATOM 5423 O O . LEU A 1 690 ? 59.118 32.378 -33.526 1.00 48.12 690 LEU A O 1
ATOM 5427 N N . MET A 1 691 ? 59.718 31.542 -31.526 1.00 50.66 691 MET A N 1
ATOM 5428 C CA . MET A 1 691 ? 60.283 32.794 -31.014 1.00 50.66 691 MET A CA 1
ATOM 5429 C C . MET A 1 691 ? 61.690 33.084 -31.562 1.00 50.66 691 MET A C 1
ATOM 5431 O O . MET A 1 691 ? 62.059 34.251 -31.662 1.00 50.66 691 MET A O 1
ATOM 5435 N N . ASP A 1 692 ? 62.434 32.053 -31.978 1.00 48.62 692 ASP A N 1
ATOM 5436 C CA . ASP A 1 692 ? 63.846 32.184 -32.365 1.00 48.62 692 ASP A CA 1
ATOM 5437 C C . ASP A 1 692 ? 64.107 32.263 -33.887 1.00 48.62 692 ASP A C 1
ATOM 5439 O O . ASP A 1 692 ? 65.225 32.582 -34.282 1.00 48.62 692 ASP A O 1
ATOM 5443 N N . ASN A 1 693 ? 63.135 32.003 -34.778 1.00 46.53 693 ASN A N 1
ATOM 5444 C CA . ASN A 1 693 ? 63.358 32.074 -36.235 1.00 46.53 693 ASN A CA 1
ATOM 5445 C C . ASN A 1 693 ? 62.135 32.572 -37.028 1.00 46.53 693 ASN A C 1
ATOM 5447 O O . ASN A 1 693 ? 61.114 31.895 -37.116 1.00 46.53 693 ASN A O 1
ATOM 5451 N N . PHE A 1 694 ? 62.285 33.710 -37.717 1.00 46.66 694 PHE A N 1
ATOM 5452 C CA . PHE A 1 694 ? 61.258 34.345 -38.566 1.00 46.66 694 PHE A CA 1
ATOM 5453 C C . PHE A 1 694 ? 61.056 33.690 -39.947 1.00 46.66 694 PHE A C 1
ATOM 5455 O O . PHE A 1 694 ? 60.490 34.289 -40.860 1.00 46.66 694 PHE A O 1
ATOM 5462 N N . ALA A 1 695 ? 61.509 32.454 -40.129 1.00 47.97 695 ALA A N 1
ATOM 5463 C CA . ALA A 1 695 ? 61.295 31.716 -41.361 1.00 47.97 695 ALA A CA 1
ATOM 5464 C C . ALA A 1 695 ? 61.193 30.225 -41.056 1.00 47.97 695 ALA A C 1
ATOM 5466 O O . ALA A 1 695 ? 62.204 29.570 -40.832 1.00 47.97 695 ALA A O 1
ATOM 5467 N N . MET A 1 696 ? 59.980 29.672 -41.091 1.00 35.09 696 MET A N 1
ATOM 5468 C CA . MET A 1 696 ? 59.806 28.287 -41.518 1.00 35.09 696 MET A CA 1
ATOM 5469 C C . MET A 1 696 ? 58.360 27.984 -41.899 1.00 35.09 696 MET A C 1
ATOM 5471 O O . MET A 1 696 ? 57.437 27.986 -41.088 1.00 35.09 696 MET A O 1
ATOM 5475 N N . SER A 1 697 ? 58.194 27.657 -43.174 1.00 35.53 697 SER A N 1
ATOM 5476 C CA . SER A 1 697 ? 57.078 26.889 -43.693 1.00 35.53 697 SER A CA 1
ATOM 5477 C C . SER A 1 697 ? 57.000 25.520 -43.009 1.00 35.53 697 SER A C 1
ATOM 5479 O O . SER A 1 697 ? 57.977 24.779 -43.033 1.00 35.53 697 SER A O 1
ATOM 5481 N N . ARG A 1 698 ? 55.804 25.179 -42.513 1.00 48.00 698 ARG A N 1
ATOM 5482 C CA . ARG A 1 698 ? 55.269 23.819 -42.296 1.00 48.00 698 ARG A CA 1
ATOM 5483 C C . ARG A 1 698 ? 56.175 22.824 -41.558 1.00 48.00 698 ARG A C 1
ATOM 5485 O O . ARG A 1 698 ? 57.009 22.182 -42.181 1.00 48.00 698 ARG A O 1
ATOM 5492 N N . LEU A 1 699 ? 55.842 22.560 -40.291 1.00 36.91 699 LEU A N 1
ATOM 5493 C CA . LEU A 1 699 ? 55.678 21.208 -39.720 1.00 36.91 699 LEU A CA 1
ATOM 5494 C C . LEU A 1 699 ? 55.262 21.333 -38.243 1.00 36.91 699 LEU A C 1
ATOM 5496 O O . LEU A 1 699 ? 56.084 21.209 -37.338 1.00 36.91 699 LEU A O 1
ATOM 5500 N N . GLU A 1 700 ? 53.973 21.577 -37.990 1.00 41.12 700 GLU A N 1
ATOM 5501 C CA . GLU A 1 700 ? 53.403 21.425 -36.646 1.00 41.12 700 GLU A CA 1
ATOM 5502 C C . GLU A 1 700 ? 53.447 19.935 -36.271 1.00 41.12 700 GLU A C 1
ATOM 5504 O O . GLU A 1 700 ? 52.734 19.103 -36.836 1.00 41.12 700 GLU A O 1
ATOM 5509 N N . LYS A 1 701 ? 54.340 19.567 -35.348 1.00 42.28 701 LYS A N 1
ATOM 5510 C CA . LYS A 1 701 ? 54.415 18.203 -34.816 1.00 42.28 701 LYS A CA 1
ATOM 5511 C C . LYS A 1 701 ? 53.484 18.123 -33.605 1.00 42.28 701 LYS A C 1
ATOM 5513 O O . LYS A 1 701 ? 53.816 18.616 -32.531 1.00 42.28 701 LYS A O 1
ATOM 5518 N N . PHE A 1 702 ? 52.303 17.552 -33.818 1.00 52.03 702 PHE A N 1
ATOM 5519 C CA . PHE A 1 702 ? 51.260 17.383 -32.806 1.00 52.03 702 PHE A CA 1
ATOM 5520 C C . PHE A 1 702 ? 51.392 16.046 -32.074 1.00 52.03 702 PHE A C 1
ATOM 5522 O O . PHE A 1 702 ? 51.710 15.031 -32.698 1.00 52.03 702 PHE A O 1
ATOM 5529 N N . ASP A 1 703 ? 51.082 16.029 -30.778 1.00 56.12 703 ASP A N 1
ATOM 5530 C CA . ASP A 1 703 ? 51.025 14.803 -29.978 1.00 56.12 703 ASP A CA 1
ATOM 5531 C C . ASP A 1 703 ? 49.639 14.705 -29.314 1.00 56.12 703 ASP A C 1
ATOM 5533 O O . ASP A 1 703 ? 49.219 15.619 -28.607 1.00 56.12 703 ASP A O 1
ATOM 5537 N N . LEU A 1 704 ? 48.902 13.629 -29.608 1.00 52.84 704 LEU A N 1
ATOM 5538 C CA . LEU A 1 704 ? 47.564 13.342 -29.076 1.00 52.84 704 LEU A CA 1
ATOM 5539 C C . LEU A 1 704 ? 47.684 12.090 -28.206 1.00 52.84 704 LEU A C 1
ATOM 5541 O O . LEU A 1 704 ? 48.058 11.032 -28.723 1.00 52.84 704 LEU A O 1
ATOM 5545 N N . LYS A 1 705 ? 47.399 12.198 -26.907 1.00 61.28 705 LYS A N 1
ATOM 5546 C CA . LYS A 1 705 ? 47.517 11.084 -25.950 1.00 61.28 705 LYS A CA 1
ATOM 5547 C C . LYS A 1 705 ? 46.242 10.935 -25.127 1.00 61.28 705 LYS A C 1
ATOM 5549 O O . LYS A 1 705 ? 45.493 11.900 -24.974 1.00 61.28 705 LYS A O 1
ATOM 5554 N N . PHE A 1 706 ? 46.006 9.721 -24.635 1.00 60.38 706 PHE A N 1
ATOM 5555 C CA . PHE A 1 706 ? 44.938 9.445 -23.680 1.00 60.38 706 PHE A CA 1
ATOM 5556 C C . PHE A 1 706 ? 45.380 9.864 -22.278 1.00 60.38 706 PHE A C 1
ATOM 5558 O O . PHE A 1 706 ? 46.432 9.429 -21.804 1.00 60.38 706 PHE A O 1
ATOM 5565 N N . PHE A 1 707 ? 44.561 10.685 -21.636 1.00 61.34 707 PHE A N 1
ATOM 5566 C CA . PHE A 1 707 ? 44.711 11.123 -20.255 1.00 61.34 707 PHE A CA 1
ATOM 5567 C C . PHE A 1 707 ? 43.475 10.717 -19.455 1.00 61.34 707 PHE A C 1
ATOM 5569 O O . PHE A 1 707 ? 42.422 10.435 -20.034 1.00 61.34 707 PHE A O 1
ATOM 5576 N N . VAL A 1 708 ? 43.626 10.650 -18.136 1.00 51.56 708 VAL A N 1
ATOM 5577 C CA . VAL A 1 708 ? 42.608 10.189 -17.185 1.00 51.56 708 VAL A CA 1
ATOM 5578 C C . VAL A 1 708 ? 42.285 11.297 -16.207 1.00 51.56 708 VAL A C 1
ATOM 5580 O O . VAL A 1 708 ? 43.162 12.137 -15.903 1.00 51.56 708 VAL A O 1
#

Radius of gyration: 39.14 Å; chains: 1; bounding box: 112×71×119 Å

Secondary structure (DSSP, 8-state):
-------------------EEEEEEEE--B-GGG---SEEEES--HHHHHHHHHSTTGGGT-SEEEEETTEEEEE-TTS--EEE--TT--SSTTEEEEEEEEEGGG---SSHHHHHHT-BS---TTSTTEEEEEEEE-SSEEEEEEEESSGGGSPB-TTS---TT-SEEEEEEEEEE--TT-EEE----HHHHHHHHHH-TT-SEEEEEETTEEEEE-TTS-SEEEE-------SS---EEEEEEE--STT----SSHHHHTTSEEE-GGGS-TT-S--SEEEEEEEETTEEEEEEEE-----------PPP--HHHHHHHHHH-SSEEEEEE-TT--EEEEETTS-SEEES----SS-TTS--EEEE------SS--SSHHHHHHSSPEEEEETTEEEEEEEESSSSEEEEEEEE--TT-----SSSS---SS-SEEEEEEEEEEEESSPPPPB---HHHHHHHHHH-TTEEEEEEEETT-EEEEETT-EEEEEE--SPPSSTTEEEEEEEEEE--TTTTT--HHHHHHS---EEPPTTT-SEEEEEEEEETTEEEEEEEETT----TTTSB--TTSSS-B-----TT----HHHHHHHHHHTT--SS----SHHHHHHHHHHHHHH--S-EEEEEEEE-SSTTSPPEESSTTS---TT---BPTT-S-TT--EEEEEEE--HHHHHHHHH-S--------EEEEE-

Organism: Caenorhabditis briggsae (NCBI:txid6238)

Foldseek 3Di:
DDDDDDPPPPPPPPPPQPQDKDKQKAAWAFPLFQAAFLAKDFQADPVVLRVVCVDPPNVQAFFKWWWDDRMITGHGPLRTFKIWHPDPDNPDPITMMIGIARDRVPDAPPDSQVSLQPAWQDDHPPLVFFRIWGWDDDNTITGIDTDTPDPQLRADDQPDFDDLPHQKHKHKGFWDFDQPQWDKDFWDAPSVLRSVLQPQLQFFKWFFAASTIITGDGPPSTFKMFGDPDSDDDNGGGRMMIGMAGSQFPPPSPPNDPVSVQQDKGFSQRSADPPRQQHAWIWGWHDDPRMTGTDIDRPDPLQLDFPQPDDQDDPVVLVVVLVVDLFFFKWKADPRSRIGTDGPPSDFKDFQPDDDPDDPVDDIDMDGDAADPDPDDQPDPLCSQQVDWGARPDPQFGTWGWDDSGPGMIGIDTAGNDPFPDGDQADQWPDPDVDQKHKHKAAKDFDWQDWDAFDLDDPVVLSVVLVPDLQFFKWWDQFPPGITTDGQPTTFKIFHDPDADPDSGGGRMMMGMFGDDPVVNVDHNVCQQDVQFWTAGRDPDDQFGTWGWHDDPRMTGIDTHGPPPPADPPQWDDQPPFPDTDDDQDDPPDDDDQVVQQVSCRVSVHNGFADQQEPSSVVSVQVVCVVRDPDFFKAFHQWFAPFLPGDIAGSPNVSHNPPRHFFADVPDDDRGDTGKIKGKDQDPVVVVVVVVDPDDDDDRDIDIHIYD

Sequence (708 aa):
MKFLPILLIYLLFSPLSQATYKMVAINGAPDLKDSYPYKVITGISWEACHESCMGNFEALNCYMVYFKGDRCSFYFLGDFYKVRNDGSQSTMENEMVAFRLDIPNGECLGSASDTIASQTGYASSLATDITGIGISVTSESYDVSYNYVDECNRPYRTGIPCEKTCPSRMYNFHGTVLMKKGDKQSNGPWNQCVTKCHRDENCILAASDNYTACVLFGIETFTELTLSDSYEIDSTSTDYLAIKLINTTPDFNCPADENALFSSTIDVTSFLEEGSDHKNFYMTLKKTGNTVKVDCFRGTISMEYGDSNQPPMTWTQCVNRCLQNNRCILAVTNTYFKCVLFEIETFDKFNLNYNYEIDPTTPNYMAIKVQNNFTKCAKSPSELLLSAPSVYQNPPIKSYKFSAETPTSYTINYEYDFVDNCSDWLDPVPKCTNCPKSMMSFRGVPKLVNPIASSLKSWKECMYECYKDSYCHMAYMKNYPDCRMVYYGNVDNVIRIETPPTSSTALHFAAIKYVTDDITCTMNFTSLWTAGRPMKSETSASNYSAYQPTTSGLSSTFSWIGKNSGCIPGFTEKIAGVSGCVRLVLFNNLTVNRSAAIAGCYKYGTYGLMTISSSEAFSVFRKAMTTISRQAGTYHIGLSRKTATSAWQWDFPELEIDKSGIVWANGEPKSPNLYAYLEKIISADHLKRLMDNFAMSRLEKFDLKFFV

pLDDT: mean 70.14, std 15.24, range [27.83, 94.75]